Protein AF-A0A950Z9Y0-F1 (afdb_monomer)

pLDDT: mean 74.55, std 19.94, range [23.66, 98.31]

Foldseek 3Di:
DVPVVVVVVVVVVVPPDPPPLFAAKEKEFEAEPVATDFQKWKWKDDDVDIDIDTADPRRMDMDGRDHFAKIKIWTDDPQWDIDIDIDGRDSYYHYDYHYIYGQDLAAAADEDADDDDDDDPDPPDDDPDDDPDPDDDFDDDDDDDDDDCVVVVDDDDDPRAAQVLLVVQVVCVVVVHDDDPSSDDPRNNVRNDDDPDDADDPPDFKDKDWDKAQDPVDNVDIDIDIDIGGDDDDPVNAFAAEEEEEEEQAQVQQDCQHLVLVLVVVLVVLVVFDQRHWYWYAYFFPDGDGLGQTDGSVPSVRSNVSSVPRHHYHDGAQQVRVVVSLVSLLVPPDVVHQGEYEYGDQLPRPNPPDDLVNVLVVQVVSVVVNYFYEYEHTDDPHPPSLVSVSSSGSYYYYYGHD

Structure (mmCIF, N/CA/C/O backbone):
data_AF-A0A950Z9Y0-F1
#
_entry.id   AF-A0A950Z9Y0-F1
#
loop_
_atom_site.group_PDB
_atom_site.id
_atom_site.type_symbol
_atom_site.label_atom_id
_atom_site.label_alt_id
_atom_site.label_comp_id
_atom_site.label_asym_id
_atom_site.label_entity_id
_atom_site.label_seq_id
_atom_site.pdbx_PDB_ins_code
_atom_site.Cartn_x
_atom_site.Cartn_y
_atom_site.Cartn_z
_atom_site.occupancy
_atom_site.B_iso_or_equiv
_atom_site.auth_seq_id
_atom_site.auth_comp_id
_atom_site.auth_asym_id
_atom_site.auth_atom_id
_atom_site.pdbx_PDB_model_num
ATOM 1 N N . MET A 1 1 ? 74.251 -56.441 15.768 1.00 53.81 1 MET A N 1
ATOM 2 C CA . MET A 1 1 ? 73.020 -56.482 14.937 1.00 53.81 1 MET A CA 1
ATOM 3 C C . MET A 1 1 ? 71.826 -55.696 15.495 1.00 53.81 1 MET A C 1
ATOM 5 O O . MET A 1 1 ? 71.066 -55.183 14.691 1.00 53.81 1 MET A O 1
ATOM 9 N N . LYS A 1 2 ? 71.661 -55.498 16.816 1.00 52.38 2 LYS A N 1
ATOM 10 C CA . LYS A 1 2 ? 70.463 -54.831 17.382 1.00 52.38 2 LYS A CA 1
ATOM 11 C C . LYS A 1 2 ? 70.374 -53.297 17.205 1.00 52.38 2 LYS A C 1
ATOM 13 O O . LYS A 1 2 ? 69.284 -52.755 17.284 1.00 52.38 2 LYS A O 1
ATOM 18 N N . ARG A 1 3 ? 71.479 -52.592 16.913 1.00 51.53 3 ARG A N 1
ATOM 19 C CA . ARG A 1 3 ? 71.496 -51.118 16.734 1.00 51.53 3 ARG A CA 1
ATOM 20 C C . ARG A 1 3 ? 71.119 -50.622 15.328 1.00 51.53 3 ARG A C 1
ATOM 22 O O . ARG A 1 3 ? 70.683 -49.489 15.198 1.00 51.53 3 ARG A O 1
ATOM 29 N N . ARG A 1 4 ? 71.248 -51.455 14.286 1.00 53.84 4 ARG A N 1
ATOM 30 C CA . ARG A 1 4 ? 70.858 -51.087 12.907 1.00 53.84 4 ARG A CA 1
ATOM 31 C C . ARG A 1 4 ? 69.364 -51.297 12.627 1.00 53.84 4 ARG A C 1
ATOM 33 O O . ARG A 1 4 ? 68.825 -50.650 11.742 1.00 53.84 4 ARG A O 1
ATOM 40 N N . LEU A 1 5 ? 68.689 -52.131 13.423 1.00 49.19 5 LEU A N 1
ATOM 41 C CA . LEU A 1 5 ? 67.250 -52.381 13.294 1.00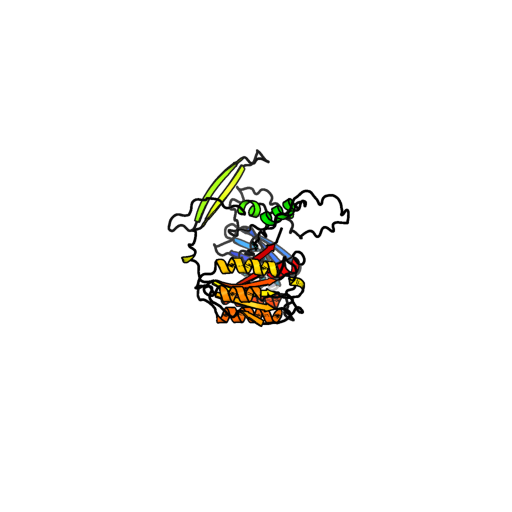 49.19 5 LEU A CA 1
ATOM 42 C C . LEU A 1 5 ? 66.398 -51.207 13.821 1.00 49.19 5 LEU A C 1
ATOM 44 O O . LEU A 1 5 ? 65.341 -50.924 13.275 1.00 49.19 5 LEU A O 1
ATOM 48 N N . TRP A 1 6 ? 66.892 -50.463 14.818 1.00 50.44 6 TRP A N 1
ATOM 49 C CA . TRP A 1 6 ? 66.190 -49.296 15.373 1.00 50.44 6 TRP A CA 1
ATOM 50 C C . TRP A 1 6 ? 66.198 -48.066 14.456 1.00 50.44 6 TRP A C 1
ATOM 52 O O . TRP A 1 6 ? 65.267 -47.271 14.501 1.00 50.44 6 TRP A O 1
ATOM 62 N N . LEU A 1 7 ? 67.204 -47.923 13.587 1.00 50.50 7 LEU A N 1
ATOM 63 C CA . LEU A 1 7 ? 67.263 -46.822 12.618 1.00 50.50 7 LEU A CA 1
ATOM 64 C C . LEU A 1 7 ? 66.293 -47.023 11.446 1.00 50.50 7 LEU A C 1
ATOM 66 O O . LEU A 1 7 ? 65.732 -46.050 10.962 1.00 50.50 7 LEU A O 1
ATOM 70 N N . ILE A 1 8 ? 66.032 -48.269 11.039 1.00 53.62 8 ILE A N 1
ATOM 71 C CA . ILE A 1 8 ? 65.073 -48.573 9.963 1.00 53.62 8 ILE A CA 1
ATOM 72 C C . ILE A 1 8 ? 63.628 -48.507 10.479 1.00 53.62 8 ILE A C 1
ATOM 74 O O . ILE A 1 8 ? 62.756 -48.019 9.770 1.00 53.62 8 ILE A O 1
ATOM 78 N N . VAL A 1 9 ? 63.372 -48.898 11.734 1.00 53.91 9 VAL A N 1
ATOM 79 C CA . VAL A 1 9 ? 62.043 -48.732 12.354 1.00 53.91 9 VAL A CA 1
ATOM 80 C C . VAL A 1 9 ? 61.755 -47.261 12.690 1.00 53.91 9 VAL A C 1
ATOM 82 O O . VAL A 1 9 ? 60.634 -46.809 12.496 1.00 53.91 9 VAL A O 1
ATOM 85 N N . SER A 1 10 ? 62.761 -46.475 13.091 1.00 50.69 10 SER A N 1
ATOM 86 C CA . SER A 1 10 ? 62.614 -45.021 13.279 1.00 50.69 10 SER A CA 1
ATOM 87 C C . SER A 1 10 ? 62.328 -44.287 11.959 1.00 50.69 10 SER A C 1
ATOM 89 O O . SER A 1 10 ? 61.461 -43.416 11.910 1.00 50.69 10 SER A O 1
ATOM 91 N N . LEU A 1 11 ? 62.963 -44.707 10.857 1.00 44.31 11 LEU A N 1
ATOM 92 C CA . LEU A 1 11 ? 62.703 -44.135 9.532 1.00 44.31 11 LEU A CA 1
ATOM 93 C C . LEU A 1 11 ? 61.340 -44.563 8.948 1.00 44.31 11 LEU A C 1
ATOM 95 O O . LEU A 1 11 ? 60.755 -43.806 8.181 1.00 44.31 11 LEU A O 1
ATOM 99 N N . LEU A 1 12 ? 60.795 -45.723 9.346 1.00 44.06 12 LEU A N 1
ATOM 100 C CA . LEU A 1 12 ? 59.434 -46.145 8.974 1.00 44.06 12 LEU A CA 1
ATOM 101 C C . LEU A 1 12 ? 58.328 -45.510 9.837 1.00 44.06 12 LEU A C 1
ATOM 103 O O . LEU A 1 12 ? 57.190 -45.415 9.385 1.00 44.06 12 LEU A O 1
ATOM 107 N N . VAL A 1 13 ? 58.633 -45.041 11.051 1.00 45.81 13 VAL A N 1
ATOM 108 C CA . VAL A 1 13 ? 57.661 -44.313 11.890 1.00 45.81 13 VAL A CA 1
ATOM 109 C C . VAL A 1 13 ? 57.646 -42.811 11.572 1.00 45.81 13 VAL A C 1
ATOM 111 O O . VAL A 1 13 ? 56.605 -42.180 11.709 1.00 45.81 13 VAL A O 1
ATOM 114 N N . ALA A 1 14 ? 58.725 -42.253 11.014 1.00 42.38 14 ALA A N 1
ATOM 115 C CA . ALA A 1 14 ? 58.736 -40.884 10.481 1.00 42.38 14 ALA A CA 1
ATOM 116 C C . ALA A 1 14 ? 57.937 -40.710 9.168 1.00 42.38 14 ALA A C 1
ATOM 118 O O . ALA A 1 14 ? 57.763 -39.588 8.701 1.00 42.38 14 ALA A O 1
ATOM 119 N N . LEU A 1 15 ? 57.411 -41.804 8.600 1.00 45.22 15 LEU A N 1
ATOM 120 C CA . LEU A 1 15 ? 56.433 -41.797 7.509 1.00 45.22 15 LEU A CA 1
ATOM 121 C C . LEU A 1 15 ? 54.986 -41.927 8.033 1.00 45.22 15 LEU A C 1
ATOM 123 O O . LEU A 1 15 ? 54.123 -42.482 7.361 1.00 45.22 15 LEU A O 1
ATOM 127 N N . HIS A 1 16 ? 54.706 -41.458 9.252 1.00 46.34 16 HIS A N 1
ATOM 128 C CA . HIS A 1 16 ? 53.337 -41.287 9.737 1.00 46.34 16 HIS A CA 1
ATOM 129 C C . HIS A 1 16 ? 52.878 -39.859 9.451 1.00 46.34 16 HIS A C 1
ATOM 131 O O . HIS A 1 16 ? 53.155 -38.940 10.211 1.00 46.34 16 HIS A O 1
ATOM 137 N N . ALA A 1 17 ? 52.173 -39.725 8.327 1.00 45.97 17 ALA A N 1
ATOM 138 C CA . ALA A 1 17 ? 51.193 -38.684 8.051 1.00 45.97 17 ALA A CA 1
ATOM 139 C C . ALA A 1 17 ? 51.647 -37.238 8.336 1.00 45.97 17 ALA A C 1
ATOM 141 O O . ALA A 1 17 ? 51.325 -36.649 9.367 1.00 45.97 17 ALA A O 1
ATOM 142 N N . LEU A 1 18 ? 52.230 -36.593 7.321 1.00 42.91 18 LEU A N 1
ATOM 143 C CA . LEU A 1 18 ? 51.792 -35.228 7.024 1.00 42.91 18 LEU A CA 1
ATOM 144 C C . LEU A 1 18 ? 50.300 -35.337 6.688 1.00 42.91 18 LEU A C 1
ATOM 146 O O . LEU A 1 18 ? 49.933 -35.591 5.546 1.00 42.91 18 LEU A O 1
ATOM 150 N N . ALA A 1 19 ? 49.440 -35.268 7.703 1.00 44.72 19 ALA A N 1
ATOM 151 C CA . ALA A 1 19 ? 48.032 -35.025 7.473 1.00 44.72 19 ALA A CA 1
ATOM 152 C C . ALA A 1 19 ? 47.968 -33.641 6.826 1.00 44.72 19 ALA A C 1
ATOM 154 O O . ALA A 1 19 ? 48.218 -32.635 7.493 1.00 44.72 19 ALA A O 1
ATOM 155 N N . GLU A 1 20 ? 47.719 -33.589 5.515 1.00 51.44 20 GLU A N 1
ATOM 156 C CA . GLU A 1 20 ? 47.251 -32.362 4.885 1.00 51.44 20 GLU A CA 1
ATOM 157 C C . GLU A 1 20 ? 46.069 -31.891 5.724 1.00 51.44 20 GLU A C 1
ATOM 159 O O . GLU A 1 20 ? 45.066 -32.596 5.849 1.00 51.44 20 GLU A O 1
ATOM 164 N N . VAL A 1 21 ? 46.219 -30.742 6.384 1.00 56.38 21 VAL A N 1
ATOM 165 C CA . VAL A 1 21 ? 45.117 -30.117 7.108 1.00 56.38 21 VAL A CA 1
ATOM 166 C C . VAL A 1 21 ? 44.136 -29.669 6.036 1.00 56.38 21 VAL A C 1
ATOM 168 O O . VAL A 1 21 ? 44.255 -28.576 5.485 1.00 56.38 21 VAL A O 1
ATOM 171 N N . THR A 1 22 ? 43.215 -30.557 5.676 1.00 65.50 22 THR A N 1
ATOM 172 C CA . THR A 1 22 ? 42.168 -30.269 4.707 1.00 65.50 22 THR A CA 1
ATOM 173 C C . THR A 1 22 ? 41.256 -29.247 5.364 1.00 65.50 22 THR A C 1
ATOM 175 O O . THR A 1 22 ? 40.590 -29.530 6.363 1.00 65.50 22 THR A O 1
ATOM 178 N N . LEU A 1 23 ? 41.319 -28.011 4.879 1.00 79.12 23 LEU A N 1
ATOM 179 C CA . LEU A 1 23 ? 40.407 -26.974 5.328 1.00 79.12 23 LEU A CA 1
ATOM 180 C C . LEU A 1 23 ? 39.000 -27.314 4.815 1.00 79.12 23 LEU A C 1
ATOM 182 O O . LEU A 1 23 ? 38.872 -27.718 3.656 1.00 79.12 23 LEU A O 1
ATOM 186 N N . PRO A 1 24 ? 37.966 -27.170 5.658 1.00 86.12 24 PRO A N 1
ATOM 187 C CA . PRO A 1 24 ? 36.603 -27.527 5.297 1.00 86.12 24 PRO A CA 1
ATOM 188 C C . PRO A 1 24 ? 36.086 -26.664 4.145 1.00 86.12 24 PRO A C 1
ATOM 190 O O . PRO A 1 24 ? 36.491 -25.512 3.944 1.00 86.12 24 PRO A O 1
ATOM 193 N N . ARG A 1 25 ? 35.164 -27.241 3.388 1.00 89.94 25 ARG A N 1
ATOM 194 C CA . ARG A 1 25 ? 34.443 -26.602 2.293 1.00 89.94 25 ARG A CA 1
ATOM 195 C C . ARG A 1 25 ? 33.067 -26.151 2.773 1.00 89.94 25 ARG A C 1
ATOM 197 O O . ARG A 1 25 ? 32.419 -26.821 3.574 1.00 89.94 25 ARG A O 1
ATOM 204 N N . ILE A 1 26 ? 32.596 -25.028 2.241 1.00 91.88 26 ILE A N 1
ATOM 205 C CA . ILE A 1 26 ? 31.191 -24.629 2.348 1.00 91.88 26 ILE A CA 1
ATOM 206 C C . ILE A 1 26 ? 30.552 -24.736 0.971 1.00 91.88 26 ILE A C 1
ATOM 208 O O . ILE A 1 26 ? 31.051 -24.181 -0.008 1.00 91.88 26 ILE A O 1
ATOM 212 N N . GLU A 1 27 ? 29.428 -25.428 0.905 1.00 93.25 27 GLU A N 1
ATOM 213 C CA . GLU A 1 27 ? 28.600 -25.570 -0.285 1.00 93.25 27 GLU A CA 1
ATOM 214 C C . GLU A 1 27 ? 27.191 -25.130 0.018 1.00 93.25 27 GLU A C 1
ATOM 216 O O . GLU A 1 27 ? 26.737 -25.207 1.158 1.00 93.25 27 GLU A O 1
ATOM 221 N N . GLY A 1 28 ? 26.458 -24.741 -1.008 1.00 91.81 28 GLY A N 1
ATOM 222 C CA . GLY A 1 28 ? 25.037 -24.581 -0.833 1.00 91.81 28 GLY A CA 1
ATOM 223 C C . GLY A 1 28 ? 24.299 -24.230 -2.094 1.00 91.81 28 GLY A C 1
ATOM 224 O O . GLY A 1 28 ? 24.901 -24.042 -3.149 1.00 91.81 28 GLY A O 1
ATOM 225 N N . HIS A 1 29 ? 22.987 -24.123 -1.943 1.00 91.94 29 HIS A N 1
ATOM 226 C CA . HIS A 1 29 ? 22.091 -23.622 -2.969 1.00 91.94 29 HIS A CA 1
ATOM 227 C C . HIS A 1 29 ? 21.377 -22.371 -2.472 1.00 91.94 29 HIS A C 1
ATOM 229 O O . HIS A 1 29 ? 21.017 -22.269 -1.296 1.00 91.94 29 HIS A O 1
ATOM 235 N N . VAL A 1 30 ? 21.167 -21.424 -3.382 1.00 88.38 30 VAL A N 1
ATOM 236 C CA . VAL A 1 30 ? 20.242 -20.316 -3.180 1.00 88.38 30 VAL A CA 1
ATOM 237 C C . VAL A 1 30 ? 18.942 -20.628 -3.909 1.00 88.38 30 VAL A C 1
ATOM 239 O O . VAL A 1 30 ? 18.947 -20.911 -5.109 1.00 88.38 30 VAL A O 1
ATOM 242 N N . VAL A 1 31 ? 17.832 -20.584 -3.179 1.00 82.81 31 VAL A N 1
ATOM 243 C CA . VAL A 1 31 ? 16.490 -20.918 -3.666 1.00 82.81 31 VAL A CA 1
ATOM 244 C C . VAL A 1 31 ? 15.523 -19.760 -3.432 1.00 82.81 31 VAL A C 1
ATOM 246 O O . VAL A 1 31 ? 15.665 -19.000 -2.477 1.00 82.81 31 VAL A O 1
ATOM 249 N N . GLY A 1 32 ? 14.522 -19.628 -4.295 1.00 78.94 32 GLY A N 1
ATOM 250 C CA . GLY A 1 32 ? 13.378 -18.735 -4.106 1.00 78.94 32 GLY A CA 1
ATOM 251 C C . GLY A 1 32 ? 12.055 -19.452 -4.345 1.00 78.94 32 GLY A C 1
ATOM 252 O O . GLY A 1 32 ? 12.011 -20.674 -4.483 1.00 78.94 32 GLY A O 1
ATOM 253 N N . TYR A 1 33 ? 10.967 -18.682 -4.450 1.00 60.50 33 TYR A N 1
ATOM 254 C CA . TYR A 1 33 ? 9.601 -19.208 -4.616 1.00 60.50 33 TYR A CA 1
ATOM 255 C C . TYR A 1 33 ? 9.410 -20.102 -5.860 1.00 60.50 33 TYR A C 1
ATOM 257 O O . TYR A 1 33 ? 8.531 -20.957 -5.863 1.00 60.50 33 TYR A O 1
ATOM 265 N N . GLY A 1 34 ? 10.229 -19.918 -6.902 1.00 62.94 34 GLY A N 1
ATOM 266 C CA . GLY A 1 34 ? 10.169 -20.671 -8.163 1.00 62.94 34 GLY A CA 1
ATOM 267 C C . GLY A 1 34 ? 11.269 -21.721 -8.356 1.00 62.94 34 GLY A C 1
ATOM 268 O O . GLY A 1 34 ? 11.357 -22.289 -9.442 1.00 62.94 34 GLY A O 1
ATOM 269 N N . GLY A 1 35 ? 12.114 -21.973 -7.346 1.00 76.12 35 GLY A N 1
ATOM 270 C CA . GLY A 1 35 ? 13.247 -22.903 -7.437 1.00 76.12 35 GLY A CA 1
ATOM 271 C C . GLY A 1 35 ? 14.622 -22.225 -7.312 1.00 76.12 35 GLY A C 1
ATOM 272 O O . GLY A 1 35 ? 14.717 -21.156 -6.705 1.00 76.12 35 GLY A O 1
ATOM 273 N N . PRO A 1 36 ? 15.705 -22.853 -7.811 1.00 82.44 36 PRO A N 1
ATOM 274 C CA . PRO A 1 36 ? 17.066 -22.341 -7.647 1.00 82.44 36 PRO A CA 1
ATOM 275 C C . PRO A 1 36 ? 17.277 -21.007 -8.372 1.00 82.44 36 PRO A C 1
ATOM 277 O O . PRO A 1 36 ? 16.818 -20.835 -9.501 1.00 82.44 36 PRO A O 1
ATOM 280 N N . ILE A 1 37 ? 18.005 -20.081 -7.739 1.00 79.06 37 ILE A N 1
ATOM 281 C CA . ILE A 1 37 ? 18.251 -18.738 -8.278 1.00 79.06 37 ILE A CA 1
ATOM 282 C C . ILE A 1 37 ? 19.719 -18.603 -8.726 1.00 79.06 37 ILE A C 1
ATOM 284 O O . ILE A 1 37 ? 20.624 -18.596 -7.880 1.00 79.06 37 ILE A O 1
ATOM 288 N N . PRO A 1 38 ? 19.984 -18.474 -10.039 1.00 83.12 38 PRO A N 1
ATOM 289 C CA . PRO A 1 38 ? 21.319 -18.196 -10.562 1.00 83.12 38 PRO A CA 1
ATOM 290 C C . PRO A 1 38 ? 21.711 -16.721 -10.409 1.00 83.12 38 PRO A C 1
ATOM 292 O O . PRO A 1 38 ? 20.850 -15.848 -10.350 1.00 83.12 38 PRO A O 1
ATOM 295 N N . GLY A 1 39 ? 23.014 -16.430 -10.405 1.00 79.44 39 GLY A N 1
ATOM 296 C CA . GLY A 1 39 ? 23.519 -15.051 -10.415 1.00 79.44 39 GLY A CA 1
ATOM 297 C C . GLY A 1 39 ? 23.533 -14.342 -9.056 1.00 79.44 39 GLY A C 1
ATOM 298 O O . GLY A 1 39 ? 23.926 -13.182 -8.984 1.00 79.44 39 GLY A O 1
ATOM 299 N N . VAL A 1 40 ? 23.166 -15.025 -7.972 1.00 84.69 40 VAL A N 1
ATOM 300 C CA . VAL A 1 40 ? 23.180 -14.470 -6.613 1.00 84.69 40 VAL A CA 1
ATOM 301 C C . VAL A 1 40 ? 24.617 -14.303 -6.143 1.00 84.69 40 VAL A C 1
ATOM 303 O O . VAL A 1 40 ? 25.385 -15.268 -6.139 1.00 84.69 40 VAL A O 1
ATOM 306 N N . THR A 1 41 ? 24.968 -13.106 -5.677 1.00 89.62 41 THR A N 1
ATOM 307 C CA . THR A 1 41 ? 26.254 -12.861 -5.027 1.00 89.62 41 THR A CA 1
ATOM 308 C C . THR A 1 41 ? 26.199 -13.369 -3.590 1.00 89.62 41 THR A C 1
ATOM 310 O O . THR A 1 41 ? 25.485 -12.835 -2.745 1.00 89.62 41 THR A O 1
ATOM 313 N N . VAL A 1 42 ? 26.968 -14.416 -3.305 1.00 92.62 42 VAL A N 1
ATOM 314 C CA . VAL A 1 42 ? 27.129 -15.000 -1.975 1.00 92.62 42 VAL A CA 1
ATOM 315 C C . VAL A 1 42 ? 28.448 -14.527 -1.383 1.00 92.62 42 VAL A C 1
ATOM 317 O O . VAL A 1 42 ? 29.528 -14.766 -1.933 1.00 92.62 42 VAL A O 1
ATOM 320 N N . LEU A 1 43 ? 28.361 -13.862 -0.240 1.00 92.69 43 LEU A N 1
ATOM 321 C CA . LEU A 1 43 ? 29.481 -13.295 0.484 1.00 92.69 43 LEU A CA 1
ATOM 322 C C . LEU A 1 43 ? 29.670 -13.999 1.821 1.00 92.69 43 LEU A C 1
ATOM 324 O O . LEU A 1 43 ? 28.744 -14.058 2.618 1.00 92.69 43 LEU A O 1
ATOM 328 N N . LEU A 1 44 ? 30.881 -14.468 2.099 1.00 91.69 44 LEU A N 1
ATOM 329 C CA . LEU A 1 44 ? 31.260 -15.049 3.382 1.00 91.69 44 LEU A CA 1
ATOM 330 C C . LEU A 1 44 ? 32.285 -14.140 4.065 1.00 91.69 44 LEU A C 1
ATOM 332 O O . LEU A 1 44 ? 33.377 -13.940 3.531 1.00 91.69 44 LEU A O 1
ATOM 336 N N . THR A 1 45 ? 31.945 -13.588 5.228 1.00 92.25 45 THR A N 1
ATOM 337 C CA . THR A 1 45 ? 32.791 -12.643 5.976 1.00 92.25 45 THR A CA 1
ATOM 338 C C . THR A 1 45 ? 33.101 -13.196 7.362 1.00 92.25 45 THR A C 1
ATOM 340 O O . THR A 1 45 ? 32.188 -13.558 8.096 1.00 92.25 45 THR A O 1
ATOM 343 N N . GLY A 1 46 ? 34.381 -13.263 7.726 1.00 86.75 46 GLY A N 1
ATOM 344 C CA . GLY A 1 46 ? 34.852 -13.738 9.031 1.00 86.75 46 GLY A CA 1
ATOM 345 C C . GLY A 1 46 ? 36.097 -12.979 9.505 1.00 86.75 46 GLY A C 1
ATOM 346 O O . GLY A 1 46 ? 36.442 -11.951 8.916 1.00 86.75 46 GLY A O 1
ATOM 347 N N . PRO A 1 47 ? 36.793 -13.454 10.555 1.00 74.12 47 PRO A N 1
ATOM 348 C CA . PRO A 1 47 ? 37.931 -12.756 11.156 1.00 74.12 47 PRO A CA 1
ATOM 349 C C . PRO A 1 47 ? 39.084 -12.542 10.158 1.00 74.12 47 PRO A C 1
ATOM 351 O O . PRO A 1 47 ? 39.923 -13.413 9.949 1.00 74.12 47 PRO A O 1
ATOM 354 N N . GLY A 1 48 ? 39.117 -11.367 9.522 1.00 71.44 48 GLY A N 1
ATOM 355 C CA . GLY A 1 48 ? 40.162 -10.957 8.579 1.00 71.44 48 GLY A CA 1
ATOM 356 C C . GLY A 1 48 ? 40.068 -11.556 7.171 1.00 71.44 48 GLY A C 1
ATOM 357 O O . GLY A 1 48 ? 40.979 -11.336 6.375 1.00 71.44 48 GLY A O 1
ATOM 358 N N . ILE A 1 49 ? 38.999 -12.293 6.839 1.00 80.25 49 ILE A N 1
ATOM 359 C CA . ILE A 1 49 ? 38.837 -12.941 5.529 1.00 80.25 49 ILE A CA 1
ATOM 360 C C . ILE A 1 49 ? 37.441 -12.677 4.964 1.00 80.25 49 ILE A C 1
ATOM 362 O O . ILE A 1 49 ? 36.434 -12.768 5.669 1.00 80.25 49 ILE A O 1
ATOM 366 N N . ARG A 1 50 ? 37.397 -12.378 3.663 1.00 87.38 50 ARG A N 1
ATOM 367 C CA . ARG A 1 50 ? 36.176 -12.193 2.882 1.00 87.38 50 ARG A CA 1
ATOM 368 C C . ARG A 1 50 ? 36.258 -13.037 1.613 1.00 87.38 50 ARG A C 1
ATOM 370 O O . ARG A 1 50 ? 37.190 -12.876 0.829 1.00 87.38 50 ARG A O 1
ATOM 377 N N . TYR A 1 51 ? 35.275 -13.902 1.400 1.00 88.12 51 TYR A N 1
ATOM 378 C CA . TYR A 1 51 ? 35.112 -14.642 0.153 1.00 88.12 51 TYR A CA 1
ATOM 379 C C . TYR A 1 51 ? 33.847 -14.182 -0.568 1.00 88.12 51 TYR A C 1
ATOM 381 O O . TYR A 1 51 ? 32.811 -13.994 0.061 1.00 88.12 51 TYR A O 1
ATOM 389 N N . THR A 1 52 ? 33.918 -14.075 -1.893 1.00 90.75 52 THR A N 1
ATOM 390 C CA . THR A 1 52 ? 32.765 -13.764 -2.750 1.00 90.75 52 THR A CA 1
ATOM 391 C C . THR A 1 52 ? 32.618 -14.836 -3.820 1.00 90.75 52 THR A C 1
ATOM 393 O O . THR A 1 52 ? 33.608 -15.242 -4.441 1.00 90.75 52 THR A O 1
ATOM 396 N N . ARG A 1 53 ? 31.394 -15.313 -4.034 1.00 91.69 53 ARG A N 1
ATOM 397 C CA . ARG A 1 53 ? 31.021 -16.257 -5.094 1.00 91.69 53 ARG A CA 1
ATOM 398 C C . ARG A 1 53 ? 29.701 -15.835 -5.717 1.00 91.69 53 ARG A C 1
ATOM 400 O O . ARG A 1 53 ? 28.930 -15.128 -5.087 1.00 91.69 53 ARG A O 1
ATOM 407 N N . VAL A 1 54 ? 29.455 -16.283 -6.940 1.00 85.69 54 VAL A N 1
ATOM 408 C CA . VAL A 1 54 ? 28.181 -16.086 -7.638 1.00 85.69 54 VAL A CA 1
ATOM 409 C C . VAL A 1 54 ? 27.571 -17.457 -7.896 1.00 85.69 54 VAL A C 1
ATOM 411 O O . VAL A 1 54 ? 28.313 -18.385 -8.231 1.00 85.69 54 VAL A O 1
ATOM 414 N N . THR A 1 55 ? 26.261 -17.605 -7.699 1.00 85.81 55 THR A N 1
ATOM 415 C CA . THR A 1 55 ? 25.583 -18.888 -7.922 1.00 85.81 55 THR A CA 1
ATOM 416 C C . THR A 1 55 ? 25.522 -19.266 -9.401 1.00 85.81 55 THR A C 1
ATOM 418 O O . THR A 1 55 ? 25.371 -18.408 -10.275 1.00 85.81 55 THR A O 1
ATOM 421 N N . ASP A 1 56 ? 25.634 -20.565 -9.685 1.00 82.81 56 ASP A N 1
ATOM 422 C CA . ASP A 1 56 ? 25.517 -21.119 -11.038 1.00 82.81 56 ASP A CA 1
ATOM 423 C C . ASP A 1 56 ? 24.053 -21.271 -11.506 1.00 82.81 56 ASP A C 1
ATOM 425 O O . ASP A 1 56 ? 23.120 -20.863 -10.817 1.00 82.81 56 ASP A O 1
ATOM 429 N N . SER A 1 57 ? 23.827 -21.883 -12.678 1.00 75.56 57 SER A N 1
ATOM 430 C CA . SER A 1 57 ? 22.483 -22.101 -13.246 1.00 75.56 57 SER A CA 1
ATOM 431 C C . SER A 1 57 ? 21.543 -22.934 -12.365 1.00 75.56 57 SER A C 1
ATOM 433 O O . SER A 1 57 ? 20.333 -22.890 -12.567 1.00 75.56 57 SER A O 1
ATOM 435 N N . ASN A 1 58 ? 22.088 -23.695 -11.415 1.00 83.94 58 ASN A N 1
ATOM 436 C CA . ASN A 1 58 ? 21.348 -24.523 -10.465 1.00 83.94 58 ASN A CA 1
ATOM 437 C C . ASN A 1 58 ? 21.299 -23.868 -9.073 1.00 83.94 58 ASN A C 1
ATOM 439 O O . ASN A 1 58 ? 21.002 -24.533 -8.076 1.00 83.94 58 ASN A O 1
ATOM 443 N N . GLY A 1 59 ? 21.617 -22.573 -8.989 1.00 83.88 59 GLY A N 1
ATOM 444 C CA . GLY A 1 59 ? 21.658 -21.817 -7.745 1.00 83.88 59 GLY A CA 1
ATOM 445 C C . GLY A 1 59 ? 22.789 -22.238 -6.809 1.00 83.88 59 GLY A C 1
ATOM 446 O O . GLY A 1 59 ? 22.779 -21.834 -5.650 1.00 83.88 59 GLY A O 1
ATOM 447 N N . ALA A 1 60 ? 23.749 -23.052 -7.259 1.00 90.50 60 ALA A N 1
ATOM 448 C CA . ALA A 1 60 ? 24.778 -23.618 -6.395 1.00 90.50 60 ALA A CA 1
ATOM 449 C C . ALA A 1 60 ? 25.952 -22.648 -6.189 1.00 90.50 60 ALA A C 1
ATOM 451 O O . ALA A 1 60 ? 26.374 -21.961 -7.120 1.00 90.50 60 ALA A O 1
ATOM 452 N N . PHE A 1 61 ? 26.522 -22.625 -4.983 1.00 92.00 61 PHE A N 1
ATOM 453 C CA . PHE A 1 61 ? 27.753 -21.903 -4.656 1.00 92.00 61 PHE A CA 1
ATOM 454 C C . PHE A 1 61 ? 28.733 -22.783 -3.872 1.00 92.00 61 PHE A C 1
ATOM 456 O O . PHE A 1 61 ? 28.352 -23.747 -3.203 1.00 92.00 61 PHE A O 1
ATOM 463 N N . ARG A 1 62 ? 30.024 -22.428 -3.939 1.00 93.81 62 ARG A N 1
ATOM 464 C CA . ARG A 1 62 ? 31.103 -23.151 -3.258 1.00 93.81 62 ARG A CA 1
ATOM 465 C C . ARG A 1 62 ? 32.236 -22.244 -2.784 1.00 93.81 62 ARG A C 1
ATOM 467 O O . ARG A 1 62 ? 32.853 -21.538 -3.586 1.00 93.81 62 ARG A O 1
ATOM 474 N N . PHE A 1 63 ? 32.585 -22.374 -1.508 1.00 91.38 63 PHE A N 1
ATOM 475 C CA . PHE A 1 63 ? 33.812 -21.855 -0.913 1.00 91.38 63 PHE A CA 1
ATOM 476 C C . PHE A 1 63 ? 34.729 -23.014 -0.529 1.00 91.38 63 PHE A C 1
ATOM 478 O O . PHE A 1 63 ? 34.369 -23.858 0.288 1.00 91.38 63 PHE A O 1
ATOM 485 N N . ASP A 1 64 ? 35.914 -23.045 -1.125 1.00 89.50 64 ASP A N 1
ATOM 486 C CA . ASP A 1 64 ? 36.934 -24.049 -0.843 1.00 89.50 64 ASP A CA 1
ATOM 487 C C . ASP A 1 64 ? 37.908 -23.517 0.217 1.00 89.50 64 ASP A C 1
ATOM 489 O O . ASP A 1 64 ? 38.212 -22.322 0.240 1.00 89.50 64 ASP A O 1
ATOM 493 N N . ALA A 1 65 ? 38.422 -24.418 1.055 1.00 86.38 65 ALA A N 1
ATOM 494 C CA . ALA A 1 65 ? 39.465 -24.140 2.035 1.00 86.38 65 ALA A CA 1
ATOM 495 C C . ALA A 1 65 ? 39.145 -22.982 3.005 1.00 86.38 65 ALA A C 1
ATOM 497 O O . ALA A 1 65 ? 39.934 -22.047 3.165 1.00 86.38 65 ALA A O 1
ATOM 498 N N . VAL A 1 66 ? 37.987 -23.049 3.666 1.00 87.88 66 VAL A N 1
ATOM 499 C CA . VAL A 1 66 ? 37.537 -22.029 4.622 1.00 87.88 66 VAL A CA 1
ATOM 500 C C . VAL A 1 66 ? 38.132 -22.316 6.009 1.00 87.88 66 VAL A C 1
ATOM 502 O O . VAL A 1 66 ? 37.922 -23.402 6.548 1.00 87.88 66 VAL A O 1
ATOM 505 N N . PRO A 1 67 ? 38.878 -21.383 6.631 1.00 88.25 67 PRO A N 1
ATOM 506 C CA . PRO A 1 67 ? 39.390 -21.572 7.985 1.00 88.25 67 PRO A CA 1
ATOM 507 C C . PRO A 1 67 ? 38.272 -21.765 9.006 1.00 88.25 67 PRO A C 1
ATOM 509 O O . PRO A 1 67 ? 37.171 -21.244 8.848 1.00 88.25 67 PRO A O 1
ATOM 512 N N . ARG A 1 68 ? 38.563 -22.471 10.095 1.00 87.00 68 ARG A N 1
ATOM 513 C CA . ARG A 1 68 ? 37.587 -22.674 11.171 1.00 87.00 68 ARG A CA 1
ATOM 514 C C . ARG A 1 68 ? 37.289 -21.359 11.882 1.00 87.00 68 ARG A C 1
ATOM 516 O O . ARG A 1 68 ? 38.207 -20.582 12.140 1.00 87.00 68 ARG A O 1
ATOM 523 N N . GLY A 1 69 ? 36.029 -21.141 12.229 1.00 87.62 69 GLY A N 1
ATOM 524 C CA . GLY A 1 69 ? 35.584 -19.925 12.900 1.00 87.62 69 GLY A CA 1
ATOM 525 C C . GLY A 1 69 ? 34.133 -19.593 12.596 1.00 87.62 69 GLY A C 1
ATOM 526 O O . GLY A 1 69 ? 33.457 -20.315 11.864 1.00 87.62 69 GLY A O 1
ATOM 527 N N . ASP A 1 70 ? 33.673 -18.488 13.164 1.00 89.00 70 ASP A N 1
ATOM 528 C CA . ASP A 1 70 ? 32.340 -17.961 12.909 1.00 89.00 70 ASP A CA 1
ATOM 529 C C . ASP A 1 70 ? 32.376 -16.989 11.735 1.00 89.00 70 ASP A C 1
ATOM 531 O O . ASP A 1 70 ? 33.223 -16.095 11.663 1.00 89.00 70 ASP A O 1
ATOM 535 N N . TYR A 1 71 ? 31.440 -17.176 10.814 1.00 89.94 71 TYR A N 1
ATOM 536 C CA . TYR A 1 71 ? 31.291 -16.368 9.618 1.00 89.94 71 TYR A CA 1
ATOM 537 C C . TYR A 1 71 ? 29.859 -15.873 9.499 1.00 89.94 71 TYR A C 1
ATOM 539 O O . TYR A 1 71 ? 28.902 -16.556 9.863 1.00 89.94 71 TYR A O 1
ATOM 547 N N . GLU A 1 72 ? 29.710 -14.696 8.915 1.00 91.44 72 GLU A N 1
ATOM 548 C CA . GLU A 1 72 ? 28.444 -14.240 8.371 1.00 91.44 72 GLU A CA 1
ATOM 549 C C . GLU A 1 72 ? 28.410 -14.580 6.880 1.00 91.44 72 GLU A C 1
ATOM 551 O O . GLU A 1 72 ? 29.309 -14.194 6.126 1.00 91.44 72 GLU A O 1
ATOM 556 N N . ILE A 1 73 ? 27.375 -15.299 6.453 1.00 93.44 73 ILE A N 1
ATOM 557 C CA . ILE A 1 73 ? 27.066 -15.502 5.041 1.00 93.44 73 ILE A CA 1
ATOM 558 C C . ILE A 1 73 ? 25.934 -14.559 4.629 1.00 93.44 73 ILE A C 1
ATOM 560 O O . ILE A 1 73 ? 24.898 -14.498 5.295 1.00 93.44 73 ILE A O 1
ATOM 564 N N . ARG A 1 74 ? 26.134 -13.816 3.540 1.00 90.38 74 ARG A N 1
ATOM 565 C CA . ARG A 1 74 ? 25.131 -12.947 2.919 1.00 90.38 74 ARG A CA 1
ATOM 566 C C . ARG A 1 74 ? 24.851 -13.402 1.497 1.00 90.38 74 ARG A C 1
ATOM 568 O O . ARG A 1 74 ? 25.788 -13.720 0.773 1.00 90.38 74 ARG A O 1
ATOM 575 N N . ALA A 1 75 ? 23.586 -13.425 1.110 1.00 88.31 75 ALA A N 1
ATOM 576 C CA . ALA A 1 75 ? 23.151 -13.613 -0.266 1.00 88.31 75 ALA A CA 1
ATOM 577 C C . ALA A 1 75 ? 22.472 -12.327 -0.738 1.00 88.31 75 ALA A C 1
ATOM 579 O O . ALA A 1 75 ? 21.551 -11.833 -0.082 1.00 88.31 75 ALA A O 1
ATOM 580 N N . GLU A 1 76 ? 22.955 -11.792 -1.853 1.00 82.56 76 GLU A N 1
ATOM 581 C CA . GLU A 1 76 ? 22.510 -10.527 -2.424 1.00 82.56 76 GLU A CA 1
ATOM 582 C C . GLU A 1 76 ? 22.250 -10.718 -3.920 1.00 82.56 76 GLU A C 1
ATOM 584 O O . GLU A 1 76 ? 23.101 -11.208 -4.669 1.00 82.56 76 GLU A O 1
ATOM 589 N N . LEU A 1 77 ? 21.046 -10.350 -4.341 1.00 77.19 77 LEU A N 1
ATOM 590 C CA . LEU A 1 77 ? 20.641 -10.250 -5.733 1.00 77.19 77 LEU A CA 1
ATOM 591 C C . LEU A 1 77 ? 19.670 -9.077 -5.828 1.00 77.19 77 LEU A C 1
ATOM 593 O O . LEU A 1 77 ? 18.811 -8.923 -4.964 1.00 77.19 77 LEU A O 1
ATOM 597 N N . GLU A 1 78 ? 19.832 -8.242 -6.842 1.00 65.81 78 GLU A N 1
ATOM 598 C CA . GLU A 1 78 ? 18.969 -7.085 -7.061 1.00 65.81 78 GLU A CA 1
ATOM 599 C C . GLU A 1 78 ? 17.496 -7.501 -7.214 1.00 65.81 78 GLU A C 1
ATOM 601 O O . GLU A 1 78 ? 17.193 -8.512 -7.851 1.00 65.81 78 GLU A O 1
ATOM 606 N N . GLY A 1 79 ? 16.587 -6.755 -6.579 1.00 49.44 79 GLY A N 1
ATOM 607 C CA . GLY A 1 79 ? 15.161 -7.097 -6.494 1.00 49.44 79 GLY A CA 1
ATOM 608 C C . GLY A 1 79 ? 14.812 -8.177 -5.457 1.00 49.44 79 GLY A C 1
ATOM 609 O O . GLY A 1 79 ? 13.663 -8.617 -5.385 1.00 49.44 79 GLY A O 1
ATOM 610 N N . PHE A 1 80 ? 15.776 -8.627 -4.645 1.00 70.19 80 PHE A N 1
ATOM 611 C CA . PHE A 1 80 ? 15.557 -9.577 -3.554 1.00 70.19 80 PHE A CA 1
ATOM 612 C C . PHE A 1 80 ? 16.059 -9.023 -2.223 1.00 70.19 80 PHE A C 1
ATOM 614 O O . PHE A 1 80 ? 17.153 -8.464 -2.131 1.00 70.19 80 PHE A O 1
ATOM 621 N N . ALA A 1 81 ? 15.296 -9.287 -1.163 1.00 70.00 81 ALA A N 1
ATOM 622 C CA . ALA A 1 81 ? 15.648 -8.866 0.180 1.00 70.00 81 ALA A CA 1
ATOM 623 C C . ALA A 1 81 ? 16.974 -9.518 0.598 1.00 70.00 81 ALA A C 1
ATOM 625 O O . ALA A 1 81 ? 17.150 -10.744 0.514 1.00 70.00 81 ALA A O 1
ATOM 626 N N . ARG A 1 82 ? 17.913 -8.696 1.081 1.00 75.12 82 ARG A N 1
ATOM 627 C CA . ARG A 1 82 ? 19.239 -9.166 1.504 1.00 75.12 82 ARG A CA 1
ATOM 628 C C . ARG A 1 82 ? 19.100 -10.200 2.614 1.00 75.12 82 ARG A C 1
ATOM 630 O O . ARG A 1 82 ? 18.596 -9.916 3.698 1.00 75.12 82 ARG A O 1
ATOM 637 N N . THR A 1 83 ? 19.611 -11.401 2.370 1.00 79.62 83 THR A N 1
ATOM 638 C CA . THR A 1 83 ? 19.569 -12.487 3.354 1.00 79.62 83 THR A CA 1
ATOM 639 C C . THR A 1 83 ? 20.918 -12.608 4.040 1.00 79.62 83 THR A C 1
ATOM 641 O O . THR A 1 83 ? 21.933 -12.783 3.371 1.00 79.62 83 THR A O 1
ATOM 644 N N . ARG A 1 84 ? 20.937 -12.549 5.377 1.00 89.50 84 ARG A N 1
ATOM 645 C CA . ARG A 1 84 ? 22.139 -12.759 6.202 1.00 89.50 84 ARG A CA 1
ATOM 646 C C . ARG A 1 84 ? 21.935 -13.896 7.193 1.00 89.50 84 ARG A C 1
ATOM 648 O O . ARG A 1 84 ? 20.850 -14.051 7.751 1.00 89.50 84 ARG A O 1
ATOM 655 N N . ARG A 1 85 ? 22.983 -14.676 7.442 1.00 87.62 85 ARG A N 1
ATOM 656 C CA . ARG A 1 85 ? 22.957 -15.797 8.386 1.00 87.62 85 ARG A CA 1
ATOM 657 C C . ARG A 1 85 ? 24.332 -16.003 9.012 1.00 87.62 85 ARG A C 1
ATOM 659 O O . ARG A 1 85 ? 25.342 -15.962 8.321 1.00 87.62 85 ARG A O 1
ATOM 666 N N . MET A 1 86 ? 24.365 -16.269 10.313 1.00 88.88 86 MET A N 1
ATOM 667 C CA . MET A 1 86 ? 25.592 -16.686 10.996 1.00 88.88 86 MET A CA 1
ATOM 668 C C . MET A 1 86 ? 25.816 -18.187 10.795 1.00 88.88 86 MET A C 1
ATOM 670 O O . MET A 1 86 ? 24.877 -18.980 10.914 1.00 88.88 86 MET A O 1
ATOM 674 N N . VAL A 1 87 ? 27.049 -18.580 10.478 1.00 89.06 87 VAL A N 1
ATOM 675 C CA . VAL A 1 87 ? 27.465 -19.974 10.298 1.00 89.06 87 VAL A CA 1
ATOM 676 C C . VAL A 1 87 ? 28.802 -20.228 10.992 1.00 89.06 87 VAL A C 1
ATOM 678 O O . VAL A 1 87 ? 29.738 -19.444 10.864 1.00 89.06 87 VAL A O 1
ATOM 681 N N . THR A 1 88 ? 28.904 -21.346 11.706 1.00 88.94 88 THR A N 1
ATOM 682 C CA . THR A 1 88 ? 30.147 -21.779 12.356 1.00 88.94 88 THR A CA 1
ATOM 683 C C . THR A 1 88 ? 30.805 -22.860 11.512 1.00 88.94 88 THR A C 1
ATOM 685 O O . THR A 1 88 ? 30.234 -23.929 11.291 1.00 88.94 88 THR A O 1
ATOM 688 N N . VAL A 1 89 ? 32.021 -22.591 11.044 1.00 86.38 89 VAL A N 1
ATOM 689 C CA . VAL A 1 89 ? 32.837 -23.531 10.273 1.00 86.38 89 VAL A CA 1
ATOM 690 C C . VAL A 1 89 ? 33.688 -24.344 11.241 1.00 86.38 89 VAL A C 1
ATOM 692 O O . VAL A 1 89 ? 34.615 -23.826 11.868 1.00 86.38 89 VAL A O 1
ATOM 695 N N . ALA A 1 90 ? 33.348 -25.625 11.375 1.00 83.38 90 ALA A N 1
ATOM 696 C CA . ALA A 1 90 ? 34.020 -26.571 12.260 1.00 83.38 90 ALA A CA 1
ATOM 697 C C . ALA A 1 90 ? 35.025 -27.444 11.482 1.00 83.38 90 ALA A C 1
ATOM 699 O O . ALA A 1 90 ? 35.735 -26.962 10.610 1.00 83.38 90 ALA A O 1
ATOM 700 N N . VAL A 1 91 ? 35.156 -28.725 11.829 1.00 76.06 91 VAL A N 1
ATOM 701 C CA . VAL A 1 91 ? 36.103 -29.646 11.171 1.00 76.06 91 VAL A CA 1
ATOM 702 C C . VAL A 1 91 ? 35.550 -30.217 9.861 1.00 76.06 91 VAL A C 1
ATOM 704 O O . VAL A 1 91 ? 36.332 -30.568 8.986 1.00 76.06 91 VAL A O 1
ATOM 707 N N . ASN A 1 92 ? 34.226 -30.297 9.733 1.00 81.88 92 ASN A N 1
ATOM 708 C CA . ASN A 1 92 ? 33.545 -30.926 8.605 1.00 81.88 92 ASN A CA 1
ATOM 709 C C . ASN A 1 92 ? 33.078 -29.890 7.582 1.00 81.88 92 ASN A C 1
ATOM 711 O O . ASN A 1 92 ? 32.852 -28.727 7.931 1.00 81.88 92 ASN A O 1
ATOM 715 N N . ASP A 1 93 ? 32.864 -30.356 6.354 1.00 86.44 93 ASP A N 1
ATOM 716 C CA . ASP A 1 93 ? 32.208 -29.580 5.309 1.00 86.44 93 ASP A CA 1
ATOM 717 C C . ASP A 1 93 ? 30.790 -29.178 5.729 1.00 86.44 93 ASP A C 1
ATOM 719 O O . ASP A 1 93 ? 30.100 -29.892 6.466 1.00 86.44 93 ASP A O 1
ATOM 723 N N . LEU A 1 94 ? 30.361 -28.012 5.253 1.00 87.94 94 LEU A N 1
ATOM 724 C CA . LEU A 1 94 ? 29.078 -27.417 5.592 1.00 87.94 94 LEU A CA 1
ATOM 725 C C . LEU A 1 94 ? 28.237 -27.231 4.332 1.00 87.94 94 LEU A C 1
ATOM 727 O O . LEU A 1 94 ? 28.622 -26.491 3.430 1.00 87.94 94 LEU A O 1
ATOM 731 N N . THR A 1 95 ? 27.064 -27.858 4.299 1.00 90.62 95 THR A N 1
ATOM 732 C CA . THR A 1 95 ? 26.064 -27.638 3.250 1.00 90.62 95 THR A CA 1
ATOM 733 C C . THR A 1 95 ? 24.986 -26.681 3.747 1.00 90.62 95 THR A C 1
ATOM 735 O O . THR A 1 95 ? 24.456 -26.837 4.848 1.00 90.62 95 THR A O 1
ATOM 738 N N . LEU A 1 96 ? 24.663 -25.678 2.937 1.00 90.12 96 LEU A N 1
ATOM 739 C CA . LEU A 1 96 ? 23.732 -24.608 3.259 1.00 90.12 96 LEU A CA 1
ATOM 740 C C . LEU A 1 96 ? 22.631 -24.516 2.205 1.00 90.12 96 LEU A C 1
ATOM 742 O O . LEU A 1 96 ? 22.873 -24.640 1.011 1.00 90.12 96 LEU A O 1
ATOM 746 N N . GLU A 1 97 ? 21.425 -24.206 2.651 1.00 89.56 97 GLU A N 1
ATOM 747 C CA . GLU A 1 97 ? 20.377 -23.678 1.787 1.00 89.56 97 GLU A CA 1
ATOM 748 C C . GLU A 1 97 ? 20.083 -22.250 2.248 1.00 89.56 97 GLU A C 1
ATOM 750 O O . GLU A 1 97 ? 19.902 -22.001 3.448 1.00 89.56 97 GLU A O 1
ATOM 755 N N . LEU A 1 98 ? 20.134 -21.307 1.310 1.00 86.69 98 LEU A N 1
ATOM 756 C CA . LEU A 1 98 ? 19.795 -19.905 1.526 1.00 86.69 98 LEU A CA 1
ATOM 757 C C . LEU A 1 98 ? 18.531 -19.602 0.729 1.00 86.69 98 LEU A C 1
ATOM 759 O O . LEU A 1 98 ? 18.468 -19.890 -0.463 1.00 86.69 98 LEU A O 1
ATOM 763 N N . SER A 1 99 ? 17.534 -19.012 1.376 1.00 83.81 99 SER A N 1
ATOM 764 C CA . SER A 1 99 ? 16.299 -18.614 0.707 1.00 83.81 99 SER A CA 1
ATOM 765 C C . SER A 1 99 ? 16.323 -17.114 0.458 1.00 83.81 99 SER A C 1
ATOM 767 O O . SER A 1 99 ? 16.461 -16.352 1.409 1.00 83.81 99 SER A O 1
ATOM 769 N N . LEU A 1 100 ? 16.188 -16.696 -0.800 1.00 76.94 100 LEU A N 1
ATOM 770 C CA . LEU A 1 100 ? 15.932 -15.301 -1.147 1.00 76.94 100 LEU A CA 1
ATOM 771 C C . LEU A 1 100 ? 14.434 -15.100 -1.355 1.00 76.94 100 LEU A C 1
ATOM 773 O O . LEU A 1 100 ? 13.756 -15.890 -2.020 1.00 76.94 100 LEU A O 1
ATOM 777 N N . HIS A 1 101 ? 13.929 -14.005 -0.808 1.00 73.19 101 HIS A N 1
ATOM 778 C CA . HIS A 1 101 ? 12.569 -13.545 -1.040 1.00 73.19 101 HIS A CA 1
ATOM 779 C C . HIS A 1 101 ? 12.630 -12.289 -1.899 1.00 73.19 101 HIS A C 1
ATOM 781 O O . HIS A 1 101 ? 13.501 -11.451 -1.676 1.00 73.19 101 HIS A O 1
ATOM 787 N N . ALA A 1 102 ? 11.738 -12.183 -2.887 1.00 50.41 102 ALA A N 1
ATOM 788 C CA . ALA A 1 102 ? 11.588 -10.945 -3.641 1.00 50.41 102 ALA A CA 1
ATOM 789 C C . ALA A 1 102 ? 11.334 -9.803 -2.649 1.00 50.41 102 ALA A C 1
ATOM 791 O O . ALA A 1 102 ? 10.536 -9.956 -1.715 1.00 50.41 102 ALA A O 1
ATOM 792 N N . GLU A 1 103 ? 12.059 -8.706 -2.820 1.00 46.25 103 GLU A N 1
ATOM 793 C CA . GLU A 1 103 ? 11.810 -7.482 -2.074 1.00 46.25 103 GLU A CA 1
ATOM 794 C C . GLU A 1 103 ? 10.583 -6.841 -2.716 1.00 46.25 103 GLU A C 1
ATOM 796 O O . GLU A 1 103 ? 10.641 -6.358 -3.842 1.00 46.25 103 GLU A O 1
ATOM 801 N N . VAL A 1 104 ? 9.435 -6.979 -2.054 1.00 37.47 104 VAL A N 1
ATOM 802 C CA . VAL A 1 104 ? 8.187 -6.343 -2.479 1.00 37.47 104 VAL A CA 1
ATOM 803 C C . VAL A 1 104 ? 8.059 -5.081 -1.653 1.00 37.47 104 VAL A C 1
ATOM 805 O O . VAL A 1 104 ? 7.590 -5.132 -0.515 1.00 37.47 104 VAL A O 1
ATOM 808 N N . THR A 1 105 ? 8.503 -3.972 -2.224 1.00 34.00 105 THR A N 1
ATOM 809 C CA . THR A 1 105 ? 8.219 -2.638 -1.707 1.00 34.00 105 THR A CA 1
ATOM 810 C C . THR A 1 105 ? 7.273 -1.982 -2.702 1.00 34.00 105 THR A C 1
ATOM 812 O O . THR A 1 105 ? 7.678 -1.116 -3.462 1.00 34.00 105 THR A O 1
ATOM 815 N N . GLU A 1 106 ? 6.009 -2.422 -2.732 1.00 31.92 106 GLU A N 1
ATOM 816 C CA . GLU A 1 106 ? 4.983 -1.761 -3.554 1.00 31.92 106 GLU A CA 1
ATOM 817 C C . GLU A 1 106 ? 4.935 -0.286 -3.135 1.00 31.92 106 GLU A C 1
ATOM 819 O O . GLU A 1 106 ? 4.731 -0.024 -1.957 1.00 31.92 106 GLU A O 1
ATOM 824 N N . ALA A 1 107 ? 5.113 0.687 -4.027 1.00 30.25 107 ALA A N 1
ATOM 825 C CA . ALA A 1 107 ? 4.934 2.106 -3.708 1.00 30.25 107 ALA A CA 1
ATOM 826 C C . ALA A 1 107 ? 3.791 2.689 -4.555 1.00 30.25 107 ALA A C 1
ATOM 828 O O . ALA A 1 107 ? 3.998 3.368 -5.559 1.00 30.25 107 ALA A O 1
ATOM 829 N N . ILE A 1 108 ? 2.538 2.463 -4.157 1.00 30.47 108 ILE A N 1
ATOM 830 C CA . ILE A 1 108 ? 1.370 2.967 -4.893 1.00 30.47 108 ILE A CA 1
ATOM 831 C C . ILE A 1 108 ? 1.260 4.484 -4.688 1.00 30.47 108 ILE A C 1
ATOM 833 O O . ILE A 1 108 ? 0.868 4.944 -3.631 1.00 30.47 108 ILE A O 1
ATOM 837 N N . THR A 1 109 ? 1.569 5.323 -5.672 1.00 33.19 109 THR A N 1
ATOM 838 C CA . THR A 1 109 ? 1.297 6.766 -5.528 1.00 33.19 109 THR A CA 1
ATOM 839 C C . THR A 1 109 ? -0.152 7.074 -5.924 1.00 33.19 109 THR A C 1
ATOM 841 O O . THR A 1 109 ? -0.529 6.863 -7.076 1.00 33.19 109 THR A O 1
ATOM 844 N N . VAL A 1 110 ? -0.986 7.565 -4.998 1.00 27.80 110 VAL A N 1
ATOM 845 C CA . VAL A 1 110 ? -2.352 8.034 -5.305 1.00 27.80 110 VAL A CA 1
ATOM 846 C C . VAL A 1 110 ? -2.286 9.532 -5.599 1.00 27.80 110 VAL A C 1
ATOM 848 O O . VAL A 1 110 ? -1.977 10.323 -4.719 1.00 27.80 110 VAL A O 1
ATOM 851 N N . THR A 1 111 ? -2.583 9.951 -6.828 1.00 31.73 111 THR A N 1
ATOM 852 C CA . THR A 1 111 ? -2.704 11.378 -7.178 1.00 31.73 111 THR A CA 1
ATOM 853 C C . THR A 1 111 ? -4.180 11.764 -7.193 1.00 31.73 111 THR A C 1
ATOM 855 O O . THR A 1 111 ? -4.940 11.280 -8.034 1.00 31.73 111 THR A O 1
ATOM 858 N N . ALA A 1 112 ? -4.603 12.635 -6.276 1.00 25.12 112 ALA A N 1
ATOM 859 C CA . ALA A 1 112 ? -5.914 13.274 -6.347 1.00 25.12 112 ALA A CA 1
ATOM 860 C C . ALA A 1 112 ? -5.797 14.557 -7.183 1.00 25.12 112 ALA A C 1
ATOM 862 O O . ALA A 1 112 ? -5.054 15.466 -6.826 1.00 25.12 112 ALA A O 1
ATOM 863 N N . LEU A 1 113 ? -6.526 14.640 -8.299 1.00 24.61 113 LEU A N 1
ATOM 864 C CA . LEU A 1 113 ? -6.652 15.881 -9.066 1.00 24.61 113 LEU A CA 1
ATOM 865 C C . LEU A 1 113 ? -7.642 16.808 -8.341 1.00 24.61 113 LEU A C 1
ATOM 8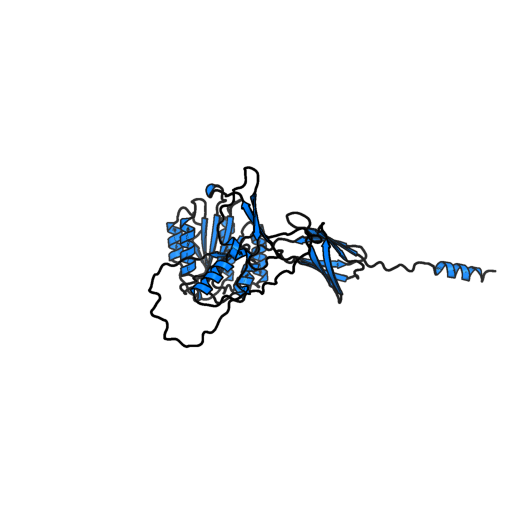67 O O . LEU A 1 113 ? -8.844 16.542 -8.348 1.00 24.61 113 LEU A O 1
ATOM 871 N N . SER A 1 114 ? -7.160 17.891 -7.729 1.00 23.66 114 SER A N 1
ATOM 872 C CA . SER A 1 114 ? -8.029 18.991 -7.282 1.00 23.66 114 SER A CA 1
ATOM 873 C C . SER A 1 114 ? -8.455 19.846 -8.483 1.00 23.66 114 SER A C 1
ATOM 875 O O . SER A 1 114 ? -7.595 20.240 -9.274 1.00 23.66 114 SER A O 1
ATOM 877 N N . PRO A 1 115 ? -9.748 20.181 -8.654 1.00 30.28 115 PRO A N 1
ATOM 878 C CA . PRO A 1 115 ? -10.180 21.088 -9.701 1.00 30.28 115 PRO A CA 1
ATOM 879 C C . PRO A 1 115 ? -10.240 22.516 -9.159 1.00 30.28 115 PRO A C 1
ATOM 881 O O . PRO A 1 115 ? -11.179 22.876 -8.453 1.00 30.28 115 PRO A O 1
ATOM 884 N N . THR A 1 116 ? -9.311 23.370 -9.576 1.00 31.34 116 THR A N 1
ATOM 885 C CA . THR A 1 116 ? -9.586 24.810 -9.617 1.00 31.34 116 THR A CA 1
ATOM 886 C C . THR A 1 116 ? -8.828 25.461 -10.761 1.00 31.34 116 THR A C 1
ATOM 888 O O . THR A 1 116 ? -7.609 25.595 -10.752 1.00 31.34 116 THR A O 1
ATOM 891 N N . ALA A 1 117 ? -9.596 25.870 -11.769 1.00 34.78 117 ALA A N 1
ATOM 892 C CA . ALA A 1 117 ? -9.174 26.800 -12.799 1.00 34.78 117 ALA A CA 1
ATOM 893 C C . ALA A 1 117 ? -8.734 28.120 -12.155 1.00 34.78 117 ALA A C 1
ATOM 895 O O . ALA A 1 117 ? -9.476 28.618 -11.314 1.00 34.78 117 ALA A O 1
ATOM 896 N N . HIS A 1 118 ? -7.602 28.688 -12.580 1.00 28.33 118 HIS A N 1
ATOM 897 C CA . HIS A 1 118 ? -7.389 30.132 -12.746 1.00 28.33 118 HIS A CA 1
ATOM 898 C C . HIS A 1 118 ? -6.232 30.389 -13.739 1.00 28.33 118 HIS A C 1
ATOM 900 O O . HIS A 1 118 ? -5.338 29.568 -13.914 1.00 28.33 118 HIS A O 1
ATOM 906 N N . ASP A 1 119 ? -6.358 31.517 -14.432 1.00 28.33 119 ASP A N 1
ATOM 907 C CA . ASP A 1 119 ? -5.700 32.005 -15.656 1.00 28.33 119 ASP A CA 1
ATOM 908 C C . ASP A 1 119 ? -4.138 31.986 -15.666 1.00 28.33 119 ASP A C 1
ATOM 910 O O . ASP A 1 119 ? -3.535 32.463 -14.700 1.00 28.33 119 ASP A O 1
ATOM 914 N N . PRO A 1 120 ? -3.443 31.504 -16.730 1.00 31.08 120 PRO A N 1
ATOM 915 C CA . PRO A 1 120 ? -1.994 31.240 -16.698 1.00 31.08 120 PRO A CA 1
ATOM 916 C C . PRO A 1 120 ? -1.036 32.442 -16.809 1.00 31.08 120 PRO A C 1
ATOM 918 O O . PRO A 1 120 ? 0.175 32.230 -16.767 1.00 31.08 120 PRO A O 1
ATOM 921 N N . TRP A 1 121 ? -1.493 33.688 -16.995 1.00 34.19 121 TRP A N 1
ATOM 922 C CA . TRP A 1 121 ? -0.600 34.743 -17.522 1.00 34.19 121 TRP A CA 1
ATOM 923 C C . TRP A 1 121 ? -0.213 35.906 -16.592 1.00 34.19 121 TRP A C 1
ATOM 925 O O . TRP A 1 121 ? 0.531 36.786 -17.025 1.00 34.19 121 TRP A O 1
ATOM 935 N N . THR A 1 122 ? -0.597 35.921 -15.311 1.00 28.16 122 THR A N 1
ATOM 936 C CA . THR A 1 122 ? -0.477 37.162 -14.501 1.00 28.16 122 THR A CA 1
ATOM 937 C C . THR A 1 122 ? 0.619 37.183 -13.417 1.00 28.16 122 THR A C 1
ATOM 939 O O . THR A 1 122 ? 0.752 38.192 -12.732 1.00 28.16 122 THR A O 1
ATOM 942 N N . VAL A 1 123 ? 1.459 36.149 -13.248 1.00 27.98 123 VAL A N 1
ATOM 943 C CA . VAL A 1 123 ? 2.393 36.071 -12.084 1.00 27.98 123 VAL A CA 1
ATOM 944 C C . VAL A 1 123 ? 3.893 36.098 -12.450 1.00 27.98 123 VAL A C 1
ATOM 946 O O . VAL A 1 123 ? 4.762 35.945 -11.600 1.00 27.98 123 VAL A O 1
ATOM 949 N N . LEU A 1 124 ? 4.265 36.383 -13.701 1.00 29.38 124 LEU A N 1
ATOM 950 C CA . LEU A 1 124 ? 5.667 36.284 -14.149 1.00 29.38 124 LEU A CA 1
ATOM 951 C C . LEU A 1 124 ? 6.584 37.492 -13.840 1.00 29.38 124 LEU A C 1
ATOM 953 O O . LEU A 1 124 ? 7.563 37.703 -14.557 1.00 29.38 124 LEU A O 1
ATOM 957 N N . ARG A 1 125 ? 6.336 38.313 -12.804 1.00 28.55 125 ARG A N 1
ATOM 958 C CA . ARG A 1 125 ? 7.207 39.495 -12.591 1.00 28.55 125 ARG A CA 1
ATOM 959 C C . ARG A 1 125 ? 7.594 39.935 -11.188 1.00 28.55 125 ARG A C 1
ATOM 961 O O . ARG A 1 125 ? 8.254 40.965 -11.074 1.00 28.55 125 ARG A O 1
ATOM 968 N N . GLN A 1 126 ? 7.298 39.186 -10.136 1.00 29.66 126 GLN A N 1
ATOM 969 C CA . GLN A 1 126 ? 7.753 39.595 -8.806 1.00 29.66 126 GLN A CA 1
ATOM 970 C C . GLN A 1 126 ? 7.854 38.397 -7.870 1.00 29.66 126 GLN A C 1
ATOM 972 O O . GLN A 1 126 ? 6.903 38.121 -7.168 1.00 29.66 126 GLN A O 1
ATOM 977 N N . VAL A 1 127 ? 8.986 37.688 -7.903 1.00 28.95 127 VAL A N 1
ATOM 978 C CA . VAL A 1 127 ? 9.798 37.276 -6.738 1.00 28.95 127 VAL A CA 1
ATOM 979 C C . VAL A 1 127 ? 11.127 36.763 -7.315 1.00 28.95 127 VAL A C 1
ATOM 981 O O . VAL A 1 127 ? 11.312 35.579 -7.575 1.00 28.95 127 VAL A O 1
ATOM 984 N N . SER A 1 128 ? 12.069 37.679 -7.547 1.00 30.09 128 SER A N 1
ATOM 985 C CA . SER A 1 128 ? 13.494 37.336 -7.557 1.00 30.09 128 SER A CA 1
ATOM 986 C C . SER A 1 128 ? 13.914 37.212 -6.096 1.00 30.09 128 SER A C 1
ATOM 988 O O . SER A 1 128 ? 14.348 38.180 -5.479 1.00 30.09 128 SER A O 1
ATOM 990 N N . GLY A 1 129 ? 13.678 36.040 -5.521 1.00 24.77 129 GLY A N 1
ATOM 991 C CA . GLY A 1 129 ? 14.045 35.680 -4.160 1.00 24.77 129 GLY A CA 1
ATOM 992 C C . GLY A 1 129 ? 14.471 34.223 -4.186 1.00 24.77 129 GLY A C 1
ATOM 993 O O . GLY A 1 129 ? 13.750 33.386 -4.716 1.00 24.77 129 GLY A O 1
ATOM 994 N N . THR A 1 130 ? 15.687 33.971 -3.719 1.00 26.80 130 THR A N 1
ATOM 995 C CA . THR A 1 130 ? 16.365 32.676 -3.580 1.00 26.80 130 THR A CA 1
ATOM 996 C C . THR A 1 130 ? 15.414 31.479 -3.446 1.00 26.80 130 THR A C 1
ATOM 998 O O . THR A 1 130 ? 14.859 31.241 -2.378 1.00 26.80 130 THR A O 1
ATOM 1001 N N . ARG A 1 131 ? 15.253 30.717 -4.539 1.00 30.05 131 ARG A N 1
ATOM 1002 C CA . ARG A 1 131 ? 14.680 29.365 -4.528 1.00 30.05 131 ARG A CA 1
ATOM 1003 C C . ARG A 1 131 ? 15.684 28.452 -3.827 1.00 30.05 131 ARG A C 1
ATOM 1005 O O . ARG A 1 131 ? 16.664 28.033 -4.439 1.00 30.05 131 ARG A O 1
ATOM 1012 N N . GLU A 1 132 ? 15.467 28.185 -2.546 1.00 27.25 132 GLU A N 1
ATOM 1013 C CA . GLU A 1 132 ? 16.070 27.026 -1.893 1.00 27.25 132 GLU A CA 1
ATOM 1014 C C . GLU A 1 132 ? 15.510 25.780 -2.589 1.00 27.25 132 GLU A C 1
ATOM 1016 O O . GLU A 1 132 ? 14.321 25.484 -2.511 1.00 27.25 132 GLU A O 1
ATOM 1021 N N . GLN A 1 133 ? 16.354 25.116 -3.380 1.00 32.06 133 GLN A N 1
ATOM 1022 C CA . GLN A 1 133 ? 16.028 23.843 -4.007 1.00 32.06 133 GLN A CA 1
ATOM 1023 C C . GLN A 1 133 ? 16.117 22.743 -2.946 1.00 32.06 133 GLN A C 1
ATOM 1025 O O . GLN A 1 133 ? 17.185 22.173 -2.717 1.00 32.06 133 GLN A O 1
ATOM 1030 N N . THR A 1 134 ? 15.005 22.426 -2.298 1.00 32.59 134 THR A N 1
ATOM 1031 C CA . THR A 1 134 ? 14.854 21.154 -1.590 1.00 32.59 134 THR A CA 1
ATOM 1032 C C . THR A 1 134 ? 14.638 20.066 -2.640 1.00 32.59 134 THR A C 1
ATOM 1034 O O . THR A 1 134 ? 13.528 19.826 -3.102 1.00 32.59 134 THR A O 1
ATOM 1037 N N . HIS A 1 135 ? 15.730 19.451 -3.096 1.00 38.00 135 HIS A N 1
ATOM 1038 C CA . HIS A 1 135 ? 15.661 18.288 -3.981 1.00 38.00 135 HIS A CA 1
ATOM 1039 C C . HIS A 1 135 ? 15.184 17.078 -3.178 1.00 38.00 135 HIS A C 1
ATOM 1041 O O . HIS A 1 135 ? 15.823 16.713 -2.187 1.00 38.00 135 HIS A O 1
ATOM 1047 N N . ALA A 1 136 ? 14.104 16.436 -3.630 1.00 41.88 136 ALA A N 1
ATOM 1048 C CA . ALA A 1 136 ? 13.815 15.056 -3.256 1.00 41.88 136 ALA A CA 1
ATOM 1049 C C . ALA A 1 136 ? 15.077 14.211 -3.498 1.00 41.88 136 ALA A C 1
ATOM 1051 O O . ALA A 1 136 ? 15.755 14.362 -4.522 1.00 41.88 136 ALA A O 1
ATOM 1052 N N . ARG A 1 137 ? 15.448 13.376 -2.527 1.00 45.56 137 ARG A N 1
ATOM 1053 C CA . ARG A 1 137 ? 16.661 12.558 -2.625 1.00 45.56 137 ARG A CA 1
ATOM 1054 C C . ARG A 1 137 ? 16.331 11.294 -3.405 1.00 45.56 137 ARG A C 1
ATOM 1056 O O . ARG A 1 137 ? 15.687 10.397 -2.881 1.00 45.56 137 ARG A O 1
ATOM 1063 N N . TYR A 1 138 ? 16.778 11.230 -4.653 1.00 52.09 138 TYR A N 1
ATOM 1064 C CA . TYR A 1 138 ? 16.666 10.029 -5.475 1.00 52.09 138 TYR A CA 1
ATOM 1065 C C . TYR A 1 138 ? 17.898 9.149 -5.273 1.00 52.09 138 TYR A C 1
ATOM 1067 O O . TYR A 1 138 ? 19.029 9.643 -5.267 1.00 52.09 138 TYR A O 1
ATOM 1075 N N . ALA A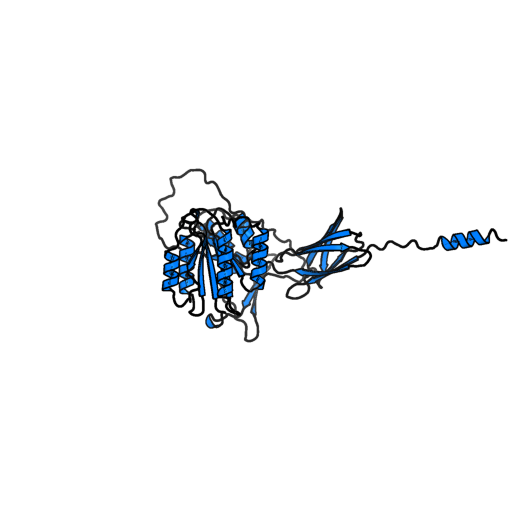 1 139 ? 17.686 7.846 -5.097 1.00 47.16 139 ALA A N 1
ATOM 1076 C CA . ALA A 1 139 ? 18.774 6.884 -5.169 1.00 47.16 139 ALA A CA 1
ATOM 1077 C C . ALA A 1 139 ? 19.355 6.886 -6.588 1.00 47.16 139 ALA A C 1
ATOM 1079 O O . ALA A 1 139 ? 18.605 6.936 -7.562 1.00 47.16 139 ALA A O 1
ATOM 1080 N N . HIS A 1 140 ? 20.681 6.833 -6.692 1.00 57.34 140 HIS A N 1
ATOM 1081 C CA . HIS A 1 140 ? 21.347 6.800 -7.986 1.00 57.34 140 HIS A CA 1
ATOM 1082 C C . HIS A 1 140 ? 20.958 5.537 -8.761 1.00 57.34 140 HIS A C 1
ATOM 1084 O O . HIS A 1 140 ? 21.039 4.434 -8.215 1.00 57.34 140 HIS A O 1
ATOM 1090 N N . VAL A 1 141 ? 20.560 5.699 -10.023 1.00 60.09 141 VAL A N 1
ATOM 1091 C CA . VAL A 1 141 ? 20.260 4.569 -10.910 1.00 60.09 141 VAL A CA 1
ATOM 1092 C C . VAL A 1 141 ? 21.557 4.106 -11.573 1.00 60.09 141 VAL A C 1
ATOM 1094 O O . VAL A 1 141 ? 22.122 4.810 -12.410 1.00 60.09 141 VAL A O 1
ATOM 1097 N N . GLU A 1 142 ? 22.041 2.915 -11.209 1.00 56.00 142 GLU A N 1
ATOM 1098 C CA . GLU A 1 142 ? 23.179 2.294 -11.893 1.00 56.00 142 GLU A CA 1
ATOM 1099 C C . GLU A 1 142 ? 22.720 1.664 -13.215 1.00 56.00 142 GLU A C 1
ATOM 1101 O O . GLU A 1 142 ? 21.963 0.696 -13.240 1.00 56.00 142 GLU A O 1
ATOM 1106 N N . GLU A 1 143 ? 23.200 2.188 -14.345 1.00 64.81 143 GLU A N 1
ATOM 1107 C CA . GLU A 1 143 ? 22.967 1.545 -15.637 1.00 64.81 143 GLU A CA 1
ATOM 1108 C C . GLU A 1 143 ? 23.758 0.235 -15.744 1.00 64.81 143 GLU A C 1
ATOM 1110 O O . GLU A 1 143 ? 24.992 0.209 -15.665 1.00 64.81 143 GLU A O 1
ATOM 1115 N N . HIS A 1 144 ? 23.056 -0.867 -16.006 1.00 66.50 144 HIS A N 1
ATOM 1116 C CA . HIS A 1 144 ? 23.716 -2.135 -16.284 1.00 66.50 144 HIS A CA 1
ATOM 1117 C C . HIS A 1 144 ? 24.483 -2.099 -17.607 1.00 66.50 144 HIS A C 1
ATOM 1119 O O . HIS A 1 144 ? 23.968 -1.718 -18.661 1.00 66.50 144 HIS A O 1
ATOM 1125 N N . ALA A 1 145 ? 25.715 -2.604 -17.570 1.00 73.56 145 ALA A N 1
ATOM 1126 C CA . ALA A 1 145 ? 26.488 -2.853 -18.775 1.00 73.56 145 ALA A CA 1
ATOM 1127 C C . ALA A 1 145 ? 25.838 -3.945 -19.645 1.00 73.56 145 ALA A C 1
ATOM 1129 O O . ALA A 1 145 ? 25.177 -4.859 -19.150 1.00 73.56 145 ALA A O 1
ATOM 1130 N N . TYR A 1 146 ? 26.095 -3.892 -20.954 1.00 77.38 146 TYR A N 1
ATOM 1131 C CA . TYR A 1 146 ? 25.654 -4.934 -21.879 1.00 77.38 146 TYR A CA 1
ATOM 1132 C C . TYR A 1 146 ? 26.201 -6.308 -21.474 1.00 77.38 146 TYR A C 1
ATOM 1134 O O . TYR A 1 146 ? 27.412 -6.498 -21.328 1.00 77.38 146 TYR A O 1
ATOM 1142 N N . LEU A 1 147 ? 25.299 -7.281 -21.355 1.00 76.19 147 LEU A N 1
ATOM 1143 C CA . LEU A 1 147 ? 25.628 -8.671 -21.069 1.00 76.19 147 LEU A CA 1
ATOM 1144 C C . LEU A 1 147 ? 25.655 -9.488 -22.362 1.00 76.19 147 LEU A C 1
ATOM 1146 O O . LEU A 1 147 ? 24.804 -9.347 -23.240 1.00 76.19 147 LEU A O 1
ATOM 1150 N N . ASP A 1 148 ? 26.646 -10.368 -22.478 1.00 78.06 148 ASP A N 1
ATOM 1151 C CA . ASP A 1 148 ? 26.740 -11.308 -23.590 1.00 78.06 148 ASP A CA 1
ATOM 1152 C C . ASP A 1 148 ? 25.697 -12.418 -23.409 1.00 78.06 148 ASP A C 1
ATOM 1154 O O . ASP A 1 148 ? 25.853 -13.309 -22.567 1.00 78.06 148 ASP A O 1
ATOM 1158 N N . ALA A 1 149 ? 24.641 -12.378 -24.224 1.00 80.69 149 ALA A N 1
ATOM 1159 C CA . ALA A 1 149 ? 23.538 -13.334 -24.168 1.00 80.69 149 ALA A CA 1
ATOM 1160 C C . ALA A 1 149 ? 23.982 -14.793 -24.390 1.00 80.69 149 ALA A C 1
ATOM 1162 O O . ALA A 1 149 ? 23.293 -15.715 -23.956 1.00 80.69 149 ALA A O 1
ATOM 1163 N N . SER A 1 150 ? 25.140 -15.035 -25.023 1.00 80.69 150 SER A N 1
ATOM 1164 C CA . SER A 1 150 ? 25.690 -16.393 -25.152 1.00 80.69 150 SER A CA 1
ATOM 1165 C C . SER A 1 150 ? 26.189 -16.956 -23.815 1.00 80.69 150 SER A C 1
ATOM 1167 O O . SER A 1 150 ? 26.177 -18.173 -23.614 1.00 80.69 150 SER A O 1
ATOM 1169 N N . LYS A 1 151 ? 26.582 -16.077 -22.885 1.00 76.00 151 LYS A N 1
ATOM 1170 C CA . LYS A 1 151 ? 27.063 -16.417 -21.539 1.00 76.00 151 LYS A CA 1
ATOM 1171 C C . LYS A 1 151 ? 25.951 -16.337 -20.498 1.00 76.00 151 LYS A C 1
ATOM 1173 O O . LYS A 1 151 ? 25.912 -17.162 -19.590 1.00 76.00 151 LYS A O 1
ATOM 1178 N N . GLN A 1 152 ? 25.044 -15.371 -20.637 1.00 70.56 152 GLN A N 1
ATOM 1179 C CA . GLN A 1 152 ? 23.917 -15.142 -19.733 1.00 70.56 152 GLN A CA 1
ATOM 1180 C C . GLN A 1 152 ? 22.627 -14.998 -20.546 1.00 70.56 152 GLN A C 1
ATOM 1182 O O . GLN A 1 152 ? 22.225 -13.910 -20.938 1.00 70.56 152 GLN A O 1
ATOM 1187 N N . ARG A 1 153 ? 21.991 -16.140 -20.828 1.00 75.25 153 ARG A N 1
ATOM 1188 C CA . ARG A 1 153 ? 20.794 -16.246 -21.684 1.00 75.25 153 ARG A CA 1
ATOM 1189 C C . ARG A 1 153 ? 19.459 -16.116 -20.944 1.00 75.25 153 ARG A C 1
ATOM 1191 O O . ARG A 1 153 ? 18.411 -16.320 -21.549 1.00 75.25 153 ARG A O 1
ATOM 1198 N N . THR A 1 154 ? 19.501 -15.858 -19.642 1.00 71.88 154 THR A N 1
ATOM 1199 C CA . THR A 1 154 ? 18.316 -15.786 -18.786 1.00 71.88 154 THR A CA 1
ATOM 1200 C C . THR A 1 154 ? 18.232 -14.392 -18.192 1.00 71.88 154 THR A C 1
ATOM 1202 O O . THR A 1 154 ? 19.185 -13.937 -17.565 1.00 71.88 154 THR A O 1
ATOM 1205 N N . THR A 1 155 ? 17.085 -13.746 -18.372 1.00 69.19 155 THR A N 1
ATOM 1206 C CA . THR A 1 155 ? 16.754 -12.458 -17.761 1.00 69.19 155 THR A CA 1
ATOM 1207 C C . THR A 1 155 ? 15.529 -12.651 -16.885 1.00 69.19 155 THR A C 1
ATOM 1209 O O . THR A 1 155 ? 14.576 -13.321 -17.283 1.00 69.19 155 THR A O 1
ATOM 1212 N N . THR A 1 156 ? 15.561 -12.068 -15.695 1.00 64.62 156 THR A N 1
ATOM 1213 C CA . THR A 1 156 ? 14.442 -12.035 -14.753 1.00 64.62 156 THR A CA 1
ATOM 1214 C C . THR A 1 156 ? 14.031 -10.588 -14.543 1.00 64.62 156 THR A C 1
ATOM 1216 O O . THR A 1 156 ? 14.887 -9.714 -14.469 1.00 64.62 156 THR A O 1
ATOM 1219 N N . PHE A 1 157 ? 12.733 -10.340 -14.440 1.00 68.38 157 PHE A N 1
ATOM 1220 C CA . PHE A 1 157 ? 12.174 -9.043 -14.077 1.00 68.38 157 PHE A CA 1
ATOM 1221 C C . PHE A 1 157 ? 11.100 -9.261 -13.013 1.00 68.38 157 PHE A C 1
ATOM 1223 O O . PHE A 1 157 ? 10.485 -10.332 -12.964 1.00 68.38 157 PHE A O 1
ATOM 1230 N N . SER A 1 158 ? 10.907 -8.270 -12.144 1.00 60.34 158 SER A N 1
ATOM 1231 C CA . SER A 1 158 ? 9.810 -8.300 -11.179 1.00 60.34 158 SER A CA 1
ATOM 1232 C C . SER A 1 158 ? 8.475 -8.160 -11.909 1.00 60.34 158 SER A C 1
ATOM 1234 O O . SER A 1 158 ? 8.385 -7.477 -12.929 1.00 60.34 158 SER A O 1
ATOM 1236 N N . ILE A 1 159 ? 7.438 -8.824 -11.396 1.00 64.06 159 ILE A N 1
ATOM 1237 C CA . ILE A 1 159 ? 6.057 -8.595 -11.843 1.00 64.06 159 ILE A CA 1
ATOM 1238 C C . ILE A 1 159 ? 5.438 -7.369 -11.165 1.00 64.06 159 ILE A C 1
ATOM 1240 O O . ILE A 1 159 ? 4.342 -6.963 -11.544 1.00 64.06 159 ILE A O 1
ATOM 1244 N N . ASP A 1 160 ? 6.115 -6.813 -10.160 1.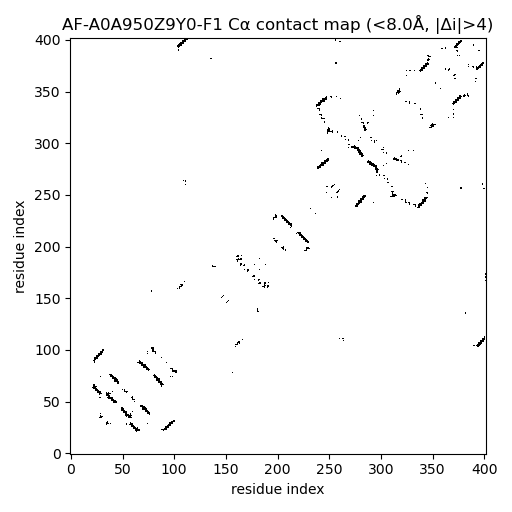00 62.09 160 ASP A N 1
ATOM 1245 C CA . ASP A 1 160 ? 5.669 -5.595 -9.503 1.00 62.09 160 ASP A CA 1
ATOM 1246 C C . ASP A 1 160 ? 5.701 -4.424 -10.490 1.00 62.09 160 ASP A C 1
ATOM 1248 O O . ASP A 1 160 ? 6.618 -4.299 -11.309 1.00 62.09 160 ASP A O 1
ATOM 1252 N N . VAL A 1 161 ? 4.652 -3.609 -10.456 1.00 64.94 161 VAL A N 1
ATOM 1253 C CA . VAL A 1 161 ? 4.454 -2.508 -11.395 1.00 64.94 161 VAL A CA 1
ATOM 1254 C C . VAL A 1 161 ? 4.284 -1.217 -10.616 1.00 64.94 161 VAL A C 1
ATOM 1256 O O . VAL A 1 161 ? 3.173 -0.845 -10.234 1.00 64.94 161 VAL A O 1
ATOM 1259 N N . ASP A 1 162 ? 5.384 -0.487 -10.483 1.00 64.69 162 ASP A N 1
ATOM 1260 C CA . ASP A 1 162 ? 5.361 0.880 -9.986 1.00 64.69 162 ASP A CA 1
ATOM 1261 C C . ASP A 1 162 ? 5.037 1.880 -11.108 1.00 64.69 162 ASP A C 1
ATOM 1263 O O . ASP A 1 162 ? 5.252 1.653 -12.305 1.00 64.69 162 ASP A O 1
ATOM 1267 N N . ARG A 1 163 ? 4.446 3.008 -10.712 1.00 67.06 163 ARG A N 1
ATOM 1268 C CA . ARG A 1 163 ? 3.980 4.085 -11.609 1.00 67.06 163 ARG A CA 1
ATOM 1269 C C . ARG A 1 163 ? 4.346 5.478 -11.091 1.00 67.06 163 ARG A C 1
ATOM 1271 O O . ARG A 1 163 ? 3.878 6.485 -11.631 1.00 67.06 163 ARG A O 1
ATOM 1278 N N . ALA A 1 164 ? 5.115 5.546 -10.009 1.00 63.09 164 ALA A N 1
ATOM 1279 C CA . ALA A 1 164 ? 5.335 6.763 -9.240 1.00 63.09 164 ALA A CA 1
ATOM 1280 C C . ALA A 1 164 ? 6.227 7.757 -9.995 1.00 63.09 164 ALA A C 1
ATOM 1282 O O . ALA A 1 164 ? 5.915 8.949 -10.046 1.00 63.09 164 ALA A O 1
ATOM 1283 N N . SER A 1 165 ? 7.285 7.266 -10.645 1.00 75.31 165 SER A N 1
ATOM 1284 C CA . SER A 1 165 ? 8.251 8.082 -11.380 1.00 75.31 165 SER A CA 1
ATOM 1285 C C . SER A 1 165 ? 7.576 8.934 -12.453 1.00 75.31 165 SER A C 1
ATOM 1287 O O . SER A 1 165 ? 7.815 10.137 -12.497 1.00 75.31 165 SER A O 1
ATOM 1289 N N . TYR A 1 166 ? 6.646 8.379 -13.241 1.00 82.31 166 TYR A N 1
ATOM 1290 C CA . TYR A 1 166 ? 5.935 9.166 -14.256 1.00 82.31 166 TYR A CA 1
ATOM 1291 C C . TYR A 1 166 ? 5.118 10.309 -13.655 1.00 82.31 166 TYR A C 1
ATOM 1293 O O . TYR A 1 166 ? 5.153 11.430 -14.165 1.00 82.31 166 TYR A O 1
ATOM 1301 N N . ALA A 1 167 ? 4.375 10.045 -12.576 1.00 72.94 167 ALA A N 1
ATOM 1302 C CA . ALA A 1 167 ? 3.576 11.072 -11.915 1.00 72.94 167 ALA A CA 1
ATOM 1303 C C . ALA A 1 167 ? 4.467 12.195 -11.362 1.00 72.94 167 ALA A C 1
ATOM 1305 O O . ALA A 1 167 ? 4.167 13.370 -11.569 1.00 72.94 167 ALA A O 1
ATOM 1306 N N . ASN A 1 168 ? 5.589 11.828 -10.742 1.00 68.81 168 ASN A N 1
ATOM 1307 C CA . ASN A 1 168 ? 6.573 12.763 -10.213 1.00 68.81 168 ASN A CA 1
ATOM 1308 C C . ASN A 1 168 ? 7.230 13.611 -11.319 1.00 68.81 168 ASN A C 1
ATOM 1310 O O . ASN A 1 168 ? 7.211 14.839 -11.260 1.00 68.81 168 ASN A O 1
ATOM 1314 N N . VAL A 1 169 ? 7.730 12.970 -12.382 1.00 78.62 169 VAL A N 1
ATOM 1315 C CA . VAL A 1 169 ? 8.318 13.643 -13.553 1.00 78.62 169 VAL A CA 1
ATOM 1316 C C . VAL A 1 169 ? 7.312 14.602 -14.190 1.00 78.62 169 VAL A C 1
ATOM 1318 O O . VAL A 1 169 ? 7.654 15.743 -14.502 1.00 78.62 169 VAL A O 1
ATOM 1321 N N . ARG A 1 170 ? 6.052 14.177 -14.348 1.00 83.00 170 ARG A N 1
ATOM 1322 C CA . ARG A 1 170 ? 4.985 15.039 -14.866 1.00 83.00 170 ARG A CA 1
ATOM 1323 C C . ARG A 1 170 ? 4.770 16.265 -13.975 1.00 83.00 170 ARG A C 1
ATOM 1325 O O . ARG A 1 170 ? 4.689 17.364 -14.517 1.00 83.00 170 ARG A O 1
ATOM 1332 N N . GLY A 1 171 ? 4.711 16.089 -12.655 1.00 70.69 171 GLY A N 1
ATOM 1333 C CA . GLY A 1 171 ? 4.538 17.183 -11.694 1.00 70.69 171 GLY A CA 1
ATOM 1334 C C . GLY A 1 171 ? 5.678 18.208 -11.741 1.00 70.69 171 GLY A C 1
ATOM 1335 O O . GLY A 1 171 ? 5.425 19.414 -11.804 1.00 70.69 171 GLY A O 1
ATOM 1336 N N . LEU A 1 172 ? 6.932 17.739 -11.810 1.00 73.88 172 LEU A N 1
ATOM 1337 C CA . LEU A 1 172 ? 8.116 18.596 -11.974 1.00 73.88 172 LEU A CA 1
ATOM 1338 C C . LEU A 1 172 ? 8.025 19.435 -13.255 1.00 73.88 172 LEU A C 1
ATOM 1340 O O . LEU A 1 172 ? 8.166 20.659 -13.205 1.00 73.88 172 LEU A O 1
ATOM 1344 N N . LEU A 1 173 ? 7.705 18.796 -14.384 1.00 84.00 173 LEU A N 1
ATOM 1345 C CA . LEU A 1 173 ? 7.567 19.471 -15.677 1.00 84.00 173 LEU A CA 1
ATOM 1346 C C . LEU A 1 173 ? 6.408 20.477 -15.692 1.00 84.00 173 LEU A C 1
ATOM 1348 O O . LEU A 1 173 ? 6.566 21.587 -16.199 1.00 84.00 173 LEU A O 1
ATOM 1352 N N . GLN A 1 174 ? 5.251 20.122 -15.123 1.00 77.25 174 GLN A N 1
ATOM 1353 C CA . GLN A 1 174 ? 4.087 21.014 -15.032 1.00 77.25 174 GLN A CA 1
ATOM 1354 C C . GLN A 1 174 ? 4.359 22.239 -14.152 1.00 77.25 174 GLN A C 1
ATOM 1356 O O . GLN A 1 174 ? 3.844 23.321 -14.426 1.00 77.25 174 GLN A O 1
ATOM 1361 N N . SER A 1 175 ? 5.224 22.085 -13.152 1.00 74.94 175 SER A N 1
ATOM 1362 C CA . SER A 1 175 ? 5.668 23.159 -12.260 1.00 74.94 175 SER A CA 1
ATOM 1363 C C . SER A 1 175 ? 6.862 23.961 -12.806 1.00 74.94 175 SER A C 1
ATOM 1365 O O . SER A 1 175 ? 7.338 24.893 -12.152 1.00 74.94 175 SER A O 1
ATOM 1367 N N . GLY A 1 176 ? 7.354 23.622 -14.005 1.00 82.31 176 GLY A N 1
ATOM 1368 C CA . GLY A 1 176 ? 8.486 24.291 -14.649 1.00 82.31 176 GLY A CA 1
ATOM 1369 C C . GLY A 1 176 ? 9.836 24.034 -13.973 1.00 82.31 176 GLY A C 1
ATOM 1370 O O . GLY A 1 176 ? 10.730 24.875 -14.076 1.00 82.31 176 GLY A O 1
ATOM 1371 N N . TYR A 1 177 ? 9.974 22.920 -13.252 1.00 77.75 177 TYR A N 1
ATOM 1372 C CA . TYR A 1 177 ? 11.243 22.467 -12.688 1.00 77.75 177 TYR A CA 1
ATOM 1373 C C . TYR A 1 177 ? 11.990 21.554 -13.663 1.00 77.75 177 TYR A C 1
ATOM 1375 O O . TYR A 1 177 ? 11.386 20.856 -14.481 1.00 77.75 177 TYR A O 1
ATOM 1383 N N . ASP A 1 178 ? 13.317 21.541 -13.541 1.00 83.31 178 ASP A N 1
ATOM 1384 C CA . ASP A 1 178 ? 14.155 20.544 -14.202 1.00 83.31 178 ASP A CA 1
ATOM 1385 C C . ASP A 1 178 ? 13.896 19.156 -13.604 1.00 83.31 178 ASP A C 1
ATOM 1387 O O . ASP A 1 178 ? 13.618 19.021 -12.410 1.00 83.31 178 ASP A O 1
ATOM 1391 N N . VAL A 1 179 ? 14.013 18.118 -14.431 1.00 84.19 179 VAL A N 1
ATOM 1392 C CA . VAL A 1 179 ? 13.857 16.724 -14.004 1.00 84.19 179 VAL A CA 1
ATOM 1393 C C . VAL A 1 179 ? 15.241 16.149 -13.692 1.00 84.19 179 VAL A C 1
ATOM 1395 O O . VAL A 1 179 ? 16.050 16.014 -14.615 1.00 84.19 179 VAL A O 1
ATOM 1398 N N . PRO A 1 180 ? 15.542 15.800 -12.428 1.00 81.31 180 PRO A N 1
ATOM 1399 C CA . PRO A 1 180 ? 16.777 15.101 -12.096 1.00 81.31 180 PRO A CA 1
ATOM 1400 C C . PRO A 1 180 ? 16.840 13.754 -12.834 1.00 81.31 180 PRO A C 1
ATOM 1402 O O . PRO A 1 180 ? 15.824 13.060 -12.874 1.00 81.31 180 PRO A O 1
ATOM 1405 N N . PRO A 1 181 ? 17.996 13.340 -13.386 1.00 81.69 181 PRO A N 1
ATOM 1406 C CA . PRO A 1 181 ? 18.113 12.056 -14.082 1.00 81.69 181 PRO A CA 1
ATOM 1407 C C . PRO A 1 181 ? 17.658 10.866 -13.228 1.00 81.69 181 PRO A C 1
ATOM 1409 O O . PRO A 1 181 ? 16.878 10.043 -13.694 1.00 81.69 181 PRO A O 1
ATOM 1412 N N . ASP A 1 182 ? 18.051 10.844 -11.952 1.00 75.94 182 ASP A N 1
ATOM 1413 C CA . ASP A 1 182 ? 17.700 9.777 -11.005 1.00 75.94 182 ASP A CA 1
ATOM 1414 C C . ASP A 1 182 ? 16.201 9.767 -10.619 1.00 75.94 182 ASP A C 1
ATOM 1416 O O . ASP A 1 182 ? 15.717 8.813 -10.014 1.00 75.94 182 ASP A O 1
ATOM 1420 N N . ALA A 1 183 ? 15.430 10.799 -10.989 1.00 73.25 183 ALA A N 1
ATOM 1421 C CA . ALA A 1 183 ? 13.975 10.808 -10.821 1.00 73.25 183 ALA A CA 1
ATOM 1422 C C . ALA A 1 183 ? 13.245 9.980 -11.896 1.00 73.25 183 ALA A C 1
ATOM 1424 O O . ALA A 1 183 ? 12.052 9.692 -11.745 1.00 73.25 183 ALA A O 1
ATOM 1425 N N . VAL A 1 184 ? 13.935 9.623 -12.987 1.00 83.62 184 VAL A N 1
ATOM 1426 C CA . VAL A 1 184 ? 13.372 8.917 -14.142 1.00 83.62 184 VAL A CA 1
ATOM 1427 C C . VAL A 1 184 ? 13.672 7.423 -14.039 1.00 83.62 184 VAL A C 1
ATOM 1429 O O . VAL A 1 184 ? 14.764 6.968 -14.366 1.00 83.62 184 VAL A O 1
ATOM 1432 N N . ARG A 1 185 ? 12.663 6.643 -13.654 1.00 79.56 185 ARG A N 1
ATOM 1433 C CA . ARG A 1 185 ? 12.687 5.177 -13.698 1.00 79.56 185 ARG A CA 1
ATOM 1434 C C . ARG A 1 185 ? 11.978 4.713 -14.959 1.00 79.56 185 ARG A C 1
ATOM 1436 O O . ARG A 1 185 ? 10.760 4.849 -15.088 1.00 79.56 185 ARG A O 1
ATOM 1443 N N . VAL A 1 186 ? 12.751 4.247 -15.937 1.00 84.50 186 VAL A N 1
ATOM 1444 C CA . VAL A 1 186 ? 12.274 3.989 -17.308 1.00 84.50 186 VAL A CA 1
ATOM 1445 C C . VAL A 1 186 ? 11.132 2.968 -17.323 1.00 84.50 186 VAL A C 1
ATOM 1447 O O . VAL A 1 186 ? 10.155 3.133 -18.053 1.00 84.50 186 VAL A O 1
ATOM 1450 N N . GLU A 1 187 ? 11.225 1.941 -16.491 1.00 78.75 187 GLU A N 1
ATOM 1451 C CA . GLU A 1 187 ? 10.218 0.902 -16.314 1.00 78.75 187 GLU A CA 1
ATOM 1452 C C . GLU A 1 187 ? 8.876 1.467 -15.829 1.00 78.75 187 GLU A C 1
ATOM 1454 O O . GLU A 1 187 ? 7.836 1.171 -16.420 1.00 78.75 187 GLU A O 1
ATOM 1459 N N . GLU A 1 188 ? 8.882 2.361 -14.841 1.00 80.56 188 GLU A N 1
ATOM 1460 C CA . GLU A 1 188 ? 7.668 2.995 -14.314 1.00 80.56 188 GLU A CA 1
ATOM 1461 C C . GLU A 1 188 ? 7.057 3.987 -15.313 1.00 80.56 188 GLU A C 1
ATOM 1463 O O . GLU A 1 188 ? 5.834 4.120 -15.405 1.00 80.56 188 GLU A O 1
ATOM 1468 N N . MET A 1 189 ? 7.900 4.657 -16.110 1.00 87.00 189 MET A N 1
ATOM 1469 C CA . MET A 1 189 ? 7.463 5.537 -17.200 1.00 87.00 189 MET A CA 1
ATOM 1470 C C . MET A 1 189 ? 6.683 4.766 -18.269 1.00 87.00 189 MET A C 1
ATOM 1472 O O . MET A 1 189 ? 5.653 5.237 -18.755 1.00 87.00 189 MET A O 1
ATOM 1476 N N . ILE A 1 190 ? 7.161 3.572 -18.630 1.00 87.94 190 ILE A N 1
ATOM 1477 C CA . ILE A 1 190 ? 6.505 2.706 -19.614 1.00 87.94 190 ILE A CA 1
ATOM 1478 C C . ILE A 1 190 ? 5.239 2.085 -19.011 1.00 87.94 190 ILE A C 1
ATOM 1480 O O . ILE A 1 190 ? 4.198 2.064 -19.673 1.00 87.94 190 ILE A O 1
ATOM 1484 N N . ASN A 1 191 ? 5.298 1.623 -17.761 1.00 84.62 191 ASN A N 1
ATOM 1485 C CA . ASN A 1 191 ? 4.203 0.916 -17.095 1.00 84.62 191 ASN A CA 1
ATOM 1486 C C . ASN A 1 191 ? 3.083 1.824 -16.545 1.00 84.62 191 ASN A C 1
ATOM 1488 O O . ASN A 1 191 ? 2.032 1.324 -16.121 1.00 84.62 191 ASN A O 1
ATOM 1492 N N . TYR A 1 192 ? 3.270 3.149 -16.566 1.00 83.94 192 TYR A N 1
ATOM 1493 C CA . TYR A 1 192 ? 2.240 4.117 -16.178 1.00 83.94 192 TYR A CA 1
ATOM 1494 C C . TYR A 1 192 ? 0.968 3.992 -17.025 1.00 83.94 192 TYR A C 1
ATOM 1496 O O . TYR A 1 192 ? -0.150 4.141 -16.526 1.00 83.94 192 TYR A O 1
ATOM 1504 N N . PHE A 1 193 ? 1.131 3.708 -18.317 1.00 88.25 193 PHE A N 1
ATOM 1505 C CA . PHE A 1 193 ? 0.027 3.656 -19.265 1.00 88.25 193 PHE A CA 1
ATOM 1506 C C . PHE A 1 193 ? -0.682 2.303 -19.255 1.00 88.25 193 PHE A C 1
ATOM 1508 O O . PHE A 1 193 ? -0.095 1.251 -19.009 1.00 88.25 193 PHE A O 1
ATOM 1515 N N . THR A 1 194 ? -1.978 2.335 -19.557 1.00 83.31 194 THR A N 1
ATOM 1516 C CA . THR A 1 194 ? -2.757 1.115 -19.775 1.00 83.31 194 THR A CA 1
ATOM 1517 C C . THR A 1 194 ? -2.615 0.686 -21.228 1.00 83.31 194 THR A C 1
ATOM 1519 O O . THR A 1 194 ? -2.871 1.475 -22.137 1.00 83.31 194 THR A O 1
ATOM 1522 N N . TYR A 1 195 ? -2.232 -0.569 -21.436 1.00 87.62 195 TYR A N 1
ATOM 1523 C CA . TYR A 1 195 ? -2.110 -1.182 -22.753 1.00 87.62 195 TYR A CA 1
ATOM 1524 C C . TYR A 1 195 ? -3.225 -2.204 -22.946 1.00 87.62 195 TYR A C 1
ATOM 1526 O O . TYR A 1 195 ? -3.557 -2.948 -22.025 1.00 87.62 195 TYR A O 1
ATOM 1534 N N . ASP A 1 196 ? -3.778 -2.264 -24.153 1.00 89.38 196 ASP A N 1
ATOM 1535 C CA . ASP A 1 196 ? -4.832 -3.218 -24.501 1.00 89.38 196 ASP A CA 1
ATOM 1536 C C . ASP A 1 196 ? -4.225 -4.555 -24.951 1.00 89.38 196 ASP A C 1
ATOM 1538 O O . ASP A 1 196 ? -4.245 -4.925 -26.126 1.00 89.38 196 ASP A O 1
ATOM 1542 N N . TYR A 1 197 ? -3.571 -5.248 -24.017 1.00 90.62 197 TYR A N 1
ATOM 1543 C CA . TYR A 1 197 ? -3.037 -6.580 -24.279 1.00 90.62 197 TYR A CA 1
ATOM 1544 C C . TYR A 1 197 ? -4.160 -7.624 -24.302 1.00 90.62 197 TYR A C 1
ATOM 1546 O O . TYR A 1 197 ? -5.097 -7.550 -23.500 1.00 90.62 197 TYR A O 1
ATOM 1554 N N . PRO A 1 198 ? -4.053 -8.656 -25.159 1.00 90.50 198 PRO A N 1
ATOM 1555 C CA . PRO A 1 198 ? -5.008 -9.755 -25.163 1.00 90.50 198 PRO A CA 1
ATOM 1556 C C . PRO A 1 198 ? -5.056 -10.410 -23.782 1.00 90.50 198 PRO A C 1
ATOM 1558 O O . PRO A 1 198 ? -4.021 -10.672 -23.175 1.00 90.50 198 PRO A O 1
ATOM 1561 N N . ARG A 1 199 ? -6.253 -10.709 -23.280 1.00 88.38 199 ARG A N 1
ATOM 1562 C CA . ARG A 1 199 ? -6.414 -11.433 -22.012 1.00 88.38 199 ARG A CA 1
ATOM 1563 C C . ARG A 1 199 ? -5.974 -12.896 -22.163 1.00 88.38 199 ARG A C 1
ATOM 1565 O O . ARG A 1 199 ? -6.063 -13.440 -23.266 1.00 88.38 199 ARG A O 1
ATOM 1572 N N . PRO A 1 200 ? -5.521 -13.550 -21.080 1.00 90.38 200 PRO A N 1
ATOM 1573 C CA . PRO A 1 200 ? -5.236 -14.978 -21.126 1.00 90.38 200 PRO A CA 1
ATOM 15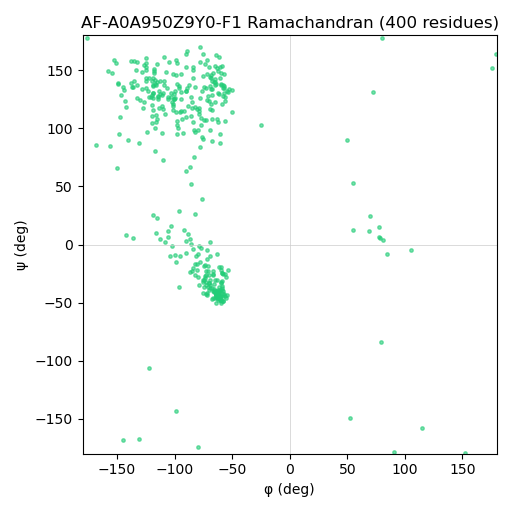74 C C . PRO A 1 200 ? -6.490 -15.800 -21.434 1.00 90.38 200 PRO A C 1
ATOM 1576 O O . PRO A 1 200 ? -7.603 -15.425 -21.063 1.00 90.38 200 PRO A O 1
ATOM 1579 N N . SER A 1 201 ? -6.294 -16.936 -22.103 1.00 84.00 201 SER A N 1
ATOM 1580 C CA . SER A 1 201 ? -7.333 -17.951 -22.299 1.00 84.00 201 SER A CA 1
ATOM 1581 C C . SER A 1 201 ? -7.631 -18.702 -20.997 1.00 84.00 201 SER A C 1
ATOM 1583 O O . SER A 1 201 ? -6.787 -18.758 -20.101 1.00 84.00 201 SER A O 1
ATOM 1585 N N . ASP A 1 202 ? -8.811 -19.320 -20.908 1.00 77.62 202 ASP A N 1
ATOM 1586 C CA . ASP A 1 202 ? -9.228 -20.078 -19.724 1.00 77.62 202 ASP A CA 1
ATOM 1587 C C . ASP A 1 202 ? -8.197 -21.146 -19.325 1.00 77.62 202 ASP A C 1
ATOM 1589 O O . ASP A 1 202 ? -7.715 -21.923 -20.149 1.00 77.62 202 ASP A O 1
ATOM 1593 N N . GLY A 1 203 ? -7.853 -21.175 -18.035 1.00 79.25 203 GLY A N 1
ATOM 1594 C CA . GLY A 1 203 ? -6.860 -22.092 -17.466 1.00 79.25 203 GLY A CA 1
ATOM 1595 C C . GLY A 1 203 ? -5.400 -21.634 -17.584 1.00 79.25 203 GLY A C 1
ATOM 1596 O O . GLY A 1 203 ? -4.537 -22.251 -16.963 1.00 79.25 203 GLY A O 1
ATOM 1597 N N . ILE A 1 204 ? -5.111 -20.549 -18.312 1.00 86.06 204 ILE A N 1
ATOM 1598 C CA . ILE A 1 204 ? -3.771 -19.951 -18.396 1.00 86.06 204 ILE A CA 1
ATOM 1599 C C . ILE A 1 204 ? -3.731 -18.688 -17.511 1.00 86.06 204 ILE A C 1
ATOM 1601 O O . ILE A 1 204 ? -4.625 -17.850 -17.611 1.00 86.06 204 ILE A O 1
ATOM 1605 N N . PRO A 1 205 ? -2.729 -18.513 -16.626 1.00 82.12 205 PRO A N 1
ATOM 1606 C CA . PRO A 1 205 ? -2.723 -17.405 -15.664 1.00 82.12 205 PRO A CA 1
ATOM 1607 C C . PRO A 1 205 ? -2.417 -16.032 -16.287 1.00 82.12 205 PRO A C 1
ATOM 1609 O O . PRO A 1 205 ? -2.880 -15.012 -15.774 1.00 82.12 205 PRO A O 1
ATOM 1612 N N . PHE A 1 206 ? -1.655 -15.993 -17.384 1.00 89.81 206 PHE A N 1
ATOM 1613 C CA . PHE A 1 206 ? -1.266 -14.762 -18.074 1.00 89.81 206 PHE A CA 1
ATOM 1614 C C . PHE A 1 206 ? -1.049 -14.983 -19.575 1.00 89.81 206 PHE A C 1
ATOM 1616 O O . PHE A 1 206 ? -0.759 -16.091 -20.024 1.00 89.81 206 PHE A O 1
ATOM 1623 N N . SER A 1 207 ? -1.185 -13.918 -20.358 1.00 91.38 207 SER A N 1
ATOM 1624 C CA . SER A 1 207 ? -0.794 -13.866 -21.768 1.00 91.38 207 SER A CA 1
ATOM 1625 C C . SER A 1 207 ? 0.505 -13.072 -21.928 1.00 91.38 207 SER A C 1
ATOM 1627 O O . SER A 1 207 ? 0.855 -12.248 -21.080 1.00 91.38 207 SER A O 1
ATOM 1629 N N . ILE A 1 208 ? 1.220 -13.322 -23.027 1.00 92.00 208 ILE A N 1
ATOM 1630 C CA . ILE A 1 208 ? 2.449 -12.608 -23.384 1.00 92.00 208 ILE A CA 1
ATOM 1631 C C . ILE A 1 208 ? 2.275 -11.996 -24.773 1.00 92.00 208 ILE A C 1
ATOM 1633 O O . ILE A 1 208 ? 1.875 -12.682 -25.713 1.00 92.00 208 ILE A O 1
ATOM 1637 N N . THR A 1 209 ? 2.617 -10.718 -24.905 1.00 93.50 209 THR A N 1
ATOM 1638 C CA . THR A 1 209 ? 2.714 -9.996 -26.179 1.00 93.50 209 THR A CA 1
ATOM 1639 C C . THR A 1 209 ? 4.145 -9.518 -26.365 1.00 93.50 209 THR A C 1
ATOM 1641 O O . THR A 1 209 ? 4.704 -8.904 -25.460 1.00 93.50 209 THR A O 1
ATOM 1644 N N . THR A 1 210 ? 4.749 -9.772 -27.523 1.00 93.88 210 THR A N 1
ATOM 1645 C CA . THR A 1 210 ? 6.107 -9.309 -27.830 1.00 93.88 210 THR A CA 1
ATOM 1646 C C . THR A 1 210 ? 6.118 -8.404 -29.050 1.00 93.88 210 THR A C 1
ATOM 1648 O O . THR A 1 210 ? 5.417 -8.643 -30.031 1.00 93.88 210 THR A O 1
ATOM 1651 N N . GLU A 1 211 ? 6.928 -7.352 -28.990 1.00 93.69 211 GLU A N 1
ATOM 1652 C CA . GLU A 1 211 ? 7.123 -6.417 -30.094 1.00 93.69 211 GLU A CA 1
ATOM 1653 C C . GLU A 1 211 ? 8.602 -6.060 -30.213 1.00 93.69 211 GLU A C 1
ATOM 1655 O O . GLU A 1 211 ? 9.278 -5.854 -29.206 1.00 93.69 211 GLU A O 1
ATOM 1660 N N . ILE A 1 212 ? 9.110 -5.987 -31.446 1.00 95.44 212 ILE A N 1
ATOM 1661 C CA . ILE A 1 212 ? 10.485 -5.569 -31.723 1.00 95.44 212 ILE A CA 1
ATOM 1662 C C . ILE A 1 212 ? 10.466 -4.356 -32.648 1.00 95.44 212 ILE A C 1
ATOM 1664 O O . ILE A 1 212 ? 9.911 -4.420 -33.744 1.00 95.44 212 ILE A O 1
ATOM 1668 N N . ALA A 1 213 ? 11.145 -3.287 -32.239 1.00 95.38 213 ALA A N 1
ATOM 1669 C CA . ALA A 1 213 ? 11.301 -2.061 -33.014 1.00 95.38 213 ALA A CA 1
ATOM 1670 C C . ALA A 1 213 ? 12.783 -1.697 -33.205 1.00 95.38 213 ALA A C 1
ATOM 1672 O O . ALA A 1 213 ? 13.668 -2.168 -32.483 1.00 95.38 213 ALA A O 1
ATOM 1673 N N . GLY A 1 214 ? 13.073 -0.857 -34.201 1.00 95.81 214 GLY A N 1
ATOM 1674 C CA . GLY A 1 214 ? 14.390 -0.228 -34.319 1.00 95.81 214 GLY A CA 1
ATOM 1675 C C . GLY A 1 214 ? 14.633 0.720 -33.145 1.00 95.81 214 GLY A C 1
ATOM 1676 O O . GLY A 1 214 ? 13.715 1.425 -32.733 1.00 95.81 214 GLY A O 1
ATOM 1677 N N . CYS A 1 215 ? 15.850 0.739 -32.600 1.00 93.44 215 CYS A N 1
ATOM 1678 C CA . CYS A 1 215 ? 16.200 1.676 -31.537 1.00 93.44 215 CYS A CA 1
ATOM 1679 C C . CYS A 1 215 ? 16.480 3.069 -32.139 1.00 93.44 215 CYS A C 1
ATOM 1681 O O . CYS A 1 215 ? 17.415 3.200 -32.935 1.00 93.44 215 CYS A O 1
ATOM 1683 N N . PRO A 1 216 ? 15.701 4.114 -31.792 1.00 92.06 216 PRO A N 1
ATOM 1684 C CA . PRO A 1 216 ? 15.794 5.402 -32.476 1.00 92.06 216 PRO A CA 1
ATOM 1685 C C . PRO A 1 216 ? 17.069 6.182 -32.131 1.00 92.06 216 PRO A C 1
ATOM 1687 O O . PRO A 1 216 ? 17.504 7.008 -32.928 1.00 92.06 216 PRO A O 1
ATOM 1690 N N . TRP A 1 217 ? 17.697 5.901 -30.984 1.00 91.06 217 TRP A N 1
ATOM 1691 C CA . TRP A 1 217 ? 18.953 6.533 -30.559 1.00 91.06 217 TRP A CA 1
ATOM 1692 C C . TRP A 1 217 ? 20.200 5.674 -30.809 1.00 91.06 217 TRP A C 1
ATOM 1694 O O . TRP A 1 217 ? 21.315 6.164 -30.658 1.00 91.06 217 TRP A O 1
ATOM 1704 N N . ASN A 1 218 ? 20.047 4.406 -31.205 1.00 90.81 218 ASN A N 1
ATOM 1705 C CA . ASN A 1 218 ? 21.174 3.544 -31.560 1.00 90.81 218 ASN A CA 1
ATOM 1706 C C . ASN A 1 218 ? 20.783 2.536 -32.660 1.00 90.81 218 ASN A C 1
ATOM 1708 O O . ASN A 1 218 ? 20.301 1.446 -32.347 1.00 90.81 218 ASN A O 1
ATOM 1712 N N . PRO A 1 219 ? 21.044 2.847 -33.943 1.00 93.81 219 PRO A N 1
ATOM 1713 C CA . PRO A 1 219 ? 20.648 2.002 -35.072 1.00 93.81 219 PRO A CA 1
ATOM 1714 C C . PRO A 1 219 ? 21.255 0.591 -35.086 1.00 93.81 219 PRO A C 1
ATOM 1716 O O . PRO A 1 219 ? 20.735 -0.284 -35.779 1.00 93.81 219 PRO A O 1
ATOM 1719 N N . ALA A 1 220 ? 22.348 0.354 -34.350 1.00 93.88 220 ALA A N 1
ATOM 1720 C CA . ALA A 1 220 ? 22.943 -0.976 -34.217 1.00 93.88 220 ALA A CA 1
ATOM 1721 C C . ALA A 1 220 ? 22.111 -1.907 -33.314 1.00 93.88 220 ALA A C 1
ATOM 1723 O O . ALA A 1 220 ? 22.262 -3.127 -33.384 1.00 93.88 220 ALA A O 1
ATOM 1724 N N . ASN A 1 221 ? 21.209 -1.342 -32.506 1.00 90.25 221 ASN A N 1
ATOM 1725 C CA . ASN A 1 221 ? 20.414 -2.062 -31.521 1.00 90.25 221 ASN A CA 1
ATOM 1726 C C . ASN A 1 221 ? 18.937 -2.158 -31.935 1.00 90.25 221 ASN A C 1
ATOM 1728 O O . ASN A 1 221 ? 18.411 -1.400 -32.756 1.00 90.25 221 ASN A O 1
ATOM 1732 N N . ARG A 1 222 ? 18.238 -3.110 -31.319 1.00 92.44 222 ARG A N 1
ATOM 1733 C CA . ARG A 1 222 ? 16.783 -3.271 -31.396 1.00 92.44 222 ARG A CA 1
ATOM 1734 C C . ARG A 1 222 ? 16.190 -3.109 -30.003 1.00 92.44 222 ARG A C 1
ATOM 1736 O O . ARG A 1 222 ? 16.847 -3.437 -29.020 1.00 92.44 222 ARG A O 1
A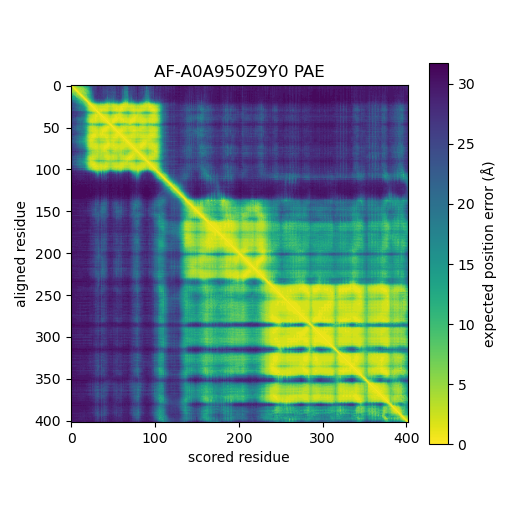TOM 1743 N N . LEU A 1 223 ? 14.953 -2.635 -29.934 1.00 91.75 223 LEU A N 1
ATOM 1744 C CA . LEU A 1 223 ? 14.165 -2.610 -28.706 1.00 91.75 223 LEU A CA 1
ATOM 1745 C C . LEU A 1 223 ? 13.206 -3.795 -28.730 1.00 91.75 223 LEU A C 1
ATOM 1747 O O . LEU A 1 223 ? 12.466 -3.949 -29.699 1.00 91.75 223 LEU A O 1
ATOM 1751 N N . LEU A 1 224 ? 13.238 -4.621 -27.687 1.00 90.56 224 LEU A N 1
ATOM 1752 C CA . LEU A 1 224 ? 12.263 -5.680 -27.443 1.00 90.56 224 LEU A CA 1
ATOM 1753 C C . LEU A 1 224 ? 11.348 -5.231 -26.306 1.00 90.56 224 LEU A C 1
ATOM 1755 O O . LEU A 1 224 ? 11.821 -4.914 -25.219 1.00 90.56 224 LEU A O 1
ATOM 1759 N N . ARG A 1 225 ? 10.043 -5.246 -26.554 1.00 90.12 225 ARG A N 1
ATOM 1760 C CA . ARG A 1 225 ? 9.008 -4.996 -25.556 1.00 90.12 225 ARG A CA 1
ATOM 1761 C C . ARG A 1 225 ? 8.277 -6.296 -25.268 1.00 90.12 225 ARG A C 1
ATOM 1763 O O . ARG A 1 225 ? 7.853 -6.982 -26.198 1.00 90.12 225 ARG A O 1
ATOM 1770 N N . ILE A 1 226 ? 8.127 -6.620 -23.989 1.00 89.19 226 ILE A N 1
ATOM 1771 C CA . ILE A 1 226 ? 7.389 -7.791 -23.514 1.00 89.19 226 ILE A CA 1
ATOM 1772 C C . ILE A 1 226 ? 6.243 -7.277 -22.644 1.00 89.19 226 ILE A C 1
ATOM 1774 O O . ILE A 1 226 ? 6.473 -6.723 -21.576 1.00 89.19 226 ILE A O 1
ATOM 1778 N N . GLY A 1 227 ? 5.012 -7.418 -23.125 1.00 89.94 227 GLY A N 1
ATOM 1779 C CA . GLY A 1 227 ? 3.797 -7.148 -22.365 1.00 89.94 227 GLY A CA 1
ATOM 1780 C C . GLY A 1 227 ? 3.270 -8.431 -21.738 1.00 89.94 227 GLY A C 1
ATOM 1781 O O . GLY A 1 227 ? 3.135 -9.440 -22.431 1.00 89.94 227 GLY A O 1
ATOM 1782 N N . VAL A 1 228 ? 2.957 -8.390 -20.446 1.00 88.88 228 VAL A N 1
ATOM 1783 C CA . VAL A 1 228 ? 2.365 -9.509 -19.703 1.00 88.88 228 VAL A CA 1
ATOM 1784 C C . VAL A 1 228 ? 1.018 -9.059 -19.153 1.00 88.88 228 VAL A C 1
ATOM 1786 O O . VAL A 1 228 ? 0.932 -8.006 -18.527 1.00 88.88 228 VAL A O 1
ATOM 1789 N N . GLN A 1 229 ? -0.037 -9.838 -19.390 1.00 88.62 229 GLN A N 1
ATOM 1790 C CA . GLN A 1 229 ? -1.386 -9.519 -18.923 1.00 88.62 229 GLN A CA 1
ATOM 1791 C C . GLN A 1 229 ? -1.969 -10.699 -18.151 1.00 88.62 229 GLN A C 1
ATOM 1793 O O . GLN A 1 229 ? -2.177 -11.778 -18.703 1.00 88.62 229 GLN A O 1
ATOM 1798 N N . GLY A 1 230 ? -2.254 -10.485 -16.867 1.00 86.88 230 GLY A N 1
ATOM 1799 C CA . GLY A 1 230 ? -2.944 -11.462 -16.028 1.00 86.88 230 GLY A CA 1
ATOM 1800 C C . GLY A 1 230 ? -4.452 -11.502 -16.281 1.00 86.88 230 GLY A C 1
ATOM 1801 O O . GLY A 1 230 ? -5.023 -10.630 -16.950 1.00 86.88 230 GLY A O 1
ATOM 1802 N N . ARG A 1 231 ? -5.123 -12.505 -15.705 1.00 81.38 231 ARG A N 1
ATOM 1803 C CA . ARG A 1 231 ? -6.591 -12.544 -15.636 1.00 81.38 231 ARG A CA 1
ATOM 1804 C C . ARG A 1 231 ? -7.108 -11.291 -14.924 1.00 81.38 231 ARG A C 1
ATOM 1806 O O . ARG A 1 231 ? -6.692 -10.985 -13.812 1.00 81.38 231 ARG A O 1
ATOM 1813 N N . ALA A 1 232 ? -8.084 -10.622 -15.532 1.00 70.25 232 ALA A N 1
ATOM 1814 C CA . ALA A 1 232 ? -8.887 -9.642 -14.815 1.00 70.25 232 ALA A CA 1
ATOM 1815 C C . ALA A 1 232 ? -9.773 -10.383 -13.802 1.00 70.25 232 ALA A C 1
ATOM 1817 O O . ALA A 1 232 ? -10.604 -11.210 -14.190 1.00 70.25 232 ALA A O 1
ATOM 1818 N N . LEU A 1 233 ? -9.574 -10.119 -12.513 1.00 67.81 233 LEU A N 1
ATOM 1819 C CA . LEU A 1 233 ? -10.533 -10.515 -11.488 1.00 67.81 233 LEU A CA 1
ATOM 1820 C C . LEU A 1 233 ? -11.750 -9.599 -11.612 1.00 67.81 233 LEU A C 1
ATOM 1822 O O . LEU A 1 233 ? -11.601 -8.390 -11.794 1.00 67.81 233 LEU A O 1
ATOM 1826 N N . GLN A 1 234 ? -12.954 -10.166 -11.565 1.00 67.75 234 GLN A N 1
ATOM 1827 C CA . GLN A 1 234 ? -14.146 -9.335 -11.430 1.00 67.75 234 GLN A CA 1
ATOM 1828 C C . GLN A 1 234 ? -14.176 -8.778 -10.003 1.00 67.75 234 GLN A C 1
ATOM 1830 O O . GLN A 1 234 ? -13.761 -9.467 -9.076 1.00 67.75 234 GLN A O 1
ATOM 1835 N N . GLU A 1 235 ? -14.681 -7.559 -9.797 1.00 64.75 235 GLU A N 1
ATOM 1836 C CA . GLU A 1 235 ? -14.811 -6.976 -8.445 1.00 64.75 235 GLU A CA 1
ATOM 1837 C C . GLU A 1 235 ? -15.616 -7.885 -7.493 1.00 64.75 235 GLU A C 1
ATOM 1839 O O . GLU A 1 235 ? -15.383 -7.889 -6.287 1.00 64.75 235 GLU A O 1
ATOM 1844 N N . ALA A 1 236 ? -16.530 -8.696 -8.038 1.00 66.31 236 ALA A N 1
ATOM 1845 C CA . ALA A 1 236 ? -17.294 -9.700 -7.298 1.00 66.31 236 ALA A CA 1
ATOM 1846 C C . ALA A 1 236 ? -16.460 -10.916 -6.844 1.00 66.31 236 ALA A C 1
ATOM 1848 O O . ALA A 1 236 ? -16.837 -11.581 -5.887 1.00 66.31 236 ALA A O 1
ATOM 1849 N N . ASP A 1 237 ? -15.333 -11.191 -7.504 1.00 73.94 237 ASP A N 1
ATOM 1850 C CA . ASP A 1 237 ? -14.408 -12.277 -7.154 1.00 73.94 237 ASP A CA 1
ATOM 1851 C C . ASP A 1 237 ? -13.323 -11.809 -6.162 1.00 73.94 237 ASP A C 1
ATOM 1853 O O . ASP A 1 237 ? -12.511 -12.614 -5.701 1.00 73.94 237 ASP A O 1
ATOM 1857 N N . MET A 1 238 ? -13.251 -10.506 -5.857 1.00 80.69 238 MET A N 1
ATOM 1858 C CA . MET A 1 238 ? -12.264 -9.971 -4.920 1.00 80.69 238 MET A CA 1
ATOM 1859 C C . MET A 1 238 ? -12.642 -10.322 -3.483 1.00 80.69 238 MET A C 1
ATOM 1861 O O . MET A 1 238 ? -13.782 -10.124 -3.065 1.00 80.69 238 MET A O 1
ATOM 1865 N N . ALA A 1 239 ? -11.663 -10.764 -2.695 1.00 87.94 239 ALA A N 1
ATOM 1866 C CA . ALA A 1 239 ? -11.865 -11.035 -1.277 1.00 87.94 239 ALA A CA 1
ATOM 1867 C C . ALA A 1 239 ? -12.392 -9.786 -0.529 1.00 87.94 239 ALA A C 1
ATOM 1869 O O . ALA A 1 239 ? -12.027 -8.660 -0.893 1.00 87.94 239 ALA A O 1
ATOM 1870 N N . PRO A 1 240 ? -13.238 -9.938 0.506 1.00 93.31 240 PRO A N 1
ATOM 1871 C CA . PRO A 1 240 ? -13.698 -8.814 1.319 1.00 93.31 240 PRO A CA 1
ATOM 1872 C C . PRO A 1 240 ? -12.536 -8.099 2.013 1.00 93.31 240 PRO A C 1
ATOM 1874 O O . PRO A 1 240 ? -11.578 -8.736 2.457 1.00 93.31 240 PRO A O 1
ATOM 1877 N N . ASN A 1 241 ? -12.621 -6.775 2.128 1.00 94.75 241 ASN A N 1
ATOM 1878 C CA . ASN A 1 241 ? -11.598 -5.966 2.780 1.00 94.75 241 ASN A CA 1
ATOM 1879 C C . ASN A 1 241 ? -11.966 -5.674 4.240 1.00 94.75 241 ASN A C 1
ATOM 1881 O O . ASN A 1 241 ? -13.077 -5.240 4.524 1.00 94.75 241 ASN A O 1
ATOM 1885 N N . GLN A 1 242 ? -11.011 -5.817 5.154 1.00 96.00 242 GLN A N 1
ATOM 1886 C CA . GLN A 1 242 ? -11.055 -5.264 6.508 1.00 96.00 242 GLN A CA 1
ATOM 1887 C C . GLN A 1 242 ? -9.912 -4.259 6.637 1.00 96.00 242 GLN A C 1
ATOM 1889 O O . GLN A 1 242 ? -8.754 -4.630 6.842 1.00 96.00 242 GLN A O 1
ATOM 1894 N N . LEU A 1 243 ? -10.249 -2.979 6.505 1.00 97.25 243 LEU A N 1
ATOM 1895 C CA . LEU A 1 243 ? -9.292 -1.879 6.494 1.00 97.25 243 LEU A CA 1
ATOM 1896 C C . LEU A 1 243 ? -9.353 -1.123 7.820 1.00 97.25 243 LEU A C 1
ATOM 1898 O O . LEU A 1 243 ? -10.420 -0.688 8.253 1.00 97.25 243 LEU A O 1
ATOM 1902 N N . VAL A 1 244 ? -8.208 -0.957 8.472 1.00 97.75 244 VAL A N 1
ATOM 1903 C CA . VAL A 1 244 ? -8.071 -0.105 9.657 1.00 97.75 244 VAL A CA 1
ATOM 1904 C C . VAL A 1 244 ? -7.140 1.044 9.309 1.00 97.75 244 VAL A C 1
ATOM 1906 O O . VAL A 1 244 ? -5.940 0.835 9.154 1.00 97.75 244 VAL A O 1
ATOM 1909 N N . PHE A 1 245 ? -7.682 2.251 9.178 1.00 95.94 245 PHE A N 1
ATOM 1910 C CA . PHE A 1 245 ? -6.884 3.449 8.943 1.00 95.94 245 PHE A CA 1
ATOM 1911 C C . PHE A 1 245 ? -6.340 3.960 10.269 1.00 95.94 245 PHE A C 1
ATOM 1913 O O . PHE A 1 245 ? -7.114 4.298 11.160 1.00 95.94 245 PHE A O 1
ATOM 1920 N N . LEU A 1 246 ? -5.020 3.999 10.395 1.00 93.00 246 LEU A N 1
ATOM 1921 C CA . LEU A 1 246 ? -4.310 4.671 11.470 1.00 93.00 246 LEU A CA 1
ATOM 1922 C C . LEU A 1 246 ? -3.892 6.046 10.949 1.00 93.00 246 LEU A C 1
ATOM 1924 O O . LEU A 1 246 ? -2.941 6.147 10.180 1.00 93.00 246 LEU A O 1
ATOM 1928 N N . VAL A 1 247 ? -4.641 7.082 11.308 1.00 91.62 247 VAL A N 1
ATOM 1929 C CA . VAL A 1 247 ? -4.487 8.426 10.743 1.00 91.62 247 VAL A CA 1
ATOM 1930 C C . VAL A 1 247 ? -3.762 9.330 11.728 1.00 91.62 247 VAL A C 1
ATOM 1932 O O . VAL A 1 247 ? -4.176 9.466 12.880 1.00 91.62 247 VAL A O 1
ATOM 1935 N N . ASP A 1 248 ? -2.695 9.957 11.249 1.00 87.75 248 ASP A N 1
ATOM 1936 C CA . ASP A 1 248 ? -2.029 11.064 11.918 1.00 87.75 248 ASP A CA 1
ATOM 1937 C C . ASP A 1 248 ? -2.939 12.290 11.903 1.00 87.75 248 ASP A C 1
ATOM 1939 O O . ASP A 1 248 ? -3.346 12.765 10.838 1.00 87.75 248 ASP A O 1
ATOM 1943 N N . VAL A 1 249 ? -3.278 12.791 13.086 1.00 89.06 249 VAL A N 1
ATOM 1944 C CA . VAL A 1 249 ? -4.007 14.052 13.238 1.00 89.06 249 VAL A CA 1
ATOM 1945 C C . VAL A 1 249 ? -3.186 15.067 14.024 1.00 89.06 249 VAL A C 1
ATOM 1947 O O . VAL A 1 249 ? -3.746 15.963 14.639 1.00 89.06 249 VAL A O 1
ATOM 1950 N N . SER A 1 250 ? -1.857 14.962 14.019 1.00 85.00 250 SER A N 1
ATOM 1951 C CA . SER A 1 250 ? -0.979 15.946 14.657 1.00 85.00 250 SER A CA 1
ATOM 1952 C C . SER A 1 250 ? -1.128 17.337 14.035 1.00 85.00 250 SER A C 1
ATOM 1954 O O . SER A 1 250 ? -1.614 17.506 12.917 1.00 85.00 250 SER A O 1
ATOM 1956 N N . GLY A 1 251 ? -0.690 18.372 14.759 1.00 82.88 251 GLY A N 1
ATOM 1957 C CA . GLY A 1 251 ? -0.788 19.754 14.277 1.00 82.88 251 GLY A CA 1
ATOM 1958 C C . GLY A 1 251 ? -0.069 20.016 12.944 1.00 82.88 251 GLY A C 1
ATOM 1959 O O . GLY A 1 251 ? -0.467 20.919 12.216 1.00 82.88 251 GLY A O 1
ATOM 1960 N N . SER A 1 252 ? 0.948 19.224 12.584 1.00 80.06 252 SER A N 1
ATOM 1961 C CA . SER A 1 252 ? 1.624 19.345 11.286 1.00 80.06 252 SER A CA 1
ATOM 1962 C C . SER A 1 252 ? 0.744 18.873 10.123 1.00 80.06 252 SER A C 1
ATOM 1964 O O . SER A 1 252 ? 0.977 19.260 8.982 1.00 80.06 252 SER A O 1
ATOM 1966 N N . MET A 1 253 ? -0.304 18.090 10.379 1.00 85.81 253 MET A N 1
ATOM 1967 C CA . MET A 1 253 ? -1.204 17.564 9.352 1.00 85.81 253 MET A CA 1
ATOM 1968 C C . MET A 1 253 ? -2.254 18.578 8.855 1.00 85.81 253 MET A C 1
ATOM 1970 O O . MET A 1 253 ? -3.027 18.241 7.958 1.00 85.81 253 MET A O 1
ATOM 1974 N N . ASP A 1 254 ? -2.276 19.806 9.389 1.00 85.56 254 ASP A N 1
ATOM 1975 C CA . ASP A 1 254 ? -3.264 20.858 9.066 1.00 85.56 254 ASP A CA 1
ATOM 1976 C C . ASP A 1 254 ? -3.090 21.476 7.659 1.00 85.56 254 ASP A C 1
ATOM 1978 O O . ASP A 1 254 ? -3.966 22.166 7.138 1.00 85.56 254 ASP A O 1
ATOM 1982 N N . GLU A 1 255 ? -1.966 21.215 6.987 1.00 80.69 255 GLU A N 1
ATOM 1983 C CA . GLU A 1 255 ? -1.733 21.712 5.628 1.00 80.69 255 GLU A CA 1
ATOM 1984 C C . GLU A 1 255 ? -2.666 21.052 4.595 1.00 80.69 255 GLU A C 1
ATOM 1986 O O . GLU A 1 255 ? -2.938 19.853 4.636 1.00 80.69 255 GLU A O 1
ATOM 1991 N N . SER A 1 256 ? -3.109 21.822 3.592 1.00 75.44 256 SER A N 1
ATOM 1992 C CA . SER A 1 256 ? -4.061 21.364 2.558 1.00 75.44 256 SER A CA 1
ATOM 1993 C C . SER A 1 256 ? -3.633 20.109 1.777 1.00 75.44 256 SER A C 1
ATOM 1995 O O . SER A 1 256 ? -4.481 19.365 1.286 1.00 75.44 256 SER A O 1
ATOM 1997 N N . ASN A 1 257 ? -2.329 19.847 1.687 1.00 73.12 257 ASN A N 1
ATOM 1998 C CA . ASN A 1 257 ? -1.726 18.684 1.036 1.00 73.12 257 ASN A CA 1
ATOM 1999 C C . ASN A 1 257 ? -1.484 17.496 1.998 1.00 73.12 257 ASN A C 1
ATOM 2001 O O . ASN A 1 257 ? -0.782 16.560 1.618 1.00 73.12 257 ASN A O 1
ATOM 2005 N N . ARG A 1 258 ? -2.045 17.512 3.219 1.00 84.12 258 ARG A N 1
ATOM 2006 C CA . ARG A 1 258 ? -1.877 16.468 4.251 1.00 84.12 258 ARG A CA 1
ATOM 2007 C C . ARG A 1 258 ? -3.209 15.866 4.708 1.00 84.12 258 ARG A C 1
ATOM 2009 O O . ARG A 1 258 ? -3.800 15.107 3.942 1.00 84.12 258 ARG A O 1
ATOM 2016 N N . LEU A 1 259 ? -3.726 16.164 5.908 1.00 89.38 259 LEU A N 1
ATOM 2017 C CA . LEU A 1 259 ? -4.986 15.568 6.391 1.00 89.38 259 LEU A CA 1
ATOM 2018 C C . LEU A 1 259 ? -6.177 15.846 5.455 1.00 89.38 259 LEU A C 1
ATOM 2020 O O . LEU A 1 259 ? -6.899 14.895 5.147 1.00 89.38 259 LEU A O 1
ATOM 2024 N N . PRO A 1 260 ? -6.368 17.063 4.903 1.00 87.06 260 PRO A N 1
ATOM 2025 C CA . PRO A 1 260 ? -7.426 17.316 3.921 1.00 87.06 260 PRO A CA 1
ATOM 2026 C C . PRO A 1 260 ? -7.300 16.455 2.652 1.00 87.06 260 PRO A C 1
ATOM 2028 O O . PRO A 1 260 ? -8.303 16.032 2.060 1.00 87.06 260 PRO A O 1
ATOM 2031 N N . LEU A 1 261 ? -6.068 16.138 2.250 1.00 83.88 261 LEU A N 1
ATOM 2032 C CA . LEU A 1 261 ? -5.781 15.249 1.129 1.00 83.88 261 LEU A CA 1
ATOM 2033 C C . LEU A 1 261 ? -6.098 13.786 1.478 1.00 83.88 261 LEU A C 1
ATOM 2035 O O . LEU A 1 261 ? -6.759 13.106 0.689 1.00 83.88 261 LEU A O 1
ATOM 2039 N N . ILE A 1 262 ? -5.725 13.326 2.678 1.00 87.25 262 ILE A N 1
ATOM 2040 C CA . ILE A 1 262 ? -6.117 12.007 3.204 1.00 87.25 262 ILE A CA 1
ATOM 2041 C C . ILE A 1 262 ? -7.642 11.877 3.249 1.00 87.25 262 ILE A C 1
ATOM 2043 O O . ILE A 1 262 ? -8.185 10.902 2.734 1.00 87.25 262 ILE A O 1
ATOM 2047 N N . GLN A 1 263 ? -8.355 12.869 3.791 1.00 87.19 263 GLN A N 1
ATOM 2048 C CA . GLN A 1 263 ? -9.820 12.874 3.821 1.00 87.19 263 GLN A CA 1
ATOM 2049 C C . GLN A 1 263 ? -10.404 12.756 2.407 1.00 87.19 263 GLN A C 1
ATOM 2051 O O . GLN A 1 263 ? -11.334 11.984 2.178 1.00 87.19 263 GLN A O 1
ATOM 2056 N N . SER A 1 264 ? -9.842 13.472 1.431 1.00 85.19 264 SER A N 1
ATOM 2057 C CA . SER A 1 264 ? -10.279 13.397 0.030 1.00 85.19 264 SER A CA 1
ATOM 2058 C C . SER A 1 264 ? -10.053 12.010 -0.581 1.00 85.19 264 SER A C 1
ATOM 2060 O O . SER A 1 264 ? -10.960 11.465 -1.216 1.00 85.19 264 SER A O 1
ATOM 2062 N N . ALA A 1 265 ? -8.894 11.395 -0.334 1.00 84.38 265 ALA A N 1
ATOM 2063 C CA . ALA A 1 265 ? -8.598 10.033 -0.773 1.00 84.38 265 ALA A CA 1
ATOM 2064 C C . ALA A 1 265 ? -9.533 8.998 -0.118 1.00 84.38 265 ALA A C 1
ATOM 2066 O O . ALA A 1 265 ? -10.073 8.125 -0.801 1.00 84.38 265 ALA A O 1
ATOM 2067 N N . LEU A 1 266 ? -9.801 9.133 1.185 1.00 88.38 266 LEU A N 1
ATOM 2068 C CA . LEU A 1 266 ? -10.735 8.268 1.908 1.00 88.38 266 LEU A CA 1
ATOM 2069 C C . LEU A 1 266 ? -12.162 8.385 1.357 1.00 88.38 266 LEU A C 1
ATOM 2071 O O . LEU A 1 266 ? -12.825 7.365 1.188 1.00 88.38 266 LEU A O 1
ATOM 2075 N N . ARG A 1 267 ? -12.630 9.586 0.989 1.00 87.00 267 ARG A N 1
ATOM 2076 C CA . ARG A 1 267 ? -13.952 9.763 0.352 1.00 87.00 267 ARG A CA 1
ATOM 2077 C C . ARG A 1 267 ? -14.061 9.004 -0.975 1.00 87.00 267 ARG A C 1
ATOM 2079 O O . ARG A 1 267 ? -15.087 8.370 -1.232 1.00 87.00 267 ARG A O 1
ATOM 2086 N N . LEU A 1 268 ? -13.007 9.013 -1.796 1.00 84.94 268 LEU A N 1
ATOM 2087 C CA . LEU A 1 268 ? -12.964 8.235 -3.043 1.00 84.94 268 LEU A CA 1
ATOM 2088 C C . LEU A 1 268 ? -13.010 6.727 -2.776 1.00 84.94 268 LEU A C 1
ATOM 2090 O O . LEU A 1 268 ? -13.715 6.000 -3.479 1.00 84.94 268 LEU A O 1
ATOM 2094 N N . LEU A 1 269 ? -12.310 6.264 -1.739 1.00 89.00 269 LEU A N 1
ATOM 2095 C CA . LEU A 1 269 ? -12.355 4.869 -1.308 1.00 89.00 269 LEU A CA 1
ATOM 2096 C C . LEU A 1 269 ? -13.760 4.473 -0.835 1.00 89.00 269 LEU A C 1
ATOM 2098 O O . LEU A 1 269 ? -14.283 3.453 -1.282 1.00 89.00 269 LEU A O 1
ATOM 2102 N N . VAL A 1 270 ? -14.420 5.298 -0.015 1.00 90.44 270 VAL A N 1
ATOM 2103 C CA . VAL A 1 270 ? -15.783 5.031 0.483 1.00 90.44 270 VAL A CA 1
ATOM 2104 C C . VAL A 1 270 ? -16.791 4.882 -0.657 1.00 90.44 270 VAL A C 1
ATOM 2106 O O . VAL A 1 270 ? -17.679 4.026 -0.599 1.00 90.44 270 VAL A O 1
ATOM 2109 N N . ALA A 1 271 ? -16.632 5.644 -1.743 1.00 87.75 271 ALA A N 1
ATOM 2110 C CA . ALA A 1 271 ? -17.479 5.497 -2.925 1.00 87.75 271 ALA A CA 1
ATOM 2111 C C . ALA A 1 271 ? -17.410 4.077 -3.524 1.00 87.75 271 ALA A C 1
ATOM 2113 O O . ALA A 1 271 ? -18.425 3.583 -4.019 1.00 87.75 271 ALA A O 1
ATOM 2114 N N . ARG A 1 272 ? -16.260 3.401 -3.410 1.00 88.69 272 ARG A N 1
ATOM 2115 C CA . ARG A 1 272 ? -15.983 2.067 -3.968 1.00 88.69 272 ARG A CA 1
ATOM 2116 C C . ARG A 1 272 ? -16.190 0.905 -2.996 1.00 88.69 272 ARG A C 1
ATOM 2118 O O . ARG A 1 272 ? -16.202 -0.233 -3.447 1.00 88.69 272 ARG A O 1
ATOM 2125 N N . LEU A 1 273 ? -16.393 1.169 -1.705 1.00 91.31 273 LEU A N 1
ATOM 2126 C CA . LEU A 1 273 ? -16.651 0.112 -0.724 1.00 91.31 273 LEU A CA 1
ATOM 2127 C C . LEU A 1 273 ? -17.913 -0.690 -1.071 1.00 91.31 273 LEU A C 1
ATOM 2129 O O . LEU A 1 273 ? -18.960 -0.116 -1.410 1.00 91.31 273 LEU A O 1
ATOM 2133 N N . ARG A 1 274 ? -17.799 -2.01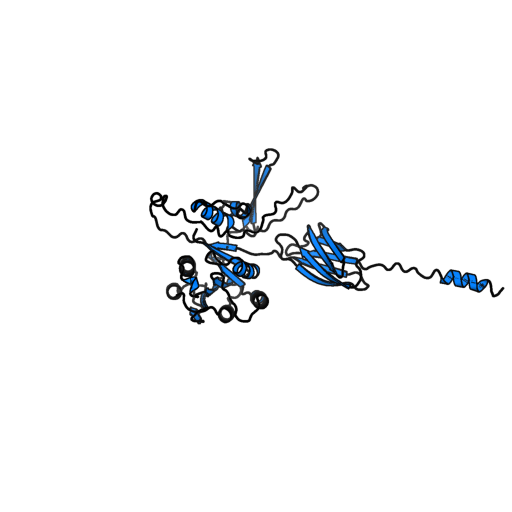3 -0.927 1.00 93.44 274 ARG A N 1
ATOM 2134 C CA . ARG A 1 274 ? -18.894 -2.986 -0.993 1.00 93.44 274 ARG A CA 1
ATOM 2135 C C . ARG A 1 274 ? -19.485 -3.198 0.402 1.00 93.44 274 ARG A C 1
ATOM 2137 O O . ARG A 1 274 ? -18.874 -2.867 1.413 1.00 93.44 274 ARG A O 1
ATOM 2144 N N . ALA A 1 275 ? -20.676 -3.789 0.469 1.00 95.00 275 ALA A N 1
ATOM 2145 C CA . ALA A 1 275 ? -21.366 -4.037 1.740 1.00 95.00 275 ALA A CA 1
ATOM 2146 C C . ALA A 1 275 ? -20.609 -5.006 2.673 1.00 95.00 275 ALA A C 1
ATOM 2148 O O . ALA A 1 275 ? -20.699 -4.898 3.895 1.00 95.00 275 ALA A O 1
ATOM 2149 N N . GLU A 1 276 ? -19.866 -5.941 2.091 1.00 93.69 276 GLU A N 1
ATOM 2150 C CA . GLU A 1 276 ? -19.029 -6.922 2.790 1.00 93.69 276 GLU A CA 1
ATOM 2151 C C . GLU A 1 276 ? -17.670 -6.374 3.240 1.00 93.69 276 GLU A C 1
ATOM 2153 O O . GLU A 1 276 ? -17.037 -6.967 4.112 1.00 93.69 276 GLU A O 1
ATOM 2158 N N . ASP A 1 277 ? -17.236 -5.238 2.684 1.00 95.94 277 ASP A N 1
ATOM 2159 C CA . ASP A 1 277 ? -16.027 -4.564 3.142 1.00 95.94 277 ASP A CA 1
ATOM 2160 C C . ASP A 1 277 ? -16.282 -3.890 4.497 1.00 95.94 277 ASP A C 1
ATOM 2162 O O . ASP A 1 277 ? -17.413 -3.539 4.850 1.00 95.94 277 ASP A O 1
ATOM 2166 N N . ARG A 1 278 ? -15.219 -3.678 5.270 1.00 97.56 278 ARG A N 1
ATOM 2167 C CA . ARG A 1 278 ? -15.263 -3.044 6.585 1.00 97.56 278 ARG A CA 1
ATOM 2168 C C . ARG A 1 278 ? -14.149 -2.025 6.745 1.00 97.56 278 ARG A C 1
ATOM 2170 O O . ARG A 1 278 ? -13.013 -2.259 6.333 1.00 97.56 278 ARG A O 1
ATOM 2177 N N . VAL A 1 279 ? -14.478 -0.912 7.393 1.00 98.06 279 VAL A N 1
ATOM 2178 C CA . VAL A 1 279 ? -13.560 0.192 7.679 1.00 98.06 279 VAL A CA 1
ATOM 2179 C C . VAL A 1 279 ? -13.610 0.547 9.160 1.00 98.06 279 VAL A C 1
ATOM 2181 O O . VAL A 1 279 ? -14.685 0.687 9.736 1.00 98.06 279 VAL A O 1
ATOM 2184 N N . ALA A 1 280 ? -12.444 0.714 9.773 1.00 98.06 280 ALA A N 1
ATOM 2185 C CA . ALA A 1 280 ? -12.275 1.359 11.070 1.00 98.06 280 ALA A CA 1
ATOM 2186 C C . ALA A 1 280 ? -11.266 2.505 10.942 1.00 98.06 280 ALA A C 1
ATOM 2188 O O . ALA A 1 280 ? -10.377 2.450 10.091 1.00 98.06 280 ALA A O 1
ATOM 2189 N N . ILE A 1 281 ? -11.389 3.521 11.794 1.00 96.88 281 ILE A N 1
ATOM 2190 C CA . ILE A 1 281 ? -10.466 4.660 11.839 1.00 96.88 281 ILE A CA 1
ATOM 2191 C C . ILE A 1 281 ? -9.973 4.813 13.272 1.00 96.88 281 ILE A C 1
ATOM 2193 O O . ILE A 1 281 ? -10.761 4.962 14.207 1.00 96.88 281 ILE A O 1
ATOM 2197 N N . VAL A 1 282 ? -8.660 4.756 13.429 1.00 93.81 282 VAL A N 1
ATOM 2198 C CA . VAL A 1 282 ? -7.923 5.034 14.656 1.00 93.81 282 VAL A CA 1
ATOM 2199 C C . VAL A 1 282 ? -7.110 6.292 14.402 1.00 93.81 282 VAL A C 1
ATOM 2201 O O . VAL A 1 282 ? -6.448 6.396 13.374 1.00 93.81 282 VAL A O 1
ATOM 2204 N N . VAL A 1 283 ? -7.165 7.239 15.326 1.00 90.62 283 VAL A N 1
ATOM 2205 C CA . VAL A 1 283 ? -6.383 8.475 15.254 1.00 90.62 283 VAL A CA 1
ATOM 2206 C C . VAL A 1 283 ? -5.265 8.449 16.285 1.00 90.62 283 VAL A C 1
ATOM 2208 O O . VAL A 1 283 ? -5.404 7.839 17.352 1.00 90.62 283 VAL A O 1
ATOM 2211 N N . TYR A 1 284 ? -4.149 9.093 15.957 1.00 80.69 284 TYR A N 1
ATOM 2212 C CA . TYR A 1 284 ? -3.054 9.324 16.894 1.00 80.69 284 TYR A CA 1
ATOM 2213 C C . TYR A 1 284 ? -2.543 10.767 16.796 1.00 80.69 284 TYR A C 1
ATOM 2215 O O . TYR A 1 284 ? -2.708 11.414 15.763 1.00 80.69 284 TYR A O 1
ATOM 2223 N N . ALA A 1 285 ? -1.891 11.216 17.877 1.00 68.94 285 ALA A N 1
ATOM 2224 C CA . ALA A 1 285 ? -1.588 12.612 18.219 1.00 68.94 285 ALA A CA 1
ATOM 2225 C C . ALA A 1 285 ? -2.824 13.422 18.674 1.00 68.94 285 ALA A C 1
ATOM 2227 O O . ALA A 1 285 ? -3.889 13.370 18.071 1.00 68.94 285 ALA A O 1
ATOM 2228 N N . GLY A 1 286 ? -2.692 14.137 19.799 1.00 61.97 286 GLY A N 1
ATOM 2229 C CA . GLY A 1 286 ? -3.777 14.928 20.401 1.00 61.97 286 GLY A CA 1
ATOM 2230 C C . GLY A 1 286 ? -4.800 14.123 21.198 1.00 61.97 286 GLY A C 1
ATOM 2231 O O . GLY A 1 286 ? -4.677 14.037 22.418 1.00 61.97 286 GLY A O 1
ATOM 2232 N N . GLU A 1 287 ? -5.797 13.548 20.527 1.00 56.41 287 GLU A N 1
ATOM 2233 C CA . GLU A 1 287 ? -6.764 12.626 21.134 1.00 56.41 287 GLU A CA 1
ATOM 2234 C C . GLU A 1 287 ? -6.526 11.220 20.577 1.00 56.41 287 GLU A C 1
ATOM 2236 O O . GLU A 1 287 ? -6.985 10.873 19.494 1.00 56.41 287 GLU A O 1
ATOM 2241 N N . GLU A 1 288 ? -5.771 10.395 21.305 1.00 65.12 288 GLU A N 1
ATOM 2242 C CA . GLU A 1 288 ? -5.606 8.983 20.952 1.00 65.12 288 GLU A CA 1
ATOM 2243 C C . GLU A 1 288 ? -6.953 8.262 21.075 1.00 65.12 288 GLU A C 1
ATOM 2245 O O . GLU A 1 288 ? -7.568 8.249 22.146 1.00 65.12 288 GLU A O 1
ATOM 2250 N N . GLY A 1 289 ? -7.425 7.631 19.997 1.00 79.69 289 GLY A N 1
ATOM 2251 C CA . GLY A 1 289 ? -8.743 7.018 20.068 1.00 79.69 289 GLY A CA 1
ATOM 2252 C C . GLY A 1 289 ? -9.245 6.326 18.814 1.00 79.69 289 GLY A C 1
ATOM 2253 O O . GLY A 1 289 ? -8.761 6.498 17.697 1.00 79.69 289 GLY A O 1
ATOM 2254 N N . LEU A 1 290 ? -10.272 5.511 19.032 1.00 90.31 290 LEU A N 1
ATOM 2255 C CA . LEU A 1 290 ? -11.066 4.908 17.975 1.00 90.31 290 LEU A CA 1
ATOM 2256 C C . LEU A 1 290 ? -12.071 5.951 17.467 1.00 90.31 290 LEU A C 1
ATOM 2258 O O . LEU A 1 290 ? -13.119 6.137 18.080 1.00 90.31 290 LEU A O 1
ATOM 2262 N N . ALA A 1 291 ? -11.749 6.615 16.358 1.00 93.38 291 ALA A N 1
ATOM 2263 C CA . ALA A 1 291 ? -12.630 7.592 15.715 1.00 93.38 291 ALA A CA 1
ATOM 2264 C C . ALA A 1 291 ? -13.824 6.923 15.012 1.00 93.38 291 ALA A C 1
ATOM 2266 O O . ALA A 1 291 ? -14.919 7.478 14.966 1.00 93.38 291 ALA A O 1
ATOM 2267 N N . LEU A 1 292 ? -13.627 5.709 14.489 1.00 96.50 292 LEU A N 1
ATOM 2268 C CA . LEU A 1 292 ? -14.682 4.904 13.880 1.00 96.50 292 LEU A CA 1
ATOM 2269 C C . LEU A 1 292 ? -14.474 3.418 14.223 1.00 96.50 292 LEU A C 1
ATOM 2271 O O . LEU A 1 292 ? -13.452 2.849 13.824 1.00 96.50 292 LEU A O 1
ATOM 2275 N N . PRO A 1 293 ? -15.416 2.752 14.922 1.00 96.94 293 PRO A N 1
ATOM 2276 C CA . PRO A 1 293 ? -15.379 1.299 15.091 1.00 96.94 293 PRO A CA 1
ATOM 2277 C C . PRO A 1 293 ? -15.534 0.577 13.745 1.00 96.94 293 PRO A C 1
ATOM 2279 O O . PRO A 1 293 ? -16.004 1.163 12.778 1.00 96.94 293 PRO A O 1
ATOM 2282 N N . SER A 1 294 ? -15.178 -0.713 13.672 1.00 97.38 294 SER A N 1
ATOM 2283 C CA . SER A 1 294 ? -15.289 -1.484 12.422 1.00 97.38 294 SER A CA 1
ATOM 2284 C C . SER A 1 294 ? -16.718 -1.467 11.863 1.00 97.38 294 SER A C 1
ATOM 2286 O O . SER A 1 294 ? -17.616 -2.144 12.373 1.00 97.38 294 SER A O 1
ATOM 2288 N N . THR A 1 295 ? -16.902 -0.710 10.787 1.00 98.31 295 THR A N 1
ATOM 2289 C CA . THR A 1 295 ? -18.186 -0.364 10.176 1.00 98.31 295 THR A CA 1
ATOM 2290 C C . THR A 1 295 ? -18.254 -0.954 8.774 1.00 98.31 295 THR A C 1
ATOM 2292 O O . THR A 1 295 ? -17.271 -0.922 8.037 1.00 98.31 295 THR A O 1
ATOM 2295 N N . SER A 1 296 ? -19.400 -1.531 8.409 1.00 98.06 296 SER A N 1
ATOM 2296 C CA . SER A 1 296 ? -19.620 -2.083 7.066 1.00 98.06 296 SER A CA 1
ATOM 2297 C C . SER A 1 296 ? -19.582 -0.977 6.011 1.00 98.06 296 SER A C 1
ATOM 2299 O O . SER A 1 296 ? -20.134 0.102 6.217 1.00 98.06 296 SER A O 1
ATOM 2301 N N . GLY A 1 297 ? -19.019 -1.279 4.841 1.00 96.38 297 GLY A N 1
ATOM 2302 C CA . GLY A 1 297 ? -19.018 -0.405 3.670 1.00 96.38 297 GLY A CA 1
ATOM 2303 C C . GLY A 1 297 ? -20.410 -0.097 3.107 1.00 96.38 297 GLY A C 1
ATOM 2304 O O . GLY A 1 297 ? -20.540 0.770 2.242 1.00 96.38 297 GLY A O 1
ATOM 2305 N N . ALA A 1 298 ? -21.461 -0.760 3.606 1.00 97.25 298 ALA A N 1
ATOM 2306 C CA . ALA A 1 298 ? -22.847 -0.380 3.348 1.00 97.25 298 ALA A CA 1
ATOM 2307 C C . ALA A 1 298 ? -23.230 0.937 4.049 1.00 97.25 298 ALA A C 1
ATOM 2309 O O . ALA A 1 298 ? -24.003 1.716 3.491 1.00 97.25 298 ALA A O 1
ATOM 2310 N N . ASP A 1 299 ? -22.674 1.220 5.233 1.00 97.81 299 ASP A N 1
ATOM 2311 C CA . ASP A 1 299 ? -22.944 2.448 5.991 1.00 97.81 299 ASP A CA 1
ATOM 2312 C C . ASP A 1 299 ? -21.959 3.559 5.609 1.00 97.81 299 ASP A C 1
ATOM 2314 O O . ASP A 1 299 ? -21.141 4.041 6.396 1.00 97.81 299 ASP A O 1
ATOM 2318 N N . LYS A 1 300 ? -22.034 3.968 4.339 1.00 97.38 300 LYS A N 1
ATOM 2319 C CA . LYS A 1 300 ? -21.174 5.028 3.793 1.00 97.38 300 LYS A CA 1
ATOM 2320 C C . LYS A 1 300 ? -21.361 6.347 4.540 1.00 97.38 300 LYS A C 1
ATOM 2322 O O . LYS A 1 300 ? -20.396 7.084 4.704 1.00 97.38 300 LYS A O 1
ATOM 2327 N N . SER A 1 301 ? -22.574 6.631 5.017 1.00 97.88 301 SER A N 1
ATOM 2328 C CA . SER A 1 301 ? -22.887 7.832 5.796 1.00 97.88 301 SER A CA 1
ATOM 2329 C C . SER A 1 301 ? -22.081 7.925 7.087 1.00 97.88 301 SER A C 1
ATOM 2331 O O . SER A 1 301 ? -21.483 8.968 7.340 1.00 97.88 301 SER A O 1
ATOM 2333 N N . ALA A 1 302 ? -22.030 6.851 7.882 1.00 97.75 302 ALA A N 1
ATOM 2334 C CA . ALA A 1 302 ? -21.276 6.851 9.131 1.00 97.75 302 ALA A CA 1
ATOM 2335 C C . ALA A 1 302 ? -19.770 6.992 8.882 1.00 97.75 302 ALA A C 1
ATOM 2337 O O . ALA A 1 302 ? -19.097 7.749 9.581 1.00 97.75 302 ALA A O 1
ATOM 2338 N N . ILE A 1 303 ? -19.251 6.313 7.852 1.00 97.81 303 ILE A N 1
ATOM 2339 C CA . ILE A 1 303 ? -17.828 6.387 7.502 1.00 97.81 303 ILE A CA 1
ATOM 2340 C C . ILE A 1 303 ? -17.459 7.809 7.049 1.00 97.81 303 ILE A C 1
ATOM 2342 O O . ILE A 1 303 ? -16.466 8.358 7.521 1.00 97.81 303 ILE A O 1
ATOM 2346 N N . LEU A 1 304 ? -18.267 8.430 6.181 1.00 97.56 304 LEU A N 1
ATOM 2347 C CA . LEU A 1 304 ? -18.043 9.807 5.722 1.00 97.56 304 LEU A CA 1
ATOM 2348 C C . LEU A 1 304 ? -18.098 10.809 6.878 1.00 97.56 304 LEU A C 1
ATOM 2350 O O . LEU A 1 304 ? -17.209 11.646 6.985 1.00 97.56 304 LEU A O 1
ATOM 2354 N N . ALA A 1 305 ? -19.074 10.677 7.781 1.00 97.62 305 ALA A N 1
ATOM 2355 C CA . ALA A 1 305 ? -19.176 11.547 8.949 1.00 97.62 305 ALA A CA 1
ATOM 2356 C C . ALA A 1 305 ? -17.943 11.440 9.862 1.00 97.62 305 ALA A C 1
ATOM 2358 O O . ALA A 1 305 ? -17.454 12.451 10.359 1.00 97.62 305 ALA A O 1
ATOM 2359 N N . ALA A 1 306 ? -17.407 10.231 10.062 1.00 96.69 306 ALA A N 1
ATOM 2360 C CA . ALA A 1 306 ? -16.177 10.051 10.830 1.00 96.69 306 ALA A CA 1
ATOM 2361 C C . ALA A 1 306 ? -14.961 10.688 10.142 1.00 96.69 306 ALA A C 1
ATOM 2363 O O . ALA A 1 306 ? -14.150 11.307 10.822 1.00 96.69 306 ALA A O 1
ATOM 2364 N N . ILE A 1 307 ? -14.854 10.582 8.811 1.00 94.62 307 ILE A N 1
ATOM 2365 C CA . ILE A 1 307 ? -13.790 11.231 8.028 1.00 94.62 307 ILE A CA 1
ATOM 2366 C C . ILE A 1 307 ? -13.878 12.756 8.149 1.00 94.62 307 ILE A C 1
ATOM 2368 O O . ILE A 1 307 ? -12.857 13.406 8.366 1.00 94.62 307 ILE A O 1
ATOM 2372 N N . ASP A 1 308 ? -15.077 13.323 8.019 1.00 93.94 308 ASP A N 1
ATOM 2373 C CA . ASP A 1 308 ? -15.304 14.772 8.072 1.00 93.94 308 ASP A CA 1
ATOM 2374 C C . ASP A 1 308 ? -15.014 15.363 9.463 1.00 93.94 308 ASP A C 1
ATOM 2376 O O . ASP A 1 308 ? -14.636 16.527 9.565 1.00 93.94 308 ASP A O 1
ATOM 2380 N N . ASN A 1 309 ? -15.134 14.554 10.521 1.00 93.31 309 ASN A N 1
ATOM 2381 C CA . ASN A 1 309 ? -14.826 14.948 11.897 1.00 93.31 309 ASN A CA 1
ATOM 2382 C C . ASN A 1 309 ? -13.337 14.833 12.264 1.00 93.31 309 ASN A C 1
ATOM 2384 O O . ASN A 1 309 ? -12.965 15.197 13.378 1.00 93.31 309 ASN A O 1
ATOM 2388 N N . LEU A 1 310 ? -12.480 14.323 11.372 1.00 91.81 310 LEU A N 1
ATOM 2389 C CA . LEU A 1 310 ? -11.035 14.328 11.605 1.00 91.81 310 LEU A CA 1
ATOM 2390 C C . LEU A 1 310 ? -10.512 15.768 11.570 1.00 91.81 310 LEU A C 1
ATOM 2392 O O . LEU A 1 310 ? -10.743 16.496 10.604 1.00 91.81 310 LEU A O 1
ATOM 2396 N N . SER A 1 311 ? -9.768 16.158 12.601 1.00 88.75 311 SER A N 1
ATOM 2397 C CA . SER A 1 311 ? -9.188 17.495 12.732 1.00 88.75 311 SER A CA 1
ATOM 2398 C C . SER A 1 311 ? -7.757 17.413 13.237 1.00 88.75 311 SER A C 1
ATOM 2400 O O . SER A 1 311 ? -7.502 16.690 14.199 1.00 88.75 311 SER A O 1
ATOM 2402 N N . ALA A 1 312 ? -6.854 18.185 12.633 1.00 86.88 312 ALA A N 1
ATOM 2403 C CA . ALA A 1 312 ? -5.474 18.281 13.085 1.00 86.88 312 ALA A CA 1
ATOM 2404 C C . ALA A 1 312 ? -5.382 18.998 14.450 1.00 86.88 312 ALA A C 1
ATOM 2406 O O . ALA A 1 312 ? -5.990 20.049 14.657 1.00 86.88 312 ALA A O 1
ATOM 2407 N N . GLY A 1 313 ? -4.618 18.442 15.389 1.00 74.44 313 GLY A N 1
ATOM 2408 C CA . GLY A 1 313 ? -4.389 19.001 16.716 1.00 74.44 313 GLY A CA 1
ATOM 2409 C C . GLY A 1 313 ? -3.551 18.103 17.637 1.00 74.44 313 GLY A C 1
ATOM 2410 O O . GLY A 1 313 ? -3.564 16.882 17.548 1.00 74.44 313 GLY A O 1
ATOM 2411 N N . GLY A 1 314 ? -2.834 18.724 18.581 1.00 66.75 314 GLY A N 1
ATOM 2412 C CA . GLY A 1 314 ? -2.122 18.033 19.664 1.00 66.75 314 GLY A CA 1
ATOM 2413 C C . GLY A 1 314 ? -0.667 17.633 19.384 1.00 66.75 314 GLY A C 1
ATOM 2414 O O . GLY A 1 314 ? -0.102 17.964 18.345 1.00 66.75 314 GLY A O 1
ATOM 2415 N N . SER A 1 315 ? -0.039 16.980 20.370 1.00 57.88 315 SER A N 1
ATOM 2416 C CA . SER A 1 315 ? 1.378 16.575 20.349 1.00 57.88 315 SER A CA 1
ATOM 2417 C C . SER A 1 315 ? 1.562 15.089 20.021 1.00 57.88 315 SER A C 1
ATOM 2419 O O . SER A 1 315 ? 0.744 14.259 20.422 1.00 57.88 315 SER A O 1
ATOM 2421 N N . THR A 1 316 ? 2.653 14.760 19.328 1.00 56.69 316 THR A N 1
ATOM 2422 C CA . THR A 1 316 ? 2.965 13.437 18.766 1.00 56.69 316 THR A CA 1
ATOM 2423 C C . THR A 1 316 ? 3.228 12.364 19.833 1.00 56.69 316 THR A C 1
ATOM 2425 O O . THR A 1 316 ? 4.225 12.418 20.552 1.00 56.69 316 THR A O 1
ATOM 2428 N N . ALA A 1 317 ? 2.369 11.343 19.893 1.00 56.16 317 ALA A N 1
ATOM 2429 C CA . ALA A 1 317 ? 2.627 10.073 20.580 1.00 56.16 317 ALA A CA 1
ATOM 2430 C C . ALA A 1 317 ? 2.065 8.912 19.730 1.00 56.16 317 ALA A C 1
ATOM 2432 O O . ALA A 1 317 ? 0.901 8.544 19.831 1.00 56.16 317 ALA A O 1
ATOM 2433 N N . GLY A 1 318 ? 2.875 8.352 18.823 1.00 56.84 318 GLY A N 1
ATOM 2434 C CA . GLY A 1 318 ? 2.411 7.374 17.821 1.00 56.84 318 GLY A CA 1
ATOM 2435 C C . GLY A 1 318 ? 2.299 5.925 18.318 1.00 56.84 318 GLY A C 1
ATOM 2436 O O . GLY A 1 318 ? 1.630 5.100 17.694 1.00 56.84 318 GLY A O 1
ATOM 2437 N N . GLY A 1 319 ? 2.934 5.588 19.448 1.00 62.75 319 GLY A N 1
ATOM 2438 C CA . GLY A 1 319 ? 3.105 4.196 19.890 1.00 62.75 319 GLY A CA 1
ATOM 2439 C C . GLY A 1 319 ? 1.822 3.464 20.293 1.00 62.75 319 GLY A C 1
ATOM 2440 O O . GLY A 1 319 ? 1.663 2.285 19.983 1.00 62.75 319 GLY A O 1
ATOM 2441 N N . ALA A 1 320 ? 0.875 4.145 20.940 1.00 72.94 320 ALA A N 1
ATOM 2442 C CA . ALA A 1 320 ? -0.385 3.528 21.361 1.00 72.94 320 ALA A CA 1
ATOM 2443 C C . ALA A 1 320 ? -1.360 3.307 20.189 1.00 72.94 320 ALA A C 1
ATOM 2445 O O . ALA A 1 320 ? -2.126 2.337 20.185 1.00 72.94 320 ALA A O 1
ATOM 2446 N N . GLY A 1 321 ? -1.299 4.168 19.166 1.00 83.31 321 GLY A N 1
ATOM 2447 C CA . GLY A 1 321 ? -2.189 4.117 18.006 1.00 83.31 321 GLY A CA 1
ATOM 2448 C C . GLY A 1 321 ? -2.021 2.841 17.181 1.00 83.31 321 GLY A C 1
ATOM 2449 O O . GLY A 1 321 ? -3.013 2.213 16.805 1.00 83.31 321 GLY A O 1
ATOM 2450 N N . ILE A 1 322 ? -0.780 2.396 16.953 1.00 85.06 322 ILE A N 1
ATOM 2451 C CA . ILE A 1 322 ? -0.525 1.199 16.138 1.00 85.06 322 ILE A CA 1
ATOM 2452 C C . ILE A 1 322 ? -0.958 -0.099 16.818 1.00 85.06 322 ILE A C 1
ATOM 2454 O O . ILE A 1 322 ? -1.543 -0.969 16.169 1.00 85.06 322 ILE A O 1
ATOM 2458 N N . GLU A 1 323 ? -0.754 -0.218 18.129 1.00 86.62 323 GLU A N 1
ATOM 2459 C CA . GLU A 1 323 ? -1.234 -1.371 18.893 1.00 86.62 323 GLU A CA 1
ATOM 2460 C C . GLU A 1 323 ? -2.767 -1.429 18.900 1.00 86.62 323 GLU A C 1
ATOM 2462 O O . GLU A 1 323 ? -3.356 -2.496 18.693 1.00 86.62 323 GLU A O 1
ATOM 2467 N N . LEU A 1 324 ? -3.436 -0.279 19.053 1.00 90.06 324 LEU A N 1
ATOM 2468 C CA . LEU A 1 324 ? -4.892 -0.197 18.950 1.00 90.06 324 LEU A CA 1
ATOM 2469 C C . LEU A 1 324 ? -5.380 -0.576 17.544 1.00 90.06 324 LEU A C 1
ATOM 2471 O O . LEU A 1 324 ? -6.311 -1.375 17.423 1.00 90.06 324 LEU A O 1
ATOM 2475 N N . ALA A 1 325 ? -4.736 -0.077 16.488 1.00 92.81 325 ALA A N 1
ATOM 2476 C CA . ALA A 1 325 ? -5.092 -0.409 15.111 1.00 92.81 325 ALA A CA 1
ATOM 2477 C C . ALA A 1 325 ? -4.982 -1.918 14.841 1.00 92.81 325 ALA A C 1
ATOM 2479 O O . ALA A 1 325 ? -5.936 -2.536 14.358 1.00 92.81 325 ALA A O 1
ATOM 2480 N N . TYR A 1 326 ? -3.873 -2.551 15.241 1.00 92.81 326 TYR A N 1
ATOM 2481 C CA . TYR A 1 326 ? -3.717 -4.001 15.111 1.00 92.81 326 TYR A CA 1
ATOM 2482 C C . TYR A 1 326 ? -4.688 -4.791 15.984 1.00 92.81 326 TYR A C 1
ATOM 2484 O O . TYR A 1 326 ? -5.122 -5.873 15.585 1.00 92.81 326 TYR A O 1
ATOM 2492 N N . LYS A 1 327 ? -5.044 -4.287 17.168 1.00 94.00 327 LYS A N 1
ATOM 2493 C CA . LYS A 1 327 ? -6.066 -4.906 18.017 1.00 94.00 327 LYS A CA 1
ATOM 2494 C C . LYS A 1 327 ? -7.425 -4.909 17.319 1.00 94.00 327 LYS A C 1
ATOM 2496 O O . LYS A 1 327 ? -8.067 -5.956 17.273 1.00 94.00 327 LYS A O 1
ATOM 2501 N N . ILE A 1 328 ? -7.842 -3.780 16.745 1.00 95.81 328 ILE A N 1
ATOM 2502 C CA . ILE A 1 328 ? -9.106 -3.672 16.001 1.00 95.81 328 ILE A CA 1
ATOM 2503 C C . ILE A 1 328 ? -9.085 -4.565 14.758 1.00 95.81 328 ILE A C 1
ATOM 2505 O O . ILE A 1 328 ? -10.058 -5.283 14.517 1.00 95.81 328 ILE A O 1
ATOM 2509 N N . ALA A 1 329 ? -7.976 -4.576 14.013 1.00 95.81 329 ALA A N 1
ATOM 2510 C CA . ALA A 1 329 ? -7.809 -5.442 12.848 1.00 95.81 329 ALA A CA 1
ATOM 2511 C C . ALA A 1 329 ? -7.937 -6.925 13.231 1.00 95.81 329 ALA A C 1
ATOM 2513 O O . ALA A 1 329 ? -8.659 -7.672 12.580 1.00 95.81 329 ALA A O 1
ATOM 2514 N N . GLN A 1 330 ? -7.311 -7.341 14.336 1.00 95.50 330 GLN A N 1
ATOM 2515 C CA . GLN A 1 330 ? -7.381 -8.719 14.822 1.00 95.50 330 GLN A CA 1
ATOM 2516 C C . GLN A 1 330 ? -8.786 -9.112 15.291 1.00 95.50 330 GLN A C 1
ATOM 2518 O O . GLN A 1 330 ? -9.220 -10.235 15.044 1.00 95.50 330 GLN A O 1
ATOM 2523 N N . GLN A 1 331 ? -9.491 -8.209 15.976 1.00 95.94 331 GLN A N 1
ATOM 2524 C CA . GLN A 1 331 ? -10.853 -8.453 16.464 1.00 95.94 331 GLN A CA 1
ATOM 2525 C C . GLN A 1 331 ? -11.875 -8.598 15.333 1.00 95.94 331 GLN A C 1
ATOM 2527 O O . GLN A 1 331 ? -12.901 -9.243 15.526 1.00 95.94 331 GLN A O 1
ATOM 2532 N N . ASN A 1 332 ? -11.598 -8.001 14.175 1.00 96.12 332 ASN A N 1
ATOM 2533 C CA . ASN A 1 332 ? -12.491 -7.991 13.019 1.00 96.12 332 ASN A CA 1
ATOM 2534 C C . ASN A 1 332 ? -11.890 -8.734 11.819 1.00 96.12 332 ASN A C 1
ATOM 2536 O O . ASN A 1 332 ? -12.270 -8.459 10.685 1.00 96.12 332 ASN A O 1
ATOM 2540 N N . LEU A 1 333 ? -10.949 -9.651 12.066 1.00 95.69 333 LEU A N 1
ATOM 2541 C CA . LEU A 1 333 ? -10.276 -10.412 11.020 1.00 95.69 333 LEU A CA 1
ATOM 2542 C C . LEU A 1 333 ? -11.304 -11.152 10.155 1.00 95.69 333 LEU A C 1
ATOM 2544 O O . LEU A 1 333 ? -12.119 -11.921 10.669 1.00 95.69 333 LEU A O 1
ATOM 2548 N N . ILE A 1 334 ? -11.225 -10.953 8.843 1.00 93.94 334 ILE A N 1
ATOM 2549 C CA . ILE A 1 334 ? -12.001 -11.692 7.852 1.00 93.94 334 ILE A CA 1
ATOM 2550 C C . ILE A 1 334 ? -11.139 -12.867 7.363 1.00 93.94 334 ILE A C 1
ATOM 2552 O O . ILE A 1 334 ? -10.099 -12.622 6.744 1.00 93.94 334 ILE A O 1
ATOM 2556 N N . PRO A 1 335 ? -11.521 -14.131 7.625 1.00 90.12 335 PRO A N 1
ATOM 2557 C CA . PRO A 1 335 ? -10.828 -15.295 7.074 1.00 90.12 335 PRO A CA 1
ATOM 2558 C C . PRO A 1 335 ? -10.792 -15.235 5.546 1.00 90.12 335 PRO A C 1
ATOM 2560 O O . PRO A 1 335 ? -11.800 -14.899 4.929 1.00 90.12 335 PRO A O 1
ATOM 2563 N N . ASP A 1 336 ? -9.626 -15.508 4.958 1.00 86.94 336 ASP A N 1
ATOM 2564 C CA . ASP A 1 336 ? -9.360 -15.394 3.513 1.00 86.94 336 ASP A CA 1
ATOM 2565 C C . ASP A 1 336 ? -9.670 -14.004 2.906 1.00 86.94 336 ASP A C 1
ATOM 2567 O O . ASP A 1 336 ? -9.693 -13.832 1.688 1.00 86.94 336 ASP A O 1
ATOM 2571 N N . GLY A 1 337 ? -9.883 -12.997 3.760 1.00 89.38 337 GLY A N 1
ATOM 2572 C CA . GLY A 1 337 ? -10.097 -11.602 3.399 1.00 89.38 337 GLY A CA 1
ATOM 2573 C C . GLY A 1 337 ? -8.796 -10.807 3.313 1.00 89.38 337 GLY A C 1
ATOM 2574 O O . GLY A 1 337 ? -7.744 -11.205 3.822 1.00 89.38 337 GLY A O 1
ATOM 2575 N N . ASN A 1 338 ? -8.877 -9.620 2.718 1.00 91.12 338 ASN A N 1
ATOM 2576 C CA . ASN A 1 338 ? -7.786 -8.655 2.743 1.00 91.12 338 ASN A CA 1
ATOM 2577 C C . ASN A 1 338 ? -7.829 -7.857 4.054 1.00 91.12 338 ASN A C 1
ATOM 2579 O O . ASN A 1 338 ? -8.597 -6.905 4.189 1.00 91.12 338 ASN A O 1
ATOM 2583 N N . ASN A 1 339 ? -7.009 -8.252 5.028 1.00 93.94 339 ASN A N 1
ATOM 2584 C CA . ASN A 1 339 ? -6.931 -7.602 6.335 1.00 93.94 339 ASN A CA 1
ATOM 2585 C C . ASN A 1 339 ? -5.706 -6.690 6.391 1.00 93.94 339 ASN A C 1
ATOM 2587 O O . ASN A 1 339 ? -4.566 -7.162 6.319 1.00 93.94 339 ASN A O 1
ATOM 2591 N N . ARG A 1 340 ? -5.927 -5.380 6.528 1.00 94.81 340 ARG A N 1
ATOM 2592 C CA . ARG A 1 340 ? -4.843 -4.403 6.410 1.00 94.81 340 ARG A CA 1
ATOM 2593 C C . ARG A 1 340 ? -5.002 -3.237 7.376 1.00 94.81 340 ARG A C 1
ATOM 2595 O O . ARG A 1 340 ? -6.071 -2.639 7.486 1.00 94.81 340 ARG A O 1
ATOM 2602 N N . VAL A 1 341 ? -3.909 -2.901 8.051 1.00 93.94 341 VAL A N 1
ATOM 2603 C CA . VAL A 1 341 ? -3.732 -1.613 8.724 1.00 93.94 341 VAL A CA 1
ATOM 2604 C C . VAL A 1 341 ? -3.092 -0.659 7.721 1.00 93.94 341 VAL A C 1
ATOM 2606 O O . VAL A 1 341 ? -2.130 -1.032 7.057 1.00 93.94 341 VAL A O 1
ATOM 2609 N N . ILE A 1 342 ? -3.627 0.550 7.587 1.00 92.19 342 ILE A N 1
ATOM 2610 C CA . ILE A 1 342 ? -3.122 1.588 6.685 1.00 92.19 342 ILE A CA 1
ATOM 2611 C C . ILE A 1 342 ? -2.738 2.794 7.540 1.00 92.19 342 ILE A C 1
ATOM 2613 O O . ILE A 1 342 ? -3.614 3.505 8.023 1.00 92.19 342 ILE A O 1
ATOM 2617 N N . LEU A 1 343 ? -1.441 3.002 7.753 1.00 88.50 343 LEU A N 1
ATOM 2618 C CA . LEU A 1 343 ? -0.888 4.176 8.424 1.00 88.50 343 LEU A CA 1
ATOM 2619 C C . LEU A 1 343 ? -0.872 5.354 7.447 1.00 88.50 343 LEU A C 1
ATOM 2621 O O . LEU A 1 343 ? -0.292 5.218 6.381 1.00 88.50 343 LEU A O 1
ATOM 2625 N N . ALA A 1 344 ? -1.462 6.491 7.799 1.00 88.50 344 ALA A N 1
ATOM 2626 C CA . ALA A 1 344 ? -1.405 7.729 7.023 1.00 88.50 344 ALA A CA 1
ATOM 2627 C C . ALA A 1 344 ? -0.735 8.830 7.852 1.00 88.50 344 ALA A C 1
ATOM 2629 O O . ALA A 1 344 ? -1.278 9.197 8.889 1.00 88.50 344 ALA A O 1
ATOM 2630 N N . THR A 1 345 ? 0.428 9.329 7.421 1.00 83.31 345 THR A N 1
ATOM 2631 C CA . THR A 1 345 ? 1.281 10.256 8.197 1.00 83.31 345 THR A CA 1
ATOM 2632 C C . THR A 1 345 ? 2.127 11.156 7.292 1.00 83.31 345 THR A C 1
ATOM 2634 O O . THR A 1 345 ? 2.370 10.821 6.131 1.00 83.31 345 THR A O 1
ATOM 2637 N N . ASP A 1 346 ? 2.598 12.288 7.817 1.00 77.88 346 ASP A N 1
ATOM 2638 C CA . ASP A 1 346 ? 3.592 13.157 7.173 1.00 77.88 346 ASP A CA 1
ATOM 2639 C C . ASP A 1 346 ? 5.054 12.761 7.468 1.00 77.88 346 ASP A C 1
ATOM 2641 O O . ASP A 1 346 ? 5.990 13.435 7.035 1.00 77.88 346 ASP A O 1
ATOM 2645 N N . GLY A 1 347 ? 5.258 11.647 8.178 1.00 69.44 347 GLY A N 1
ATOM 2646 C CA . GLY A 1 347 ? 6.574 11.073 8.451 1.00 69.44 347 GLY A CA 1
ATOM 2647 C C . GLY A 1 347 ? 7.077 11.278 9.876 1.00 69.44 347 GLY A C 1
ATOM 2648 O O . GLY A 1 347 ? 8.102 10.690 10.222 1.00 69.44 347 GLY A O 1
ATOM 2649 N N . ASP A 1 348 ? 6.360 12.017 10.728 1.00 64.06 348 ASP A N 1
ATOM 2650 C CA . ASP A 1 348 ? 6.656 12.105 12.166 1.00 64.06 348 ASP A CA 1
ATOM 2651 C C . ASP A 1 348 ? 5.996 10.963 12.966 1.00 64.06 348 ASP A C 1
ATOM 2653 O O . ASP A 1 348 ? 5.297 11.159 13.962 1.00 64.06 348 ASP A O 1
ATOM 2657 N N . PHE A 1 349 ? 6.212 9.714 12.539 1.00 63.88 349 PHE A N 1
ATOM 2658 C CA . PHE A 1 349 ? 5.721 8.552 13.283 1.00 63.88 349 PHE A CA 1
ATOM 2659 C C . PHE A 1 349 ? 6.689 8.187 14.421 1.00 63.88 349 PHE A C 1
ATOM 2661 O O . PHE A 1 349 ? 7.445 7.217 14.356 1.00 63.88 349 PHE A O 1
ATOM 2668 N N . ASN A 1 350 ? 6.667 8.980 15.493 1.00 53.25 350 ASN A N 1
ATOM 2669 C CA . ASN A 1 350 ? 7.422 8.702 16.714 1.00 53.25 350 ASN A CA 1
ATOM 2670 C C . ASN A 1 350 ? 6.657 7.709 17.608 1.00 53.25 350 ASN A C 1
ATOM 2672 O O . ASN A 1 350 ? 5.767 8.065 18.385 1.00 53.25 350 ASN A O 1
ATOM 2676 N N . VAL A 1 351 ? 7.014 6.429 17.493 1.00 50.69 351 VAL A N 1
ATOM 2677 C CA . VAL A 1 351 ? 6.366 5.268 18.137 1.00 50.69 351 VAL A CA 1
ATOM 2678 C C . VAL A 1 351 ? 6.703 5.137 19.631 1.00 50.69 351 VAL A C 1
ATOM 2680 O O . VAL A 1 351 ? 6.907 4.037 20.128 1.00 50.69 351 VAL A O 1
ATOM 2683 N N . GLY A 1 352 ? 6.788 6.229 20.397 1.00 49.25 352 GLY A N 1
ATOM 2684 C CA . GLY A 1 352 ? 7.168 6.143 21.817 1.00 49.25 352 GLY A CA 1
ATOM 2685 C C . GLY A 1 352 ? 8.482 5.355 22.029 1.00 49.25 352 GLY A C 1
ATOM 2686 O O . GLY A 1 352 ? 9.341 5.387 21.154 1.00 49.25 352 GLY A O 1
ATOM 2687 N N . PRO A 1 353 ? 8.692 4.642 23.153 1.00 37.88 353 PRO A N 1
ATOM 2688 C CA . PRO A 1 353 ? 9.986 4.026 23.483 1.00 37.88 353 PRO A CA 1
ATOM 2689 C C . PRO A 1 353 ? 10.398 2.844 22.582 1.00 37.88 353 PRO A C 1
ATOM 2691 O O . PRO A 1 353 ? 11.447 2.252 22.830 1.00 37.88 353 PRO A O 1
ATOM 2694 N N . ALA A 1 354 ? 9.607 2.499 21.561 1.00 47.44 354 ALA A N 1
ATOM 2695 C CA . ALA A 1 354 ? 9.884 1.382 20.677 1.00 47.44 354 ALA A CA 1
ATOM 2696 C C . ALA A 1 354 ? 10.910 1.769 19.609 1.00 47.44 354 ALA A C 1
ATOM 2698 O O . ALA A 1 354 ? 10.683 2.630 18.757 1.00 47.44 354 ALA A O 1
ATOM 2699 N N . SER A 1 355 ? 12.061 1.106 19.649 1.00 58.62 355 SER A N 1
ATOM 2700 C CA . SER A 1 355 ? 13.079 1.209 18.605 1.00 58.62 355 SER A CA 1
ATOM 2701 C C . SER A 1 355 ? 12.507 0.792 17.239 1.00 58.62 355 SER A C 1
ATOM 2703 O O . SER A 1 355 ? 11.599 -0.034 17.157 1.00 58.62 355 SER A O 1
ATOM 2705 N N . ALA A 1 356 ? 13.053 1.302 16.130 1.00 62.00 356 ALA A N 1
ATOM 2706 C CA . ALA A 1 356 ? 12.604 0.934 14.779 1.00 62.00 356 ALA A CA 1
ATOM 2707 C C . ALA A 1 356 ? 12.602 -0.596 14.521 1.00 62.00 356 ALA A C 1
ATOM 2709 O O . ALA A 1 356 ? 11.892 -1.072 13.635 1.00 62.00 356 ALA A O 1
ATOM 2710 N N . SER A 1 357 ? 13.386 -1.361 15.285 1.00 63.88 357 SER A N 1
ATOM 2711 C CA . SER A 1 357 ? 13.395 -2.829 15.319 1.00 63.88 357 SER A CA 1
ATOM 2712 C C . SER A 1 357 ? 12.152 -3.449 15.965 1.00 63.88 357 SER A C 1
ATOM 2714 O O . SER A 1 357 ? 11.671 -4.471 15.493 1.00 63.88 357 SER A O 1
ATOM 2716 N N . GLU A 1 358 ? 11.587 -2.846 17.010 1.00 69.12 358 GLU A N 1
ATOM 2717 C CA . GLU A 1 358 ? 10.377 -3.366 17.665 1.00 69.12 358 GLU A CA 1
ATOM 2718 C C . GLU A 1 358 ? 9.149 -3.237 16.76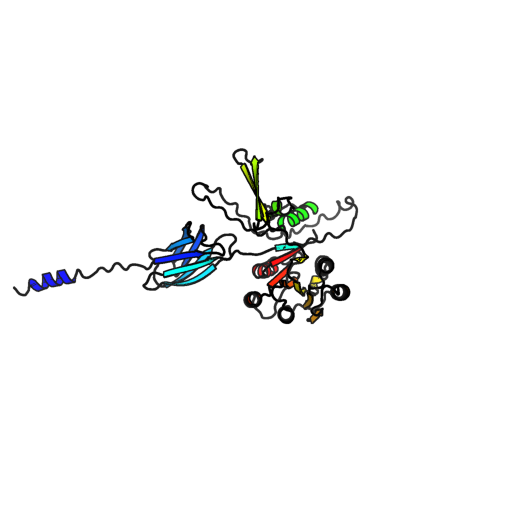8 1.00 69.12 358 GLU A C 1
ATOM 2720 O O . GLU A 1 358 ? 8.311 -4.140 16.717 1.00 69.12 358 GLU A O 1
ATOM 2725 N N . LEU A 1 359 ? 9.070 -2.139 16.012 1.00 71.31 359 LEU A N 1
ATOM 2726 C CA . LEU A 1 359 ? 8.035 -1.961 15.003 1.00 71.31 359 LEU A CA 1
ATOM 2727 C C . LEU A 1 359 ? 8.160 -3.009 13.887 1.00 71.31 359 LEU A C 1
ATOM 2729 O O . LEU A 1 359 ? 7.162 -3.598 13.477 1.00 71.31 359 LEU A O 1
ATOM 2733 N N . GLU A 1 360 ? 9.382 -3.282 13.435 1.00 72.50 360 GLU A N 1
ATOM 2734 C CA . GLU A 1 360 ? 9.662 -4.311 12.430 1.00 72.50 360 GLU A CA 1
ATOM 2735 C C . GLU A 1 360 ? 9.244 -5.704 12.917 1.00 72.50 360 GLU A C 1
ATOM 2737 O O . GLU A 1 360 ? 8.533 -6.430 12.219 1.00 72.50 360 GLU A O 1
ATOM 2742 N N . GLU A 1 361 ? 9.598 -6.058 14.155 1.00 76.94 361 GLU A N 1
ATOM 2743 C CA . GLU A 1 361 ? 9.158 -7.305 14.775 1.00 76.94 361 GLU A CA 1
ATOM 2744 C C . GLU A 1 361 ? 7.635 -7.375 14.912 1.00 76.94 361 GLU A C 1
ATOM 2746 O O . GLU A 1 361 ? 7.039 -8.425 14.654 1.00 76.94 361 GLU A O 1
ATOM 2751 N N . LEU A 1 362 ? 6.981 -6.277 15.305 1.00 80.06 362 LEU A N 1
ATOM 2752 C CA . LEU A 1 362 ? 5.526 -6.213 15.392 1.00 80.06 362 LEU A CA 1
ATOM 2753 C C . LEU A 1 362 ? 4.889 -6.492 14.028 1.00 80.06 362 LEU A C 1
ATOM 2755 O O . LEU A 1 362 ? 4.033 -7.375 13.939 1.00 80.06 362 LEU A O 1
ATOM 2759 N N . ILE A 1 363 ? 5.334 -5.803 12.974 1.00 79.62 363 ILE A N 1
ATOM 2760 C CA . ILE A 1 363 ? 4.827 -5.984 11.607 1.00 79.62 363 ILE A CA 1
ATOM 2761 C C . ILE A 1 363 ? 5.061 -7.424 11.142 1.00 79.62 363 ILE A C 1
ATOM 2763 O O . ILE A 1 363 ? 4.125 -8.088 10.692 1.00 79.62 363 ILE A O 1
ATOM 2767 N N . 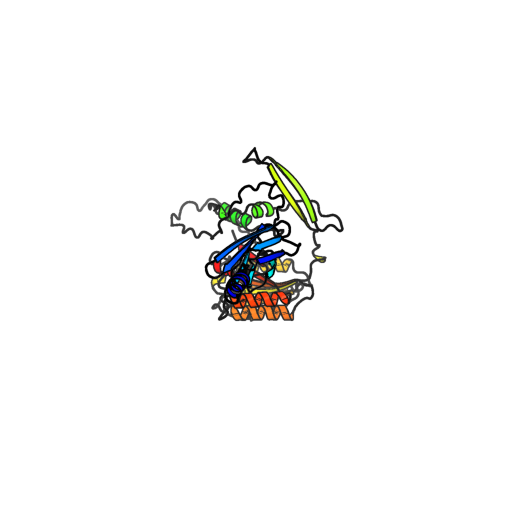ALA A 1 364 ? 6.272 -7.959 11.323 1.00 77.81 364 ALA A N 1
ATOM 2768 C CA . ALA A 1 364 ? 6.607 -9.329 10.941 1.00 77.81 364 ALA A CA 1
ATOM 2769 C C . ALA A 1 364 ? 5.742 -10.368 11.677 1.00 77.81 364 ALA A C 1
ATOM 2771 O O . ALA A 1 364 ? 5.307 -11.358 11.080 1.00 77.81 364 ALA A O 1
ATOM 2772 N N . ARG A 1 365 ? 5.447 -10.151 12.966 1.00 84.25 365 ARG A N 1
ATOM 2773 C CA . ARG A 1 365 ? 4.534 -11.010 13.739 1.00 84.25 365 ARG A CA 1
ATOM 2774 C C . ARG A 1 365 ? 3.094 -10.908 13.237 1.00 84.25 365 ARG A C 1
ATOM 2776 O O . ARG A 1 365 ? 2.462 -11.944 13.048 1.00 84.25 365 ARG A O 1
ATOM 2783 N N . LYS A 1 366 ? 2.574 -9.700 13.003 1.00 85.19 366 LYS A N 1
ATOM 2784 C CA . LYS A 1 366 ? 1.183 -9.475 12.558 1.00 85.19 366 LYS A CA 1
ATOM 2785 C C . LYS A 1 366 ? 0.937 -9.954 11.126 1.00 85.19 366 LYS A C 1
ATOM 2787 O O . LYS A 1 366 ? -0.125 -10.502 10.829 1.00 85.19 366 LYS A O 1
ATOM 2792 N N . ARG A 1 367 ? 1.963 -9.901 10.276 1.00 82.44 367 ARG A N 1
ATOM 2793 C CA . ARG A 1 367 ? 1.939 -10.520 8.948 1.00 82.44 367 ARG A CA 1
ATOM 2794 C C . ARG A 1 367 ? 1.671 -12.024 9.025 1.00 82.44 367 ARG A C 1
ATOM 2796 O O . ARG A 1 367 ? 0.891 -12.545 8.235 1.00 82.44 367 ARG A O 1
ATOM 2803 N N . LYS A 1 368 ? 2.250 -12.730 10.008 1.00 83.31 368 LYS A N 1
ATOM 2804 C CA . LYS A 1 368 ? 1.987 -14.169 10.224 1.00 83.31 368 LYS A CA 1
ATOM 2805 C C . LYS A 1 368 ? 0.550 -14.457 10.665 1.00 83.31 368 LYS A C 1
ATOM 2807 O O . LYS A 1 368 ? 0.085 -15.572 10.462 1.00 83.31 368 LYS A O 1
ATOM 2812 N N . SER A 1 369 ? -0.155 -13.479 11.239 1.00 85.19 369 SER A N 1
ATOM 2813 C CA . SER A 1 369 ? -1.589 -13.580 11.541 1.00 85.19 369 SER A CA 1
ATOM 2814 C C . SER A 1 369 ? -2.492 -13.128 10.385 1.00 85.19 369 SER A C 1
ATOM 2816 O O . SER A 1 369 ? -3.695 -12.995 10.586 1.00 85.19 369 SER A O 1
ATOM 2818 N N . GLY A 1 370 ? -1.936 -12.881 9.192 1.00 86.19 370 GLY A N 1
ATOM 2819 C CA . GLY A 1 370 ? -2.694 -12.481 8.004 1.00 86.19 370 GLY A CA 1
ATOM 2820 C C . GLY A 1 370 ? -3.120 -11.012 7.983 1.00 86.19 370 GLY A C 1
ATOM 2821 O O . GLY A 1 370 ? -3.985 -10.659 7.189 1.00 86.19 370 GLY A O 1
ATOM 2822 N N . ILE A 1 371 ? -2.541 -10.163 8.844 1.00 91.25 371 ILE A N 1
ATOM 2823 C CA . ILE A 1 371 ? -2.819 -8.722 8.893 1.00 91.25 371 ILE A CA 1
ATOM 2824 C C . ILE A 1 371 ? -1.586 -7.977 8.396 1.00 91.25 371 ILE A C 1
ATOM 2826 O O . ILE A 1 371 ? -0.520 -8.045 9.009 1.00 91.25 371 ILE A O 1
ATOM 2830 N N . PHE A 1 372 ? -1.740 -7.260 7.292 1.00 87.81 372 PHE A N 1
ATOM 2831 C CA . PHE A 1 372 ? -0.648 -6.550 6.634 1.00 87.81 372 PHE A CA 1
ATOM 2832 C C . PHE A 1 372 ? -0.629 -5.071 7.023 1.00 87.81 372 PHE A C 1
ATOM 2834 O O . PHE A 1 372 ? -1.660 -4.514 7.403 1.00 87.81 372 PHE A O 1
ATOM 2841 N N . LEU A 1 373 ? 0.535 -4.432 6.909 1.00 84.00 373 LEU A N 1
ATOM 2842 C CA . LEU A 1 373 ? 0.675 -2.986 7.075 1.00 84.00 373 LEU A CA 1
ATOM 2843 C C . LEU A 1 373 ? 0.894 -2.329 5.721 1.00 84.00 373 LEU A C 1
ATOM 2845 O O . LEU A 1 373 ? 1.759 -2.771 4.958 1.00 84.00 373 LEU A O 1
ATOM 2849 N N . SER A 1 374 ? 0.170 -1.239 5.489 1.00 82.69 374 SER A N 1
ATOM 2850 C CA . SER A 1 374 ? 0.523 -0.249 4.489 1.00 82.69 374 SER A CA 1
ATOM 2851 C C . SER A 1 374 ? 0.787 1.116 5.074 1.00 82.69 374 SER A C 1
ATOM 2853 O O . SER A 1 374 ? 0.167 1.486 6.066 1.00 82.69 374 SER A O 1
ATOM 2855 N N . VAL A 1 375 ? 1.692 1.858 4.445 1.00 80.69 375 VAL A N 1
ATOM 2856 C CA . VAL A 1 375 ? 2.052 3.217 4.856 1.00 80.69 375 VAL A CA 1
ATOM 2857 C C . VAL A 1 375 ? 1.729 4.181 3.725 1.00 80.69 375 VAL A C 1
ATOM 2859 O O . VAL A 1 375 ? 2.096 3.941 2.583 1.00 80.69 375 VAL A O 1
ATOM 2862 N N . VAL A 1 376 ? 1.031 5.259 4.054 1.00 79.44 376 VAL A N 1
ATOM 2863 C CA . VAL A 1 376 ? 0.614 6.345 3.177 1.00 79.44 376 VAL A CA 1
ATOM 2864 C C . VAL A 1 376 ? 1.305 7.616 3.660 1.00 79.44 376 VAL A C 1
ATOM 2866 O O . VAL A 1 376 ? 0.937 8.172 4.694 1.00 79.44 376 VAL A O 1
ATOM 2869 N N . GLY A 1 377 ? 2.321 8.056 2.922 1.00 77.19 377 GLY A N 1
ATOM 2870 C CA . GLY A 1 377 ? 3.037 9.302 3.196 1.00 77.19 377 GLY A CA 1
ATOM 2871 C C . GLY A 1 377 ? 2.377 10.509 2.526 1.00 77.19 377 GLY A C 1
ATOM 2872 O O . GLY A 1 377 ? 1.991 10.418 1.354 1.00 77.19 377 GLY A O 1
ATOM 2873 N N . VAL A 1 378 ? 2.281 11.632 3.241 1.00 74.69 378 VAL A N 1
ATOM 2874 C CA . VAL A 1 378 ? 1.836 12.937 2.711 1.00 74.69 378 VAL A CA 1
ATOM 2875 C C . VAL A 1 378 ? 2.844 14.050 3.002 1.00 74.69 378 VAL A C 1
ATOM 2877 O O . VAL A 1 378 ? 3.591 13.984 3.971 1.00 74.69 378 VAL A O 1
ATOM 2880 N N . GLY A 1 379 ? 2.845 15.102 2.182 1.00 67.44 379 GLY A N 1
ATOM 2881 C CA . GLY A 1 379 ? 3.773 16.230 2.323 1.00 67.44 379 GLY A CA 1
ATOM 2882 C C . GLY A 1 379 ? 5.175 15.973 1.749 1.00 67.44 379 GLY A C 1
ATOM 2883 O O . GLY A 1 379 ? 5.467 14.904 1.220 1.00 67.44 379 GLY A O 1
ATOM 2884 N N . GLU A 1 380 ? 6.033 16.996 1.813 1.00 56.72 380 GLU A N 1
ATOM 2885 C CA . GLU A 1 380 ? 7.344 17.027 1.132 1.00 56.72 380 GLU A CA 1
ATOM 2886 C C . GLU A 1 380 ? 8.548 16.799 2.071 1.00 56.72 380 GLU A C 1
ATOM 2888 O O . GLU A 1 380 ? 9.676 16.662 1.607 1.00 56.72 380 GLU A O 1
ATOM 2893 N N . GLN A 1 381 ? 8.349 16.796 3.396 1.00 48.22 381 GLN A N 1
ATOM 2894 C CA . GLN A 1 381 ? 9.417 17.151 4.348 1.00 48.22 381 GLN A CA 1
ATOM 2895 C C . GLN A 1 381 ? 10.128 15.997 5.079 1.00 48.22 381 GLN A C 1
ATOM 2897 O O . GLN A 1 381 ? 11.054 16.288 5.829 1.00 48.22 381 GLN A O 1
ATOM 2902 N N . ASN A 1 382 ? 9.788 14.712 4.898 1.00 50.56 382 ASN A N 1
ATOM 2903 C CA . ASN A 1 382 ? 10.470 13.644 5.657 1.00 50.56 382 ASN A CA 1
ATOM 2904 C C . ASN A 1 382 ? 10.578 12.284 4.940 1.00 50.56 382 ASN A C 1
ATOM 2906 O O . ASN A 1 382 ? 10.062 11.262 5.396 1.00 50.56 382 ASN A O 1
ATOM 2910 N N . ASP A 1 383 ? 11.342 12.264 3.843 1.00 51.53 383 ASP A N 1
ATOM 2911 C CA . ASP A 1 383 ? 11.628 11.053 3.059 1.00 51.53 383 ASP A CA 1
ATOM 2912 C C . ASP A 1 383 ? 12.238 9.917 3.898 1.00 51.53 383 ASP A C 1
ATOM 2914 O O . ASP A 1 383 ? 11.756 8.796 3.822 1.00 51.53 383 ASP A O 1
ATOM 2918 N N . ALA A 1 384 ? 13.233 10.179 4.753 1.00 47.84 384 ALA A N 1
ATOM 2919 C CA . ALA A 1 384 ? 14.004 9.106 5.401 1.00 47.84 384 ALA A CA 1
ATOM 2920 C C . ALA A 1 384 ? 13.211 8.292 6.448 1.00 47.84 384 ALA A C 1
ATOM 2922 O O . ALA A 1 384 ? 13.421 7.085 6.600 1.00 47.84 384 ALA A O 1
ATOM 2923 N N . ALA A 1 385 ? 12.306 8.939 7.189 1.00 50.06 385 ALA A N 1
ATOM 2924 C CA . ALA A 1 385 ? 11.475 8.268 8.191 1.00 50.06 385 ALA A CA 1
ATOM 2925 C C . ALA A 1 385 ? 10.357 7.452 7.525 1.00 50.06 385 ALA A C 1
ATOM 2927 O O . ALA A 1 385 ? 10.125 6.299 7.898 1.00 50.06 385 ALA A O 1
ATOM 2928 N N . LEU A 1 386 ? 9.725 8.022 6.492 1.00 57.06 386 LEU A N 1
ATOM 2929 C CA . LEU A 1 386 ? 8.745 7.329 5.658 1.00 57.06 386 LEU A CA 1
ATOM 2930 C C . LEU A 1 386 ? 9.376 6.168 4.889 1.00 57.06 386 LEU A C 1
ATOM 2932 O O . LEU A 1 386 ? 8.761 5.116 4.823 1.00 57.06 386 LEU A O 1
ATOM 2936 N N . GLU A 1 387 ? 10.594 6.323 4.371 1.00 54.78 387 GLU A N 1
ATOM 2937 C CA . GLU A 1 387 ? 11.367 5.277 3.689 1.00 54.78 387 GLU A CA 1
ATOM 2938 C C . GLU A 1 387 ? 11.704 4.126 4.647 1.00 54.78 387 GLU A C 1
ATOM 2940 O O . GLU A 1 387 ? 11.415 2.972 4.355 1.00 54.78 387 GLU A O 1
ATOM 2945 N N . THR A 1 388 ? 12.148 4.425 5.873 1.00 56.19 388 THR A N 1
ATOM 2946 C CA . THR A 1 388 ? 12.397 3.387 6.894 1.00 56.19 388 THR A CA 1
ATOM 2947 C C . THR A 1 388 ? 11.127 2.608 7.266 1.00 56.19 388 THR A C 1
ATOM 2949 O O . THR A 1 388 ? 11.188 1.414 7.561 1.00 56.19 388 THR A O 1
ATOM 2952 N N . LEU A 1 389 ? 9.973 3.280 7.311 1.00 58.34 389 LEU A N 1
ATOM 2953 C CA . LEU A 1 389 ? 8.671 2.648 7.555 1.00 58.34 389 LEU A CA 1
ATOM 2954 C C . LEU A 1 389 ? 8.178 1.871 6.332 1.00 58.34 389 LEU A C 1
ATOM 2956 O O . LEU A 1 389 ? 7.583 0.806 6.488 1.00 58.34 389 LEU A O 1
ATOM 2960 N N . ALA A 1 390 ? 8.442 2.400 5.142 1.00 58.41 390 ALA A N 1
ATOM 2961 C CA . ALA A 1 390 ? 8.073 1.841 3.854 1.00 58.41 390 ALA A CA 1
ATOM 2962 C C . ALA A 1 390 ? 8.802 0.530 3.565 1.00 58.41 390 ALA A C 1
ATOM 2964 O O . ALA A 1 390 ? 8.148 -0.456 3.234 1.00 58.41 390 ALA A O 1
ATOM 2965 N N . ASP A 1 391 ? 10.116 0.491 3.795 1.00 54.72 391 ASP A N 1
ATOM 2966 C CA . ASP A 1 391 ? 10.958 -0.705 3.651 1.00 54.72 391 ASP A CA 1
ATOM 2967 C C . ASP A 1 391 ? 10.483 -1.858 4.548 1.00 54.72 391 ASP A C 1
ATOM 2969 O O . ASP A 1 391 ? 10.744 -3.034 4.295 1.00 54.72 391 ASP A O 1
ATOM 2973 N N . LYS A 1 392 ? 9.775 -1.524 5.631 1.00 59.31 392 LYS A N 1
ATOM 2974 C CA . LYS A 1 392 ? 9.261 -2.477 6.622 1.00 59.31 392 LYS A CA 1
ATOM 2975 C C . LYS A 1 392 ? 7.792 -2.823 6.413 1.00 59.31 392 LYS A C 1
ATOM 2977 O O . LYS A 1 392 ? 7.300 -3.783 7.014 1.00 59.31 392 LYS A O 1
ATOM 2982 N N . ALA A 1 393 ? 7.074 -2.037 5.616 1.00 53.28 393 ALA A N 1
ATOM 2983 C CA . ALA A 1 393 ? 5.674 -2.264 5.311 1.00 53.28 393 ALA A CA 1
ATOM 2984 C C . ALA A 1 393 ? 5.519 -3.425 4.321 1.00 53.28 393 ALA A C 1
ATOM 2986 O O . ALA A 1 393 ? 6.460 -3.868 3.676 1.00 53.28 393 ALA A O 1
ATOM 2987 N N . THR A 1 394 ? 4.301 -3.956 4.204 1.00 56.91 394 THR A N 1
ATOM 2988 C CA . THR A 1 394 ? 4.000 -4.911 3.122 1.00 56.91 394 THR A CA 1
ATOM 2989 C C . THR A 1 394 ? 3.734 -4.182 1.806 1.00 56.91 394 THR A C 1
ATOM 2991 O O . THR A 1 394 ? 3.943 -4.753 0.745 1.00 56.91 394 THR A O 1
ATOM 2994 N N . ALA A 1 395 ? 3.253 -2.939 1.885 1.00 49.19 395 ALA A N 1
ATOM 2995 C CA . ALA A 1 395 ? 3.142 -2.028 0.755 1.00 49.19 395 ALA A CA 1
ATOM 2996 C C . ALA A 1 395 ? 3.174 -0.578 1.248 1.00 49.19 395 ALA A C 1
ATOM 2998 O O . ALA A 1 395 ? 2.635 -0.252 2.301 1.00 49.19 395 ALA A O 1
ATOM 2999 N N . THR A 1 396 ? 3.730 0.301 0.453 1.00 44.28 396 THR A N 1
ATOM 3000 C CA . THR A 1 396 ? 3.877 1.734 0.664 1.00 44.28 396 THR A CA 1
ATOM 3001 C C . THR A 1 396 ? 3.063 2.484 -0.377 1.00 44.28 396 THR A C 1
ATOM 3003 O O . THR A 1 396 ? 2.696 1.973 -1.430 1.00 44.28 396 THR A O 1
ATOM 3006 N N . THR A 1 397 ? 2.672 3.706 -0.067 1.00 50.41 397 THR A N 1
ATOM 3007 C CA . THR A 1 397 ? 1.885 4.565 -0.936 1.00 50.41 397 THR A CA 1
ATOM 3008 C C . THR A 1 397 ? 2.255 6.013 -0.650 1.00 50.41 397 THR A C 1
ATOM 3010 O O . THR A 1 397 ? 2.435 6.391 0.505 1.00 50.41 397 THR A O 1
ATOM 3013 N N . ARG A 1 398 ? 2.384 6.850 -1.680 1.00 51.53 398 ARG A N 1
ATOM 3014 C CA . ARG A 1 398 ? 2.593 8.301 -1.515 1.00 51.53 398 ARG A CA 1
ATOM 3015 C C . ARG A 1 398 ? 1.388 9.047 -2.074 1.00 51.53 398 ARG A C 1
ATOM 3017 O O . ARG A 1 398 ? 0.857 8.660 -3.109 1.00 51.53 398 ARG A O 1
ATOM 3024 N N . ILE A 1 399 ? 0.924 10.102 -1.415 1.00 48.38 399 ILE A N 1
ATOM 3025 C CA . ILE A 1 399 ? -0.121 10.964 -1.985 1.00 48.38 399 ILE A CA 1
ATOM 3026 C C . ILE A 1 399 ? 0.484 12.345 -2.188 1.00 48.38 399 ILE A C 1
ATOM 3028 O O . ILE A 1 399 ? 0.825 13.029 -1.228 1.00 48.38 399 ILE A O 1
ATOM 3032 N N . SER A 1 400 ? 0.655 12.725 -3.454 1.00 43.22 400 SER A N 1
ATOM 3033 C CA . SER A 1 400 ? 1.205 14.022 -3.855 1.00 43.22 400 SER A CA 1
ATOM 3034 C C . SER A 1 400 ? 0.171 14.817 -4.654 1.00 43.22 400 SER A C 1
ATOM 3036 O O . SER A 1 400 ? -0.688 14.238 -5.326 1.00 43.22 400 SER A O 1
ATOM 3038 N N . THR A 1 401 ? 0.241 16.145 -4.536 1.00 33.56 401 THR A N 1
ATOM 3039 C CA . THR A 1 401 ? -0.687 17.118 -5.143 1.00 33.56 401 THR A CA 1
ATOM 3040 C C . THR A 1 401 ? -0.096 17.873 -6.334 1.00 33.56 401 THR A C 1
ATOM 3042 O O . THR A 1 401 ? -0.708 18.842 -6.776 1.00 33.56 401 THR A O 1
ATOM 3045 N N . HIS A 1 402 ? 1.058 17.450 -6.863 1.00 33.88 402 HIS A N 1
ATOM 3046 C CA . HIS A 1 402 ? 1.657 18.099 -8.035 1.00 33.88 402 HIS A CA 1
ATOM 3047 C C . HIS A 1 402 ? 0.849 17.902 -9.321 1.00 33.88 402 HIS A C 1
ATOM 3049 O O . HIS A 1 402 ? 0.436 16.749 -9.612 1.00 33.88 402 HIS A O 1
#

Sequence (402 aa):
MKRRLWLIVSLLVALHALAEVTLPRIEGHVVGYGGPIPGVTVLLTGPGIRYTRVTDSNGAFRFDAVPRGDYEIRAELEGFARTRRMVTVAVNDLTLELSLHAEVTEAITVTALSPTAHDPWTVLRQVSGTREQTHARYAHVEEHAYLDASKQRTTTFSIDVDRASYANVRGLLQSGYDVPPDAVRVEEMINYFTYDYPRPSDGIPFSITTEIAGCPWNPANRLLRIGVQGRALQEADMAPNQLVFLVDVSGSMDESNRLPLIQSALRLLVARLRAEDRVAIVVYAGEEGLALPSTSGADKSAILAAIDNLSAGGSTAGGAGIELAYKIAQQNLIPDGNNRVILATDGDFNVGPASASELEELIARKRKSGIFLSVVGVGEQNDAALETLADKATATTRISTH

Mean predicted aligned error: 17.96 Å

Radius of gyration: 28.85 Å; Cα contacts (8 Å, |Δi|>4): 709; chains: 1; bounding box: 96×96×59 Å

Nearest PDB structures (foldseek):
  6pyx-assembly2_B  TM=7.993E-01  e=6.731E-08  Homo sapiens
  8fia-assembly1_A-2  TM=7.363E-01  e=1.889E-06  Drosophila melanogaster
  4iyk-assembly1_A  TM=8.040E-01  e=1.351E-04  Bacteroides uniformis ATCC 8492
  8r51-assembly1_A  TM=6.908E-01  e=1.152E-02  Mus musculus
  6ylh-assembly1_v  TM=6.913E-01  e=4.262E-03  Saccharomyces cerevisiae

Solvent-accessible surface area (backbone atoms only — not comparable to full-atom values): 23179 Å² total; per-residue (Å²): 121,78,75,66,55,54,57,56,53,50,59,59,56,73,67,64,66,88,69,75,82,71,48,22,37,40,37,33,36,32,31,39,99,92,42,57,39,51,67,30,38,36,36,41,41,40,93,93,47,76,48,79,45,59,20,39,88,71,4,37,42,74,46,75,63,45,73,69,45,64,28,42,39,35,43,44,42,92,70,34,44,75,36,74,45,81,47,75,40,58,82,58,67,44,81,44,79,45,73,47,47,73,52,61,65,46,47,54,56,52,70,67,86,78,90,74,92,79,81,94,80,82,75,90,82,80,77,97,62,88,79,78,79,82,70,81,87,58,68,82,75,81,79,80,76,90,74,60,52,94,82,55,78,76,86,87,78,77,88,76,81,49,39,41,34,40,55,50,50,50,25,32,52,76,71,73,43,83,76,60,73,50,53,63,43,69,67,19,51,63,55,56,59,88,73,94,67,67,69,34,58,92,96,46,71,52,27,81,46,78,50,79,45,79,28,92,89,42,84,92,44,69,42,80,46,78,48,76,30,57,66,83,76,52,81,87,74,52,61,44,38,31,38,25,36,36,35,48,22,23,52,83,28,65,46,74,61,27,42,60,40,51,44,54,53,49,54,58,48,53,73,69,43,44,62,77,19,31,42,26,33,29,30,18,17,53,64,74,41,76,68,32,68,84,36,46,29,65,48,44,66,62,54,50,54,43,50,70,67,62,65,53,32,55,61,83,48,36,40,66,37,56,57,51,38,52,49,55,46,63,77,58,60,50,86,88,27,48,28,33,39,36,38,35,38,59,36,81,74,50,38,59,95,54,52,80,62,54,55,45,51,48,47,59,54,37,42,76,72,59,37,39,43,31,38,34,42,23,67,89,85,36,66,71,54,41,47,62,51,26,76,60,24,62,28,21,26,40,42,53,80,104

Secondary structure (DSSP, 8-state):
-HHHHHHHHHHHHTTS------PPPEEEEEEETTEE-TT-EEEEEETTEEEEEE--TTSEEEE-SPPSEEEEEEEE-TTBPPEEEEEEE-SS-EEEEEE--B---EEEEEE--------TTS-TTS-----------PPP--PPPPP-TTT-------S----HHHHHHHHHHHTT----GGG--HHHHHHTS---PPPPPTT-SEEEEEEEEE-TT-TT-EEEEEEEEEPPPPGGGSPPEEEEEEEE-SGGGGSTTSHHHHHHHHHHHHHH--TT-EEEEEEESSS-EEEEEEEETT-HHHHHHHHHT----S----HHHHHHHHHHHHHT--TTSEEEEEEEESS----TT--HHHHHHHHHHHHHTTEEEEEEEESSS-HHHHHHHHTTSSEEEEEE--